Protein AF-A0A4R8RRY2-F1 (afdb_monomer)

Structure (mmCIF, N/CA/C/O backbone):
data_AF-A0A4R8RRY2-F1
#
_entry.id   AF-A0A4R8RRY2-F1
#
loop_
_atom_site.group_PDB
_atom_site.id
_atom_site.type_symbol
_atom_site.label_atom_id
_atom_site.label_alt_id
_atom_site.label_comp_id
_atom_site.label_asym_id
_atom_site.label_entity_id
_atom_site.label_seq_id
_atom_site.pdbx_PDB_ins_code
_atom_site.Cartn_x
_atom_site.Cartn_y
_atom_site.Cartn_z
_atom_site.occupancy
_atom_site.B_iso_or_equiv
_atom_site.auth_seq_id
_atom_site.auth_comp_id
_atom_site.auth_asym_id
_atom_site.auth_atom_id
_atom_site.pdbx_PDB_model_num
ATOM 1 N N . MET A 1 1 ? 31.400 13.243 25.369 1.00 34.00 1 MET A N 1
ATOM 2 C CA . MET A 1 1 ? 30.616 14.236 24.602 1.00 34.00 1 MET A CA 1
ATOM 3 C C . MET A 1 1 ? 29.141 13.941 24.822 1.00 34.00 1 MET A C 1
ATOM 5 O O . MET A 1 1 ? 28.696 12.866 24.450 1.00 34.00 1 MET A O 1
ATOM 9 N N . VAL A 1 2 ? 28.415 14.823 25.512 1.00 32.91 2 VAL A N 1
ATOM 10 C CA . VAL A 1 2 ? 26.976 14.660 25.777 1.00 32.91 2 VAL A CA 1
ATOM 11 C C . VAL A 1 2 ? 26.232 15.004 24.491 1.00 32.91 2 VAL A C 1
ATOM 13 O O . VAL A 1 2 ? 26.207 16.163 24.089 1.00 32.91 2 VAL A O 1
ATOM 16 N N . THR A 1 3 ? 25.662 14.006 23.820 1.00 31.42 3 THR A N 1
ATOM 17 C CA . THR A 1 3 ? 24.750 14.213 22.692 1.00 31.42 3 THR A CA 1
ATOM 18 C C . THR A 1 3 ? 23.485 14.882 23.219 1.00 31.42 3 THR A C 1
ATOM 20 O O . THR A 1 3 ? 22.578 14.232 23.739 1.00 31.42 3 THR A O 1
ATOM 23 N N . THR A 1 4 ? 23.435 16.208 23.143 1.00 33.69 4 THR A N 1
ATOM 24 C CA . THR A 1 4 ? 22.239 16.991 23.433 1.00 33.69 4 THR A CA 1
ATOM 25 C C . THR A 1 4 ? 21.193 16.674 22.365 1.00 33.69 4 THR A C 1
ATOM 27 O O . THR A 1 4 ? 21.195 17.256 21.288 1.00 33.69 4 THR A O 1
ATOM 30 N N . HIS A 1 5 ? 20.300 15.717 22.636 1.00 39.12 5 HIS A N 1
ATOM 31 C CA . HIS A 1 5 ? 19.122 15.487 21.797 1.00 39.12 5 HIS A CA 1
ATOM 32 C C . HIS A 1 5 ? 18.291 16.789 21.749 1.00 39.12 5 HIS A C 1
ATOM 34 O O . HIS A 1 5 ? 17.748 17.180 22.788 1.00 39.12 5 HIS A O 1
ATOM 40 N N . PRO A 1 6 ? 18.192 17.498 20.604 1.00 40.91 6 PRO A N 1
ATOM 41 C CA . PRO A 1 6 ? 17.799 18.913 20.597 1.00 40.91 6 PRO A CA 1
ATOM 42 C C . PRO A 1 6 ? 16.305 19.223 20.795 1.00 40.91 6 PRO A C 1
ATOM 44 O O . PRO A 1 6 ? 15.913 20.369 20.610 1.00 40.91 6 PRO A O 1
ATOM 47 N N . THR A 1 7 ? 15.440 18.267 21.144 1.00 56.16 7 THR A N 1
ATOM 48 C CA . THR A 1 7 ? 13.979 18.473 21.000 1.00 56.16 7 THR A CA 1
ATOM 49 C C . THR A 1 7 ? 13.095 17.751 22.018 1.00 56.16 7 THR A C 1
ATOM 51 O O . THR A 1 7 ? 11.878 17.709 21.851 1.00 56.16 7 THR A O 1
ATOM 54 N N . ALA A 1 8 ? 13.647 17.205 23.105 1.00 70.81 8 ALA A N 1
ATOM 55 C CA . ALA A 1 8 ? 12.802 16.606 24.139 1.00 70.81 8 ALA A CA 1
ATOM 56 C C . ALA A 1 8 ? 12.024 17.698 24.898 1.00 70.81 8 ALA A C 1
ATOM 58 O O . ALA A 1 8 ? 12.622 18.539 25.576 1.00 70.81 8 ALA A O 1
ATOM 59 N N . ALA A 1 9 ? 10.690 17.679 24.797 1.00 85.69 9 ALA A N 1
ATOM 60 C CA . ALA A 1 9 ? 9.818 18.491 25.642 1.00 85.69 9 ALA A CA 1
ATOM 61 C C . ALA A 1 9 ? 10.178 18.249 27.119 1.00 85.69 9 ALA A C 1
ATOM 63 O O . ALA A 1 9 ? 10.310 17.101 27.540 1.00 85.69 9 ALA A O 1
ATOM 64 N N . ARG A 1 10 ? 10.369 19.316 27.904 1.00 95.31 10 ARG A N 1
ATOM 65 C CA . ARG A 1 10 ? 10.694 19.229 29.337 1.00 95.31 10 ARG A CA 1
ATOM 66 C C . ARG A 1 10 ? 9.508 19.687 30.170 1.00 95.31 10 ARG A C 1
ATOM 68 O O . ARG A 1 10 ? 8.967 20.754 29.903 1.00 95.31 10 ARG A O 1
ATOM 75 N N . LEU A 1 11 ? 9.154 18.931 31.205 1.00 96.06 11 LEU A N 1
ATOM 76 C CA . LEU A 1 11 ? 8.057 19.263 32.112 1.00 96.06 11 LEU A CA 1
ATOM 77 C C . LEU A 1 11 ? 8.591 20.035 33.321 1.00 96.06 11 LEU A C 1
ATOM 79 O O . LEU A 1 11 ? 9.113 19.442 34.267 1.00 96.06 11 LEU A O 1
ATOM 83 N N . LYS A 1 12 ? 8.495 21.368 33.288 1.00 95.88 12 LYS A N 1
ATOM 84 C CA . LYS A 1 12 ? 8.949 22.240 34.387 1.00 95.88 12 LYS A CA 1
ATOM 85 C C . LYS A 1 12 ? 7.789 22.917 35.105 1.00 95.88 12 LYS A C 1
ATOM 87 O O . LYS A 1 12 ? 7.898 23.198 36.297 1.00 95.88 12 LYS A O 1
ATOM 92 N N . CYS A 1 13 ? 6.712 23.213 34.388 1.00 94.06 13 CYS A N 1
ATOM 93 C CA . CYS A 1 13 ? 5.554 23.932 34.898 1.00 94.06 13 CYS A CA 1
ATOM 94 C C . CYS A 1 13 ? 4.254 23.484 34.196 1.00 94.06 13 CYS A C 1
ATOM 96 O O . CYS A 1 13 ? 4.306 22.787 33.181 1.00 94.06 13 CYS A O 1
ATOM 98 N N . PRO A 1 14 ? 3.070 23.913 34.678 1.00 94.44 14 PRO A N 1
ATOM 99 C CA . PRO A 1 14 ? 1.783 23.528 34.087 1.00 94.44 14 PRO A CA 1
ATOM 100 C C . PRO A 1 14 ? 1.619 23.855 32.594 1.00 94.44 14 PRO A C 1
ATOM 102 O O . PRO A 1 14 ? 0.862 23.187 31.897 1.00 94.44 14 PRO A O 1
ATOM 105 N N . LYS A 1 15 ? 2.317 24.879 32.079 1.00 90.88 15 LYS A N 1
ATOM 106 C CA . LYS A 1 15 ? 2.251 25.253 30.654 1.00 90.88 15 LYS A CA 1
ATOM 107 C C . LYS A 1 15 ? 2.892 24.201 29.742 1.00 90.88 15 LYS A C 1
ATOM 109 O O . LYS A 1 15 ? 2.491 24.091 28.589 1.00 90.88 15 LYS A O 1
ATOM 114 N N . ASP A 1 16 ? 3.835 23.422 30.266 1.00 93.31 16 ASP A N 1
ATOM 115 C CA . ASP A 1 16 ? 4.572 22.415 29.499 1.00 93.31 16 ASP A CA 1
ATOM 116 C C . ASP A 1 16 ? 3.784 21.102 29.362 1.00 93.31 16 ASP A C 1
ATOM 118 O O . ASP A 1 16 ? 4.094 20.281 28.499 1.00 93.31 16 ASP A O 1
ATOM 122 N N . TRP A 1 17 ? 2.748 20.908 30.192 1.00 93.56 17 TRP A N 1
ATOM 123 C CA . TRP A 1 17 ? 1.997 19.655 30.287 1.00 93.56 17 TRP A CA 1
ATOM 124 C C . TRP A 1 17 ? 1.460 19.150 28.939 1.00 93.56 17 TRP A C 1
ATOM 126 O O . TRP A 1 17 ? 1.729 17.994 28.620 1.00 93.56 17 TRP A O 1
ATOM 136 N N . PRO A 1 18 ? 0.759 19.950 28.105 1.00 87.31 18 PRO A N 1
ATOM 137 C CA . PRO A 1 18 ? 0.185 19.427 26.865 1.00 87.31 18 PRO A CA 1
ATOM 138 C C . PRO A 1 18 ? 1.244 18.904 25.886 1.00 87.31 18 PRO A C 1
ATOM 140 O O . PRO A 1 18 ? 1.066 17.836 25.304 1.00 87.31 18 PRO A O 1
ATOM 143 N N . ALA A 1 19 ? 2.351 19.636 25.725 1.00 82.88 19 ALA A N 1
ATOM 144 C CA . ALA A 1 19 ? 3.434 19.250 24.825 1.00 82.88 19 ALA A CA 1
ATOM 145 C C . ALA A 1 19 ? 4.203 18.035 25.362 1.00 82.88 19 ALA A C 1
ATOM 147 O O . ALA A 1 19 ? 4.487 17.099 24.617 1.00 82.88 19 ALA A O 1
ATOM 148 N N . TRP A 1 20 ? 4.496 18.023 26.665 1.00 94.69 20 TRP A N 1
ATOM 149 C CA . TRP A 1 20 ? 5.193 16.912 27.304 1.00 94.69 20 TRP A CA 1
ATOM 150 C C . TRP A 1 20 ? 4.362 15.627 27.303 1.00 94.69 20 TRP A C 1
ATOM 152 O O . TRP A 1 20 ? 4.877 14.573 26.948 1.00 94.69 20 TRP A O 1
ATOM 162 N N . PHE A 1 21 ? 3.068 15.709 27.624 1.00 93.69 21 PHE A N 1
ATOM 163 C CA . PHE A 1 21 ? 2.176 14.549 27.648 1.00 93.69 21 PHE A CA 1
ATOM 164 C C . PHE A 1 21 ? 1.971 13.953 26.250 1.00 93.69 21 PHE A C 1
ATOM 166 O O . PHE A 1 21 ? 1.944 12.734 26.095 1.00 93.69 21 PHE A O 1
ATOM 173 N N . LEU A 1 22 ? 1.889 14.796 25.211 1.00 82.25 22 LEU A N 1
ATOM 174 C CA . LEU A 1 22 ? 1.855 14.324 23.826 1.00 82.25 22 LEU A CA 1
ATOM 175 C C . LEU A 1 22 ? 3.135 13.555 23.466 1.00 82.25 22 LEU A C 1
ATOM 177 O O . LEU A 1 22 ? 3.055 12.495 22.847 1.00 82.25 22 LEU A O 1
ATOM 181 N N . GLN A 1 23 ? 4.301 14.056 23.890 1.00 87.25 23 GLN A N 1
ATOM 182 C CA . GLN A 1 23 ? 5.576 13.378 23.664 1.00 87.25 23 GLN A CA 1
ATOM 183 C C . GLN A 1 23 ? 5.687 12.073 24.463 1.00 87.25 23 GLN A C 1
ATOM 185 O O . GLN A 1 23 ? 6.126 11.076 23.897 1.00 87.25 23 GLN A O 1
ATOM 190 N N . LEU A 1 24 ? 5.249 12.046 25.729 1.00 94.25 24 LEU A N 1
ATOM 191 C CA . LEU A 1 24 ? 5.174 10.824 26.540 1.00 94.25 24 LEU A CA 1
ATOM 192 C C . LEU A 1 24 ? 4.348 9.759 25.820 1.00 94.25 24 LEU A C 1
ATOM 194 O O . LEU A 1 24 ? 4.798 8.630 25.647 1.00 94.25 24 LEU A O 1
ATOM 198 N N . ARG A 1 25 ? 3.155 10.142 25.356 1.00 88.75 25 ARG A N 1
ATOM 199 C CA . ARG A 1 25 ? 2.248 9.243 24.648 1.00 88.75 25 ARG A CA 1
ATOM 200 C C . ARG A 1 25 ? 2.866 8.711 23.357 1.00 88.75 25 ARG A C 1
ATOM 202 O O . ARG A 1 25 ? 2.759 7.522 23.079 1.00 88.75 25 ARG A O 1
ATOM 209 N N . PHE A 1 26 ? 3.543 9.566 22.590 1.00 82.50 26 PHE A N 1
ATOM 210 C CA . PHE A 1 26 ? 4.280 9.140 21.400 1.00 82.50 26 PHE A CA 1
ATOM 211 C C . PHE A 1 26 ? 5.378 8.119 21.741 1.00 82.50 26 PHE A C 1
ATOM 213 O O . PHE A 1 26 ? 5.414 7.052 21.134 1.00 82.50 26 PHE A O 1
ATOM 220 N N . GLN A 1 27 ? 6.220 8.410 22.741 1.00 89.75 27 GLN A N 1
ATOM 221 C CA . GLN A 1 27 ? 7.305 7.516 23.170 1.00 89.75 27 GLN A CA 1
ATOM 222 C C . GLN A 1 27 ? 6.762 6.164 23.649 1.00 89.75 27 GLN A C 1
ATOM 224 O O . GLN A 1 27 ? 7.229 5.111 23.225 1.00 89.75 27 GLN A O 1
ATOM 229 N N . ALA A 1 28 ? 5.727 6.176 24.484 1.00 93.44 28 ALA A N 1
ATOM 230 C CA . ALA A 1 28 ? 5.130 4.960 25.015 1.00 93.44 28 ALA A CA 1
ATOM 231 C C . ALA A 1 28 ? 4.461 4.093 23.937 1.00 93.44 28 ALA A C 1
ATOM 233 O O . ALA A 1 28 ? 4.594 2.871 23.973 1.00 93.44 28 ALA A O 1
ATOM 234 N N . HIS A 1 29 ? 3.794 4.700 22.948 1.00 87.00 29 HIS A N 1
ATOM 235 C CA . HIS A 1 29 ? 3.245 3.959 21.808 1.00 87.00 29 HIS A CA 1
ATOM 236 C C . HIS A 1 29 ? 4.334 3.406 20.887 1.00 87.00 29 HIS A C 1
ATOM 238 O O . HIS A 1 29 ? 4.198 2.283 20.418 1.00 87.00 29 HIS A O 1
ATOM 244 N N . GLN A 1 30 ? 5.422 4.148 20.651 1.00 84.12 30 GLN A N 1
ATOM 245 C CA . GLN A 1 30 ? 6.555 3.657 19.858 1.00 84.12 30 GLN A CA 1
ATOM 246 C C . GLN A 1 30 ? 7.177 2.386 20.463 1.00 84.12 30 GLN A C 1
ATOM 248 O O . GLN A 1 30 ? 7.735 1.567 19.735 1.00 84.12 30 GLN A O 1
ATOM 253 N N . HIS A 1 31 ? 7.062 2.218 21.781 1.00 91.88 31 HIS A N 1
ATOM 254 C CA . HIS A 1 31 ? 7.587 1.080 22.526 1.00 91.88 31 HIS A CA 1
ATOM 255 C C . HIS A 1 31 ? 6.519 0.066 22.971 1.00 91.88 31 HIS A C 1
ATOM 257 O O . HIS A 1 31 ? 6.860 -0.828 23.734 1.00 91.88 31 HIS A O 1
ATOM 263 N N . ASN A 1 32 ? 5.265 0.180 22.509 1.00 91.81 32 ASN A N 1
ATOM 264 C CA . ASN A 1 32 ? 4.145 -0.704 22.881 1.00 91.81 32 ASN A CA 1
ATOM 265 C C . ASN A 1 32 ? 3.928 -0.855 24.402 1.00 91.81 32 ASN A C 1
ATOM 267 O O . ASN A 1 32 ? 3.617 -1.936 24.881 1.00 91.81 32 ASN A O 1
ATOM 271 N N . VAL A 1 33 ? 4.088 0.227 25.173 1.00 96.69 33 VAL A N 1
ATOM 272 C CA . VAL A 1 33 ? 3.957 0.204 26.647 1.00 96.69 33 VAL A CA 1
ATOM 273 C C . VAL A 1 33 ? 2.984 1.247 27.197 1.00 96.69 33 VAL A C 1
ATOM 275 O O . VAL A 1 33 ? 3.008 1.539 28.386 1.00 96.69 33 VAL A O 1
ATOM 278 N N . TRP A 1 34 ? 2.130 1.846 26.357 1.00 95.94 34 TRP A N 1
ATOM 279 C CA . TRP A 1 34 ? 1.239 2.944 26.773 1.00 95.94 34 TRP A CA 1
ATOM 280 C C . TRP A 1 34 ? 0.305 2.588 27.933 1.00 95.94 34 TRP A C 1
ATOM 282 O O . TRP A 1 34 ? 0.099 3.429 28.803 1.00 95.94 34 TRP A O 1
ATOM 292 N N . GLU A 1 35 ? -0.203 1.358 27.989 1.00 94.69 35 GLU A N 1
ATOM 293 C CA . GLU A 1 35 ? -1.068 0.878 29.078 1.00 94.69 35 GLU A CA 1
ATOM 294 C C . GLU A 1 35 ? -0.467 1.068 30.479 1.00 94.69 35 GLU A C 1
ATOM 296 O O . GLU A 1 35 ? -1.195 1.396 31.409 1.00 94.69 35 GLU A O 1
ATOM 301 N N . TYR A 1 36 ? 0.861 1.006 30.617 1.00 95.81 36 TYR A N 1
ATOM 302 C CA . TYR A 1 36 ? 1.557 1.191 31.896 1.00 95.81 36 TYR A CA 1
ATOM 303 C C . TYR A 1 36 ? 1.839 2.659 32.261 1.00 95.81 36 TYR A C 1
ATOM 305 O O . TYR A 1 36 ? 2.368 2.943 33.336 1.00 95.81 36 TYR A O 1
ATOM 313 N N . PHE A 1 37 ? 1.536 3.602 31.364 1.00 96.25 37 PHE A N 1
ATOM 314 C CA . PHE A 1 37 ? 1.736 5.043 31.571 1.00 96.25 37 PHE A CA 1
ATOM 315 C C . PHE A 1 37 ? 0.443 5.852 31.421 1.00 96.25 37 PHE A C 1
ATOM 317 O O . PHE A 1 37 ? 0.451 7.044 31.735 1.00 96.25 37 PHE A O 1
ATOM 324 N N . ASP A 1 38 ? -0.648 5.253 30.931 1.00 94.56 38 ASP A N 1
ATOM 325 C CA . ASP A 1 38 ? -1.916 5.946 30.710 1.00 94.56 38 ASP A CA 1
ATOM 326 C C . ASP A 1 38 ? -2.548 6.340 32.054 1.00 94.56 38 ASP A C 1
ATOM 328 O O . ASP A 1 38 ? -2.998 5.464 32.800 1.00 94.56 38 ASP A O 1
ATOM 332 N N . PRO A 1 39 ? -2.636 7.643 32.387 1.00 94.56 39 PRO A N 1
ATOM 333 C CA . PRO A 1 39 ? -3.201 8.057 33.662 1.00 94.56 39 PRO A CA 1
ATOM 334 C C . PRO A 1 39 ? -4.701 7.751 33.791 1.00 94.56 39 PRO A C 1
ATOM 336 O O . PRO A 1 39 ? -5.208 7.759 34.908 1.00 94.56 39 PRO A O 1
ATOM 339 N N . GLU A 1 40 ? -5.405 7.491 32.683 1.00 92.31 40 GLU A N 1
ATOM 340 C CA . GLU A 1 40 ? -6.851 7.231 32.680 1.00 92.31 40 GLU A CA 1
ATOM 341 C C . GLU A 1 40 ? -7.213 5.747 32.668 1.00 92.31 40 GLU A C 1
ATOM 343 O O . GLU A 1 40 ? -8.387 5.416 32.839 1.00 92.31 40 GLU A O 1
ATOM 348 N N . ALA A 1 41 ? -6.250 4.858 32.416 1.00 90.19 41 ALA A N 1
ATOM 349 C CA . ALA A 1 41 ? -6.517 3.429 32.454 1.00 90.19 41 ALA A CA 1
ATOM 350 C C . ALA A 1 41 ? -6.772 2.977 33.900 1.00 90.19 41 ALA A C 1
ATOM 352 O O . ALA A 1 41 ? -6.284 3.592 34.853 1.00 90.19 41 ALA A O 1
ATOM 353 N N . THR A 1 42 ? -7.540 1.898 34.062 1.00 89.62 42 THR A N 1
ATOM 354 C CA . THR A 1 42 ? -7.641 1.179 35.338 1.00 89.62 42 THR A CA 1
ATOM 355 C C . THR A 1 42 ? -6.261 0.690 35.769 1.00 89.62 42 THR A C 1
ATOM 357 O O . THR A 1 42 ? -5.369 0.551 34.926 1.00 89.62 42 THR A O 1
ATOM 360 N N . ASP A 1 43 ? -6.084 0.448 37.068 1.00 86.38 43 ASP A N 1
ATOM 361 C CA . ASP A 1 43 ? -4.814 -0.032 37.616 1.00 86.38 43 ASP A CA 1
ATOM 362 C C . ASP A 1 43 ? -4.365 -1.283 36.868 1.00 86.38 43 ASP A C 1
ATOM 364 O O . ASP A 1 43 ? -4.999 -2.337 36.926 1.00 86.38 43 ASP A O 1
ATOM 368 N N . THR A 1 44 ? -3.303 -1.113 36.086 1.00 85.62 44 THR A N 1
ATOM 369 C CA . THR A 1 44 ? -2.686 -2.197 35.334 1.00 85.62 44 THR A CA 1
ATOM 370 C C . THR A 1 44 ? -1.565 -2.742 36.199 1.00 85.62 44 THR A C 1
ATOM 372 O O . THR A 1 44 ? -0.793 -1.970 36.771 1.00 85.62 44 THR A O 1
ATOM 375 N N . GLU A 1 45 ? -1.478 -4.066 36.333 1.00 86.75 45 GLU A N 1
ATOM 376 C CA . GLU A 1 45 ? -0.378 -4.667 37.083 1.00 86.75 45 GLU A CA 1
ATOM 377 C C . GLU A 1 45 ? 0.963 -4.205 36.504 1.00 86.75 45 GLU A C 1
ATOM 379 O O . GLU A 1 45 ? 1.197 -4.278 35.296 1.00 86.75 45 GLU A O 1
ATOM 384 N N . ASP A 1 46 ? 1.844 -3.724 37.383 1.00 84.94 46 ASP A N 1
ATOM 385 C CA . ASP A 1 46 ? 3.191 -3.310 37.006 1.00 84.94 46 ASP A CA 1
ATOM 386 C C . ASP A 1 46 ? 3.893 -4.484 36.292 1.00 84.94 46 ASP A C 1
ATOM 388 O O . ASP A 1 46 ? 4.000 -5.573 36.875 1.00 84.94 46 ASP A O 1
ATOM 392 N N . PRO A 1 47 ? 4.402 -4.299 35.058 1.00 88.56 47 PRO A N 1
ATOM 393 C CA . PRO A 1 47 ? 5.034 -5.373 34.294 1.00 88.56 47 PRO A CA 1
ATOM 394 C C . PRO A 1 47 ? 6.267 -5.940 35.017 1.00 88.56 47 PRO A C 1
ATOM 396 O O . PRO A 1 47 ? 6.685 -7.078 34.777 1.00 88.56 47 PRO A O 1
ATOM 399 N N . MET A 1 48 ? 6.827 -5.189 35.972 1.00 85.44 48 MET A N 1
ATOM 400 C CA . MET A 1 48 ? 7.890 -5.655 36.856 1.00 85.44 48 MET A CA 1
ATOM 401 C C . MET A 1 48 ? 7.428 -6.739 37.843 1.00 85.44 48 MET A C 1
ATOM 403 O O . MET A 1 48 ? 8.254 -7.563 38.234 1.00 85.44 48 MET A O 1
ATOM 407 N N . ARG A 1 49 ? 6.144 -6.786 38.228 1.00 84.31 49 ARG A N 1
ATOM 408 C CA . ARG A 1 49 ? 5.613 -7.713 39.250 1.00 84.31 49 ARG A CA 1
ATOM 409 C C . ARG A 1 49 ? 5.234 -9.089 38.708 1.00 84.31 49 ARG A C 1
ATOM 411 O O . ARG A 1 49 ? 5.328 -10.072 39.439 1.00 84.31 49 ARG A O 1
ATOM 418 N N . ARG A 1 50 ? 4.837 -9.188 37.439 1.00 76.88 50 ARG A N 1
ATOM 419 C CA . ARG A 1 50 ? 4.382 -10.452 36.847 1.00 76.88 50 ARG A CA 1
ATOM 420 C C . ARG A 1 50 ? 5.578 -11.291 36.406 1.00 76.88 50 ARG A C 1
ATOM 422 O O . ARG A 1 50 ? 6.057 -11.117 35.295 1.00 76.88 50 ARG A O 1
ATOM 429 N N . ILE A 1 51 ? 6.097 -12.166 37.265 1.00 80.31 51 ILE A N 1
ATOM 430 C CA . ILE A 1 51 ? 7.088 -13.179 36.868 1.00 80.31 51 ILE A CA 1
ATOM 431 C C . ILE A 1 51 ? 6.319 -14.478 36.614 1.00 80.31 51 ILE A C 1
ATOM 433 O O . ILE A 1 51 ? 5.810 -15.056 37.579 1.00 80.31 51 ILE A O 1
ATOM 437 N N . PRO A 1 52 ? 6.190 -14.935 35.353 1.00 83.25 52 PRO A N 1
ATOM 438 C CA . PRO A 1 52 ? 5.664 -16.266 35.087 1.00 83.25 52 PRO A CA 1
ATOM 439 C C . PRO A 1 52 ? 6.513 -17.280 35.860 1.00 83.25 52 PRO A C 1
ATOM 441 O O . PRO A 1 52 ? 7.740 -17.174 35.867 1.00 83.25 52 PRO A O 1
ATOM 444 N N . ARG A 1 53 ? 5.884 -18.237 36.545 1.00 91.06 53 ARG A N 1
ATOM 445 C CA . ARG A 1 53 ? 6.614 -19.371 37.122 1.00 91.06 53 ARG A CA 1
ATOM 446 C C . ARG A 1 53 ? 6.765 -20.443 36.043 1.00 91.06 53 ARG A C 1
ATOM 448 O O . ARG A 1 53 ? 5.776 -20.711 35.358 1.00 91.06 53 ARG A O 1
ATOM 455 N N . PRO A 1 54 ? 7.961 -21.026 35.864 1.00 93.50 54 PRO A N 1
ATOM 456 C CA . PRO A 1 54 ? 8.121 -22.137 34.941 1.00 93.50 54 PRO A CA 1
ATOM 457 C C . PRO A 1 54 ? 7.253 -23.307 35.419 1.00 93.50 54 PRO A C 1
ATOM 459 O O . PRO A 1 54 ? 7.233 -23.572 36.624 1.00 93.50 54 PRO A O 1
ATOM 462 N N . PRO A 1 55 ? 6.533 -23.997 34.516 1.00 93.50 55 PRO A N 1
ATOM 463 C CA . PRO A 1 55 ? 5.810 -25.202 34.892 1.00 93.50 55 PRO A CA 1
ATOM 464 C C . PRO A 1 55 ? 6.806 -26.251 35.393 1.00 93.50 55 PRO A C 1
ATOM 466 O O . PRO A 1 55 ? 7.894 -26.397 34.827 1.00 93.50 55 PRO A O 1
ATOM 469 N N . THR A 1 56 ? 6.442 -26.993 36.437 1.00 96.19 56 THR A N 1
ATOM 470 C CA . THR A 1 56 ? 7.239 -28.133 36.910 1.00 96.19 56 THR A CA 1
ATOM 471 C C . THR A 1 56 ? 6.608 -29.459 36.487 1.00 96.19 56 THR A C 1
ATOM 473 O O . THR A 1 56 ? 5.392 -29.562 36.304 1.00 96.19 56 THR A O 1
ATOM 476 N N . LEU A 1 57 ? 7.443 -30.485 36.304 1.00 95.19 57 LEU A N 1
ATOM 477 C CA . LEU A 1 57 ? 6.978 -31.820 35.922 1.00 95.19 57 LEU A CA 1
ATOM 478 C C . LEU A 1 57 ? 6.121 -32.455 37.034 1.00 95.19 57 LEU A C 1
ATOM 480 O O . LEU A 1 57 ? 5.104 -33.079 36.748 1.00 95.19 57 LEU A O 1
ATOM 484 N N . ASP A 1 58 ? 6.467 -32.214 38.299 1.00 95.50 58 ASP A N 1
ATOM 485 C CA . ASP A 1 58 ? 5.721 -32.730 39.452 1.00 95.50 58 ASP A CA 1
ATOM 486 C C . ASP A 1 58 ? 4.315 -32.125 39.564 1.00 95.50 58 ASP A C 1
ATOM 488 O O . ASP A 1 58 ? 3.351 -32.843 39.838 1.00 95.50 58 ASP A O 1
ATOM 492 N N . GLU A 1 59 ? 4.162 -30.820 39.308 1.00 94.75 59 GLU A N 1
ATOM 493 C CA . GLU A 1 59 ? 2.845 -30.164 39.257 1.00 94.75 59 GLU A CA 1
ATOM 494 C C . GLU A 1 59 ? 1.969 -30.768 38.153 1.00 94.75 59 GLU A C 1
ATOM 496 O O . GLU A 1 59 ? 0.777 -31.006 38.353 1.00 94.75 59 GLU A O 1
ATOM 501 N N . MET A 1 60 ? 2.575 -31.048 36.998 1.00 95.44 60 MET A N 1
ATOM 502 C CA . MET A 1 60 ? 1.938 -31.683 35.846 1.00 95.44 60 MET A CA 1
ATOM 503 C C . MET A 1 60 ? 1.458 -33.106 36.168 1.00 95.44 60 MET A C 1
ATOM 505 O O . MET A 1 60 ? 0.292 -33.433 35.929 1.00 95.44 60 MET A O 1
ATOM 509 N N . MET A 1 61 ? 2.325 -33.929 36.763 1.00 95.19 61 MET A N 1
ATOM 510 C CA . MET A 1 61 ? 1.981 -35.286 37.197 1.00 95.19 61 MET A CA 1
ATOM 511 C C . MET A 1 61 ? 0.892 -35.280 38.267 1.00 95.19 61 MET A C 1
ATOM 513 O O . MET A 1 61 ? -0.089 -36.010 38.150 1.00 95.19 61 MET A O 1
ATOM 517 N N . THR A 1 62 ? 1.020 -34.413 39.274 1.00 95.56 62 THR A N 1
ATOM 518 C CA . THR A 1 62 ? 0.040 -34.284 40.362 1.00 95.56 62 THR A CA 1
ATOM 519 C C . THR A 1 62 ? -1.329 -33.884 39.819 1.00 95.56 62 THR A C 1
ATOM 521 O O . THR A 1 62 ? -2.340 -34.484 40.180 1.00 95.56 62 THR A O 1
ATOM 524 N N . LYS A 1 63 ? -1.378 -32.913 38.897 1.00 95.38 63 LYS A N 1
ATOM 525 C CA . LYS A 1 63 ? -2.624 -32.485 38.252 1.00 95.38 63 LYS A CA 1
ATOM 526 C C . LYS A 1 63 ? -3.288 -33.633 37.492 1.00 95.38 63 LYS A C 1
ATOM 528 O O . LYS A 1 63 ? -4.473 -33.877 37.696 1.00 95.38 63 LYS A O 1
ATOM 533 N N . ARG A 1 64 ? -2.534 -34.366 36.668 1.00 95.25 64 ARG A N 1
ATOM 534 C CA . ARG A 1 64 ? -3.063 -35.503 35.898 1.00 95.25 64 ARG A CA 1
ATOM 535 C C . ARG A 1 64 ? -3.519 -36.647 36.811 1.00 95.25 64 ARG A C 1
ATOM 537 O O . ARG A 1 64 ? -4.552 -37.261 36.558 1.00 95.25 64 ARG A O 1
ATOM 544 N N . GLN A 1 65 ? -2.787 -36.914 37.892 1.00 95.12 65 GLN A N 1
ATOM 545 C CA . GLN A 1 65 ? -3.166 -37.932 38.870 1.00 95.12 65 GLN A CA 1
ATOM 546 C C . GLN A 1 65 ? -4.490 -37.573 39.559 1.00 95.12 65 GLN A C 1
ATOM 548 O O . GLN A 1 65 ? -5.348 -38.443 39.713 1.00 95.12 65 GLN A O 1
ATOM 553 N N . ASN A 1 66 ? -4.681 -36.299 39.912 1.00 95.31 66 ASN A N 1
ATOM 554 C CA . ASN A 1 66 ? -5.936 -35.805 40.477 1.00 95.31 66 ASN A CA 1
ATOM 555 C C . ASN A 1 66 ? -7.089 -35.913 39.466 1.00 95.31 66 ASN A C 1
ATOM 557 O O . ASN A 1 66 ? -8.159 -36.394 39.822 1.00 95.31 66 ASN A O 1
ATOM 561 N N . GLU A 1 67 ? -6.865 -35.557 38.195 1.00 95.12 67 GLU A N 1
ATOM 562 C CA . GLU A 1 67 ? -7.864 -35.705 37.121 1.00 95.12 67 GLU A CA 1
ATOM 563 C C . GLU A 1 67 ? -8.324 -37.168 36.965 1.00 95.12 67 GLU A C 1
ATOM 565 O O . GLU A 1 67 ? -9.523 -37.433 36.855 1.00 95.12 67 GLU A O 1
ATOM 570 N N . HIS A 1 68 ? -7.394 -38.130 37.019 1.00 93.75 68 HIS A N 1
ATOM 571 C CA . HIS A 1 68 ? -7.727 -39.558 36.998 1.00 93.75 68 HIS A CA 1
ATOM 572 C C . HIS A 1 68 ? -8.532 -39.995 38.227 1.00 93.75 68 HIS A C 1
ATOM 574 O O . HIS A 1 68 ? -9.513 -40.723 38.075 1.00 93.75 68 HIS A O 1
ATOM 580 N N . GLN A 1 69 ? -8.162 -39.540 39.429 1.00 93.81 69 GLN A N 1
ATOM 581 C CA . GLN A 1 69 ? -8.897 -39.854 40.662 1.00 93.81 69 GLN A CA 1
ATOM 582 C C . GLN A 1 69 ? -10.318 -39.270 40.653 1.00 93.81 69 GLN A C 1
ATOM 584 O O . GLN A 1 69 ? -11.275 -39.929 41.069 1.00 93.81 69 GLN A O 1
ATOM 589 N N . GLU A 1 70 ? -10.482 -38.046 40.154 1.00 94.25 70 GLU A N 1
ATOM 590 C CA . GLU A 1 70 ? -11.791 -37.411 40.004 1.00 94.25 70 GLU A CA 1
ATOM 591 C C . GLU A 1 70 ? -12.664 -38.136 38.978 1.00 94.25 70 GLU A C 1
ATOM 593 O O . GLU A 1 70 ? -13.870 -38.281 39.193 1.00 94.25 70 GLU A O 1
ATOM 598 N N . GLN A 1 71 ? -12.077 -38.593 37.869 1.00 94.00 71 GLN A N 1
ATOM 599 C CA . GLN A 1 71 ? -12.795 -39.360 36.855 1.00 94.00 71 GLN A CA 1
ATOM 600 C C . GLN A 1 71 ? -13.225 -40.729 37.396 1.00 94.00 71 GLN A C 1
ATOM 602 O O . GLN A 1 71 ? -14.392 -41.084 37.261 1.00 94.00 71 GLN A O 1
ATOM 607 N N . GLU A 1 72 ? -12.338 -41.444 38.096 1.00 91.00 72 GLU A N 1
ATOM 608 C CA . GLU A 1 72 ? -12.672 -42.716 38.753 1.00 91.00 72 GLU A CA 1
ATOM 609 C C . GLU A 1 72 ? -13.822 -42.534 39.755 1.00 91.00 72 GLU A C 1
ATOM 611 O O . GLU A 1 72 ? -14.771 -43.318 39.784 1.00 91.00 72 GLU A O 1
ATOM 616 N N . THR A 1 73 ? -13.787 -41.452 40.539 1.00 91.38 73 THR A N 1
ATOM 617 C CA . THR A 1 73 ? -14.853 -41.126 41.495 1.00 91.38 73 THR A CA 1
ATOM 618 C C . THR A 1 73 ? -16.187 -40.869 40.788 1.00 91.38 73 THR A C 1
ATOM 620 O O . THR A 1 73 ? -17.226 -41.359 41.237 1.00 91.38 73 THR A O 1
ATOM 623 N N . ARG A 1 74 ? -16.171 -40.137 39.665 1.00 92.88 74 ARG A N 1
ATOM 624 C CA . ARG A 1 74 ? -17.365 -39.882 38.843 1.00 92.88 74 ARG A CA 1
ATOM 625 C C . ARG A 1 74 ? -17.929 -41.168 38.237 1.00 92.88 74 ARG A C 1
ATOM 627 O O . ARG A 1 74 ? -19.140 -41.378 38.295 1.00 92.88 74 ARG A O 1
ATOM 634 N N . ASP A 1 75 ? -17.072 -42.046 37.729 1.00 89.25 75 ASP A N 1
ATOM 635 C CA . ASP A 1 75 ? -17.482 -43.315 37.121 1.00 89.25 75 ASP A CA 1
ATOM 636 C C . ASP A 1 75 ? -18.080 -44.275 38.166 1.00 89.25 75 ASP A C 1
ATOM 638 O O . ASP A 1 75 ? -19.110 -44.908 37.919 1.00 89.25 75 ASP A O 1
ATOM 642 N N . LEU A 1 76 ? -17.504 -44.324 39.375 1.00 88.00 76 LEU A N 1
ATOM 643 C CA . LEU A 1 76 ? -18.045 -45.097 40.500 1.00 88.00 76 LEU A CA 1
ATOM 644 C C . LEU A 1 76 ? -19.429 -44.601 40.938 1.00 88.00 76 LEU A C 1
ATOM 646 O O . LEU A 1 76 ? -20.315 -45.415 41.212 1.00 88.00 76 LEU A O 1
ATOM 650 N N . GLN A 1 77 ? -19.637 -43.281 40.982 1.00 90.75 77 GLN A N 1
ATOM 651 C CA . GLN A 1 77 ? -20.948 -42.696 41.283 1.00 90.75 77 GLN A CA 1
ATOM 652 C C . GLN A 1 77 ? -21.976 -43.027 40.191 1.00 90.75 77 GLN A C 1
ATOM 654 O O . GLN A 1 77 ? -23.112 -43.388 40.504 1.00 90.75 77 GLN A O 1
ATOM 659 N N . ALA A 1 78 ? -21.576 -42.974 38.917 1.00 90.75 78 ALA A N 1
ATOM 660 C CA . ALA A 1 78 ? -22.446 -43.288 37.784 1.00 90.75 78 ALA A CA 1
ATOM 661 C C . ALA A 1 78 ? -22.836 -44.778 37.710 1.00 90.75 78 ALA A C 1
ATOM 663 O O . ALA A 1 78 ? -23.942 -45.109 37.280 1.00 90.75 78 ALA A O 1
ATOM 664 N N . ALA A 1 79 ? -21.965 -45.687 38.161 1.00 88.00 79 ALA A N 1
ATOM 665 C CA . ALA A 1 79 ? -22.219 -47.130 38.149 1.00 88.00 79 ALA A CA 1
ATOM 666 C C . ALA A 1 79 ? -23.304 -47.589 39.150 1.00 88.00 79 ALA A C 1
ATOM 668 O O . ALA A 1 79 ? -23.755 -48.738 39.081 1.00 88.00 79 ALA A O 1
ATOM 669 N N . GLY A 1 80 ? -23.747 -46.717 40.066 1.00 83.75 80 GLY A N 1
ATOM 670 C CA . GLY A 1 80 ? -24.929 -46.939 40.909 1.00 83.75 80 GLY A CA 1
ATOM 671 C C . GLY A 1 80 ? -24.871 -48.188 41.796 1.00 83.75 80 GLY A C 1
ATOM 672 O O . GLY A 1 80 ? -25.911 -48.759 42.112 1.00 83.75 80 GLY A O 1
ATOM 673 N N . GLY A 1 81 ? -23.672 -48.658 42.157 1.00 74.31 81 GLY A N 1
ATOM 674 C CA . GLY A 1 81 ? -23.491 -49.826 43.025 1.00 74.31 81 GLY A CA 1
ATOM 675 C C . GLY A 1 81 ? -23.888 -51.169 42.403 1.00 74.31 81 GLY A C 1
ATOM 676 O O . GLY A 1 81 ? -24.139 -52.120 43.142 1.00 74.31 81 GLY A O 1
ATOM 677 N N . LYS A 1 82 ? -23.958 -51.280 41.066 1.00 77.56 82 LYS A N 1
ATOM 678 C CA . LYS A 1 82 ? -24.275 -52.561 40.416 1.00 77.56 82 LYS A CA 1
ATOM 679 C C . LYS A 1 82 ? -23.240 -53.638 40.799 1.00 77.56 82 LYS A C 1
ATOM 681 O O . LYS A 1 82 ? -22.047 -53.449 40.536 1.00 77.56 82 LYS A O 1
ATOM 686 N N . PRO A 1 83 ? -23.664 -54.771 41.390 1.00 61.84 83 PRO A N 1
ATOM 687 C CA . PRO A 1 83 ? -22.759 -55.858 41.744 1.00 61.84 83 PRO A CA 1
ATOM 688 C C . PRO A 1 83 ? -22.174 -56.464 40.463 1.00 61.84 83 PRO A C 1
ATOM 690 O O . PRO A 1 83 ? -22.909 -56.940 39.602 1.00 61.84 83 PRO A O 1
ATOM 693 N N . GLY A 1 84 ? -20.848 -56.391 40.326 1.00 74.62 84 GLY A N 1
ATOM 694 C CA . GLY A 1 84 ? -20.107 -56.862 39.149 1.00 74.62 84 GLY A CA 1
ATOM 695 C C . GLY A 1 84 ? -19.188 -55.824 38.498 1.00 74.62 84 GLY A C 1
ATOM 696 O O . GLY A 1 84 ? -18.471 -56.172 37.565 1.00 74.62 84 GLY A O 1
ATOM 697 N N . PHE A 1 85 ? -19.164 -54.571 38.971 1.00 70.94 85 PHE A N 1
ATOM 698 C CA . PHE A 1 85 ? -18.220 -53.578 38.450 1.00 70.94 85 PHE A CA 1
ATOM 699 C C . PHE A 1 85 ? -16.790 -53.908 38.904 1.00 70.94 85 PHE A C 1
ATOM 701 O O . PHE A 1 85 ? -16.461 -53.840 40.090 1.00 70.94 85 PHE A O 1
ATOM 708 N N . GLN A 1 86 ? -15.945 -54.312 37.959 1.00 74.00 86 GLN A N 1
ATOM 709 C CA . GLN A 1 86 ? -14.551 -54.644 38.218 1.00 74.00 86 GLN A CA 1
ATOM 710 C C . GLN A 1 86 ? -13.786 -53.351 38.530 1.00 74.00 86 GLN A C 1
ATOM 712 O O . GLN A 1 86 ? -13.744 -52.431 37.715 1.00 74.00 86 GLN A O 1
ATOM 717 N N . ARG A 1 87 ? -13.215 -53.257 39.735 1.00 73.88 87 ARG A N 1
ATOM 718 C CA . ARG A 1 87 ? -12.402 -52.106 40.140 1.00 73.88 87 ARG A CA 1
ATOM 719 C C . ARG A 1 87 ? -11.115 -52.114 39.318 1.00 73.88 87 ARG A C 1
ATOM 721 O O . ARG A 1 87 ? -10.305 -53.029 39.459 1.00 73.88 87 ARG A O 1
ATOM 728 N N . TRP A 1 88 ? -10.953 -51.126 38.447 1.00 76.44 88 TRP A N 1
ATOM 729 C CA . TRP A 1 88 ? -9.708 -50.927 37.712 1.00 76.44 88 TRP A CA 1
ATOM 730 C C . TRP A 1 88 ? -8.587 -50.589 38.702 1.00 76.44 88 TRP A C 1
ATOM 732 O O . TRP A 1 88 ? -8.824 -49.946 39.725 1.00 76.44 88 TRP A O 1
ATOM 742 N N . LEU A 1 89 ? -7.370 -51.068 38.440 1.00 80.88 89 LEU A N 1
ATOM 743 C CA . LEU A 1 89 ? -6.213 -50.691 39.252 1.00 80.88 89 LEU A CA 1
ATOM 744 C C . LEU A 1 89 ? -5.936 -49.189 39.062 1.00 80.88 89 LEU A C 1
ATOM 746 O O . LEU A 1 89 ? -6.026 -48.723 37.924 1.00 80.88 89 LEU A O 1
ATOM 750 N N . PRO A 1 90 ? -5.576 -48.443 40.127 1.00 82.62 90 PRO A N 1
ATOM 751 C CA . PRO A 1 90 ? -5.242 -47.030 40.009 1.00 82.62 90 PRO A CA 1
ATOM 752 C C . PRO A 1 90 ? -4.165 -46.824 38.945 1.00 82.62 90 PRO A C 1
ATOM 754 O O . PRO A 1 90 ? -3.061 -47.368 39.057 1.00 82.62 90 PRO A O 1
ATOM 757 N N . ILE A 1 91 ? -4.489 -46.048 37.912 1.00 89.81 91 ILE A N 1
ATOM 758 C CA . ILE A 1 91 ? -3.523 -45.661 36.886 1.00 89.81 91 ILE A CA 1
ATOM 759 C C . ILE A 1 91 ? -2.478 -44.780 37.578 1.00 89.81 91 ILE A C 1
ATOM 761 O O . ILE A 1 91 ? -2.813 -43.744 38.159 1.00 89.81 91 ILE A O 1
ATOM 765 N N . ARG A 1 92 ? -1.215 -45.218 37.559 1.00 90.88 92 ARG A N 1
ATOM 766 C CA . ARG A 1 92 ? -0.083 -44.381 37.965 1.00 90.88 92 ARG A CA 1
ATOM 767 C C . ARG A 1 92 ? 0.333 -43.543 36.769 1.00 90.88 92 ARG A C 1
ATOM 769 O O . ARG A 1 92 ? 0.762 -44.111 35.771 1.00 90.88 92 ARG A O 1
ATOM 776 N N . VAL A 1 93 ? 0.219 -42.226 36.896 1.00 93.94 93 VAL A N 1
ATOM 777 C CA . VAL A 1 93 ? 0.768 -41.291 35.911 1.00 93.94 93 VAL A CA 1
ATOM 778 C C . VAL A 1 93 ? 2.292 -41.330 36.003 1.00 93.94 93 VAL A C 1
ATOM 780 O O . VAL A 1 93 ? 2.858 -41.219 37.091 1.00 93.94 93 VAL A O 1
ATOM 783 N N . THR A 1 94 ? 2.947 -41.510 34.865 1.00 94.12 94 THR A N 1
ATOM 784 C CA . THR A 1 94 ? 4.403 -41.495 34.714 1.00 94.12 94 THR A CA 1
ATOM 785 C C . THR A 1 94 ? 4.862 -40.217 34.014 1.00 94.12 94 THR A C 1
ATOM 787 O O . THR A 1 94 ? 4.078 -39.551 33.336 1.00 94.12 94 THR A O 1
ATOM 790 N N . ASP A 1 95 ? 6.153 -39.894 34.113 1.00 92.44 95 ASP A N 1
ATOM 791 C CA . ASP A 1 95 ? 6.774 -38.769 33.398 1.00 92.44 95 ASP A CA 1
ATOM 792 C C . ASP A 1 95 ? 6.482 -38.801 31.889 1.00 92.44 95 ASP A C 1
ATOM 794 O O . ASP A 1 95 ? 6.290 -37.757 31.262 1.00 92.44 95 ASP A O 1
ATOM 798 N N . LEU A 1 96 ? 6.420 -40.004 31.303 1.00 93.50 96 LEU A N 1
ATOM 799 C CA . LEU A 1 96 ? 6.167 -40.195 29.877 1.00 93.50 96 LEU A CA 1
ATOM 800 C C . LEU A 1 96 ? 4.758 -39.722 29.482 1.00 93.50 96 LEU A C 1
ATOM 802 O O . LEU A 1 96 ? 4.591 -39.145 28.410 1.00 93.50 96 LEU A O 1
ATOM 806 N N . ASP A 1 97 ? 3.773 -39.896 30.370 1.00 91.94 97 ASP A N 1
ATOM 807 C CA . ASP A 1 97 ? 2.365 -39.538 30.137 1.00 91.94 97 ASP A CA 1
ATOM 808 C C . ASP A 1 97 ? 2.131 -38.018 30.111 1.00 91.94 97 ASP A C 1
ATOM 810 O O . ASP A 1 97 ? 1.115 -37.539 29.600 1.00 91.94 97 ASP A O 1
ATOM 814 N N . VAL A 1 98 ? 3.059 -37.240 30.679 1.00 96.56 98 VAL A N 1
ATOM 815 C CA . VAL A 1 98 ? 2.966 -35.773 30.763 1.00 96.56 98 VAL A CA 1
ATOM 816 C C . VAL A 1 98 ? 4.043 -35.049 29.958 1.00 96.56 98 VAL A C 1
ATOM 818 O O . VAL A 1 98 ? 3.996 -33.824 29.867 1.00 96.56 98 VAL A O 1
ATOM 821 N N . HIS A 1 99 ? 4.994 -35.767 29.352 1.00 94.00 99 HIS A N 1
ATOM 822 C CA . HIS A 1 99 ? 6.158 -35.165 28.698 1.00 94.00 99 HIS A CA 1
ATOM 823 C C . HIS A 1 99 ? 5.788 -34.218 27.546 1.00 94.00 99 HIS A C 1
ATOM 825 O O . HIS A 1 99 ? 6.346 -33.123 27.439 1.00 94.00 99 HIS A O 1
ATOM 831 N N . GLU A 1 100 ? 4.828 -34.602 26.701 1.00 94.06 100 GLU A N 1
ATOM 832 C CA . GLU A 1 100 ? 4.394 -33.776 25.568 1.00 94.06 100 GLU A CA 1
ATOM 833 C C . GLU A 1 100 ? 3.689 -32.492 26.044 1.00 94.06 100 GLU A C 1
ATOM 835 O O . GLU A 1 100 ? 4.025 -31.397 25.589 1.00 94.06 100 GLU A O 1
ATOM 840 N N . GLU A 1 101 ? 2.790 -32.594 27.034 1.00 95.00 101 GLU A N 1
ATOM 841 C CA . GLU A 1 101 ? 2.111 -31.428 27.623 1.00 95.00 101 GLU A CA 1
ATOM 842 C C . GLU A 1 101 ? 3.096 -30.513 28.365 1.00 95.00 101 GLU A C 1
ATOM 844 O O . GLU A 1 101 ? 3.027 -29.289 28.232 1.00 95.00 101 GLU A O 1
ATOM 849 N N . TYR A 1 102 ? 4.046 -31.090 29.106 1.00 96.00 102 TYR A N 1
ATOM 850 C CA . TYR A 1 102 ? 5.121 -30.343 29.752 1.00 96.00 102 TYR A CA 1
ATOM 851 C C . TYR A 1 102 ? 5.945 -29.556 28.728 1.00 96.00 102 TYR A C 1
ATOM 853 O O . TYR A 1 102 ? 6.158 -28.355 28.900 1.00 96.00 102 TYR A O 1
ATOM 861 N N . THR A 1 103 ? 6.354 -30.203 27.634 1.00 94.94 103 THR A N 1
ATOM 862 C CA . THR A 1 103 ? 7.124 -29.562 26.558 1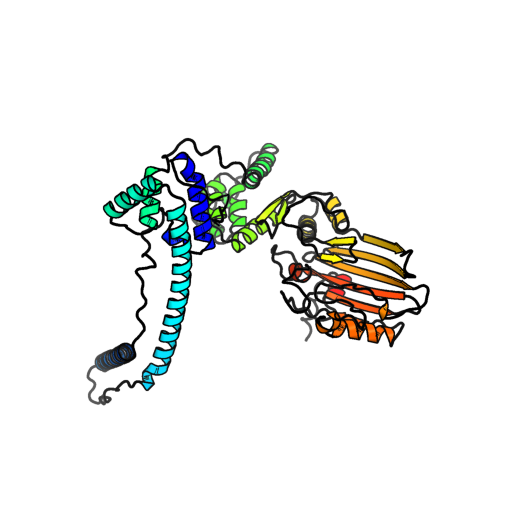.00 94.94 103 THR A CA 1
ATOM 863 C C . THR A 1 103 ? 6.345 -28.410 25.918 1.00 94.94 103 THR A C 1
ATOM 865 O O . THR A 1 103 ? 6.906 -27.331 25.716 1.00 94.94 103 THR A O 1
ATOM 868 N N . ALA A 1 104 ? 5.044 -28.594 25.662 1.00 93.81 104 ALA A N 1
ATOM 869 C CA . ALA A 1 104 ? 4.180 -27.543 25.127 1.00 93.81 104 ALA A CA 1
ATOM 870 C C . ALA A 1 104 ? 4.063 -26.344 26.086 1.00 93.81 104 ALA A C 1
ATOM 872 O O . ALA A 1 104 ? 4.300 -25.204 25.683 1.00 93.81 104 ALA A O 1
ATOM 873 N N . ARG A 1 105 ? 3.797 -26.583 27.378 1.00 94.19 105 ARG A N 1
ATOM 874 C CA . ARG A 1 105 ? 3.714 -25.507 28.383 1.00 94.19 105 ARG A CA 1
ATOM 875 C C . ARG A 1 105 ? 5.041 -24.803 28.618 1.00 94.19 105 ARG A C 1
ATOM 877 O O . ARG A 1 105 ? 5.060 -23.604 28.886 1.00 94.19 105 ARG A O 1
ATOM 884 N N . LEU A 1 106 ? 6.156 -25.522 28.525 1.00 95.56 106 LEU A N 1
ATOM 885 C CA . LEU A 1 106 ? 7.481 -24.921 28.622 1.00 95.56 106 LEU A CA 1
ATOM 886 C C . LEU A 1 106 ? 7.747 -23.985 27.433 1.00 95.56 106 LEU A C 1
ATOM 888 O O . LEU A 1 106 ? 8.317 -22.909 27.615 1.00 95.56 106 LEU A O 1
ATOM 892 N N . ALA A 1 107 ? 7.293 -24.347 26.229 1.00 94.25 107 ALA A N 1
ATOM 893 C CA . ALA A 1 107 ? 7.359 -23.471 25.062 1.00 94.25 107 ALA A CA 1
ATOM 894 C C . ALA A 1 107 ? 6.480 -22.216 25.229 1.00 94.25 107 ALA A C 1
ATOM 896 O O . ALA A 1 107 ? 6.957 -21.110 24.972 1.00 94.25 107 ALA A O 1
ATOM 897 N N . GLU A 1 108 ? 5.246 -22.359 25.726 1.00 93.12 108 GLU A N 1
ATOM 898 C CA . GLU A 1 108 ? 4.361 -21.228 26.060 1.00 93.12 108 GLU A CA 1
ATOM 899 C C . GLU A 1 108 ? 4.982 -20.304 27.116 1.00 93.12 108 GLU A C 1
ATOM 901 O O . GLU A 1 108 ? 4.987 -19.083 26.956 1.00 93.12 108 GLU A O 1
ATOM 906 N N . TYR A 1 109 ? 5.572 -20.880 28.168 1.00 94.75 109 TYR A N 1
ATOM 907 C CA . TYR A 1 109 ? 6.302 -20.140 29.194 1.00 94.75 109 TYR A CA 1
ATOM 908 C C . TYR A 1 109 ? 7.462 -19.335 28.591 1.00 94.75 109 TYR A C 1
ATOM 910 O O . TYR A 1 109 ? 7.581 -18.140 28.856 1.00 94.75 109 TYR A O 1
ATOM 918 N N . ASN A 1 110 ? 8.291 -19.951 27.744 1.00 93.31 110 ASN A N 1
ATOM 919 C CA . ASN A 1 110 ? 9.425 -19.272 27.109 1.00 93.31 110 ASN A CA 1
ATOM 920 C C . ASN A 1 110 ? 8.974 -18.139 26.172 1.00 93.31 110 ASN A C 1
ATOM 922 O O . ASN A 1 110 ? 9.599 -17.075 26.140 1.00 93.31 110 ASN A O 1
ATOM 926 N N . ALA A 1 111 ? 7.871 -18.334 25.443 1.00 91.62 111 ALA A N 1
ATOM 927 C CA . ALA A 1 111 ? 7.268 -17.284 24.629 1.00 91.62 111 ALA A CA 1
ATOM 928 C C . ALA A 1 111 ? 6.788 -16.109 25.500 1.00 91.62 111 ALA A C 1
ATOM 930 O O . ALA A 1 111 ? 7.130 -14.960 25.218 1.00 91.62 111 ALA A O 1
ATOM 931 N N . ALA A 1 112 ? 6.097 -16.393 26.609 1.00 89.94 112 ALA A N 1
ATOM 932 C CA . ALA A 1 112 ? 5.632 -15.375 27.552 1.00 89.94 112 ALA A CA 1
ATOM 933 C C . ALA A 1 112 ? 6.787 -14.623 28.244 1.00 89.94 112 ALA A C 1
ATOM 935 O O . ALA A 1 112 ? 6.697 -13.416 28.476 1.00 89.94 112 ALA A O 1
ATOM 936 N N . VAL A 1 113 ? 7.892 -15.308 28.564 1.00 92.31 113 VAL A N 1
ATOM 937 C CA . VAL A 1 113 ? 9.113 -14.673 29.090 1.00 92.31 113 VAL A CA 1
ATOM 938 C C . VAL A 1 113 ? 9.708 -13.717 28.059 1.00 92.31 113 VAL A C 1
ATOM 940 O O . VAL A 1 113 ? 10.036 -12.584 28.410 1.00 92.31 113 VAL A O 1
ATOM 943 N N . THR A 1 114 ? 9.792 -14.138 26.796 1.00 91.31 114 THR A N 1
ATOM 944 C CA . THR A 1 114 ? 10.328 -13.310 25.705 1.00 91.31 114 THR A CA 1
ATOM 945 C C . THR A 1 114 ? 9.486 -12.049 25.504 1.00 91.31 114 THR A C 1
ATOM 947 O O . THR A 1 114 ? 10.021 -10.941 25.503 1.00 91.31 114 THR A O 1
ATOM 950 N N . GLU A 1 115 ? 8.161 -12.195 25.413 1.00 90.50 115 GLU A N 1
ATOM 951 C CA . GLU A 1 115 ? 7.228 -11.068 25.293 1.00 90.50 115 GLU A CA 1
ATOM 952 C C . GLU A 1 115 ? 7.372 -10.094 26.474 1.00 90.50 115 GLU A C 1
ATOM 954 O O . GLU A 1 115 ? 7.486 -8.877 26.295 1.00 90.50 115 GLU A O 1
ATOM 959 N N . ARG A 1 116 ? 7.462 -10.625 27.699 1.00 92.06 116 ARG A N 1
ATOM 960 C CA . ARG A 1 116 ? 7.684 -9.815 28.899 1.00 92.06 116 ARG A CA 1
ATOM 961 C C . ARG A 1 116 ? 8.998 -9.039 28.839 1.00 92.06 116 ARG A C 1
ATOM 963 O O . ARG A 1 116 ? 9.030 -7.877 29.242 1.00 92.06 116 ARG A O 1
ATOM 970 N N . GLU A 1 117 ? 10.091 -9.650 28.392 1.00 94.00 117 GLU A N 1
ATOM 971 C CA . GLU A 1 117 ? 11.384 -8.966 28.283 1.00 94.00 117 GLU A CA 1
ATOM 972 C C . GLU A 1 117 ? 11.334 -7.790 27.300 1.00 94.00 117 GLU A C 1
ATOM 974 O O . GLU A 1 117 ? 11.901 -6.726 27.582 1.00 94.00 117 GLU A O 1
ATOM 979 N N . GLU A 1 118 ? 10.604 -7.930 26.192 1.00 92.56 118 GLU A N 1
ATOM 980 C CA . GLU A 1 118 ? 10.375 -6.841 25.240 1.00 92.56 118 GLU A CA 1
ATOM 981 C C . GLU A 1 118 ? 9.567 -5.694 25.861 1.00 92.56 118 GLU A C 1
ATOM 983 O O . GLU A 1 118 ? 9.972 -4.527 25.762 1.00 92.56 118 GLU A O 1
ATOM 988 N N . VAL A 1 119 ? 8.487 -6.018 26.580 1.00 94.38 119 VAL A N 1
ATOM 989 C CA . VAL A 1 119 ? 7.685 -5.041 27.331 1.00 94.38 119 VAL A CA 1
ATOM 990 C C . VAL A 1 119 ? 8.542 -4.320 28.373 1.00 94.38 119 VAL A C 1
ATOM 992 O O . VAL A 1 119 ? 8.545 -3.089 28.434 1.00 94.38 119 VAL A O 1
ATOM 995 N N . LEU A 1 120 ? 9.338 -5.050 29.158 1.00 94.88 120 LEU A N 1
ATOM 996 C CA . LEU A 1 120 ? 10.225 -4.469 30.168 1.00 94.88 120 LEU A CA 1
ATOM 997 C C . LEU A 1 120 ? 11.280 -3.549 29.557 1.00 94.88 120 LEU A C 1
ATOM 999 O O . LEU A 1 120 ? 11.603 -2.503 30.130 1.00 94.88 120 LEU A O 1
ATOM 1003 N N . LYS A 1 121 ? 11.813 -3.906 28.387 1.00 95.38 121 LYS A N 1
ATOM 1004 C CA . LYS A 1 121 ? 12.746 -3.059 27.644 1.00 95.38 121 LYS A CA 1
ATOM 1005 C C . LYS A 1 121 ? 12.080 -1.746 27.232 1.00 95.38 121 LYS A C 1
ATOM 1007 O O . LYS A 1 121 ? 12.643 -0.683 27.498 1.00 95.38 121 LYS A O 1
ATOM 1012 N N . GLY A 1 122 ? 10.882 -1.801 26.645 1.00 94.06 122 GLY A N 1
ATOM 1013 C CA . GLY A 1 122 ? 10.099 -0.613 26.293 1.00 94.06 122 GLY A CA 1
ATOM 1014 C C . GLY A 1 122 ? 9.762 0.249 27.513 1.00 94.06 122 GLY A C 1
ATOM 1015 O O . GLY A 1 122 ? 9.999 1.460 27.516 1.00 94.06 122 GLY A O 1
ATOM 1016 N N . TYR A 1 123 ? 9.312 -0.390 28.592 1.00 96.62 123 TYR A N 1
ATOM 1017 C CA . TYR A 1 123 ? 8.941 0.256 29.847 1.00 96.62 123 TYR A CA 1
ATOM 1018 C C . TYR A 1 123 ? 10.123 1.005 30.468 1.00 96.62 123 TYR A C 1
ATOM 1020 O O . TYR A 1 123 ? 9.985 2.168 30.851 1.00 96.62 123 TYR A O 1
ATOM 1028 N N . ARG A 1 124 ? 11.316 0.393 30.510 1.00 96.38 124 ARG A N 1
ATOM 1029 C CA . ARG A 1 124 ? 12.540 1.040 31.018 1.00 96.38 124 ARG A CA 1
ATOM 1030 C C . ARG A 1 124 ? 12.949 2.246 30.178 1.00 96.38 124 ARG A C 1
ATOM 1032 O O . ARG A 1 124 ? 13.316 3.272 30.745 1.00 96.38 124 ARG A O 1
ATOM 1039 N N . ILE A 1 125 ? 12.870 2.150 28.848 1.00 94.75 125 ILE A N 1
ATOM 1040 C CA . ILE A 1 125 ? 13.207 3.266 27.948 1.00 94.75 125 ILE A CA 1
ATOM 1041 C C . ILE A 1 125 ? 12.304 4.470 28.235 1.00 94.75 125 ILE A C 1
ATOM 1043 O O . ILE A 1 125 ? 12.799 5.577 28.454 1.00 94.75 125 ILE A O 1
ATOM 1047 N N . VAL A 1 126 ? 10.990 4.250 28.291 1.00 96.06 126 VAL A N 1
ATOM 1048 C CA . VAL A 1 126 ? 10.009 5.321 28.513 1.00 96.06 126 VAL A CA 1
ATOM 1049 C C . VAL A 1 126 ? 10.096 5.861 29.942 1.00 96.06 126 VAL A C 1
ATOM 1051 O O . VAL A 1 126 ? 10.062 7.075 30.135 1.00 96.06 126 VAL A O 1
ATOM 1054 N N . SER A 1 127 ? 10.311 4.999 30.938 1.00 96.56 127 SER A N 1
ATOM 1055 C CA . SER A 1 127 ? 10.546 5.416 32.326 1.00 96.56 127 SER A CA 1
ATOM 1056 C C . SER A 1 127 ? 11.764 6.333 32.429 1.00 96.56 127 SER A C 1
ATOM 1058 O O . SER A 1 127 ? 11.658 7.444 32.943 1.00 96.56 127 SER A O 1
ATOM 1060 N N . ASN A 1 128 ? 12.910 5.930 31.868 1.00 96.00 128 ASN A N 1
ATOM 1061 C CA . ASN A 1 128 ? 14.128 6.748 31.843 1.00 96.00 128 ASN A CA 1
ATOM 1062 C C . ASN A 1 128 ? 13.906 8.086 31.120 1.00 96.00 128 ASN A C 1
ATOM 1064 O O . ASN A 1 128 ? 14.433 9.128 31.527 1.00 96.00 128 ASN A O 1
ATOM 1068 N N . TRP A 1 129 ? 13.095 8.083 30.061 1.00 95.81 129 TRP A N 1
ATOM 1069 C CA . TRP A 1 129 ? 12.688 9.305 29.378 1.00 95.81 129 TRP A CA 1
ATOM 1070 C C . TRP A 1 129 ? 11.855 10.223 30.289 1.00 95.81 129 TRP A C 1
ATOM 1072 O O . TRP A 1 129 ? 12.128 11.422 30.352 1.00 95.81 129 TRP A O 1
ATOM 1082 N N . VAL A 1 130 ? 10.902 9.692 31.063 1.00 96.75 130 VAL A N 1
ATOM 1083 C CA . VAL A 1 130 ? 10.150 10.477 32.060 1.00 96.75 130 VAL A CA 1
ATOM 1084 C C . VAL A 1 130 ? 11.101 11.063 33.107 1.00 96.75 130 VAL A C 1
ATOM 1086 O O . VAL A 1 130 ? 11.120 12.279 33.305 1.00 96.75 130 VAL A O 1
ATOM 1089 N N . TYR A 1 131 ? 11.957 10.231 33.706 1.00 96.56 131 TYR A N 1
ATOM 1090 C CA . TYR A 1 131 ? 12.921 10.649 34.729 1.00 96.56 131 TYR A CA 1
ATOM 1091 C C . TYR A 1 131 ? 13.881 11.749 34.249 1.00 96.56 131 TYR A C 1
ATOM 1093 O O . TYR A 1 131 ? 14.239 12.637 35.019 1.00 96.56 131 TYR A O 1
ATOM 1101 N N . SER A 1 132 ? 14.273 11.731 32.973 1.00 95.25 132 SER A N 1
ATOM 1102 C CA . SER A 1 132 ? 15.197 12.722 32.399 1.00 95.25 132 SER A CA 1
ATOM 1103 C C . SER A 1 132 ? 14.528 14.010 31.904 1.00 95.25 132 SER A C 1
ATOM 1105 O O . SER A 1 132 ? 15.206 15.030 31.741 1.00 95.25 132 SER A O 1
ATOM 1107 N N . THR A 1 133 ? 13.214 14.000 31.655 1.00 96.25 133 THR A N 1
ATOM 1108 C CA . THR A 1 133 ? 12.495 15.146 31.067 1.00 96.25 133 THR A CA 1
ATOM 1109 C C . THR A 1 133 ? 11.641 15.927 32.061 1.00 96.25 133 THR A C 1
ATOM 1111 O O . THR A 1 133 ? 11.302 17.083 31.784 1.00 96.25 133 THR A O 1
ATOM 1114 N N . VAL A 1 134 ? 11.325 15.358 33.225 1.00 97.12 134 VAL A N 1
ATOM 1115 C CA . VAL A 1 134 ? 10.594 16.044 34.300 1.00 97.12 134 VAL A CA 1
ATOM 1116 C C . VAL A 1 134 ? 11.572 16.747 35.243 1.00 97.12 134 VAL A C 1
ATOM 1118 O O . VAL A 1 134 ? 12.587 16.186 35.647 1.00 97.12 134 VAL A O 1
ATOM 1121 N N . LYS A 1 135 ? 11.288 18.004 35.613 1.00 97.06 135 LYS A N 1
ATOM 1122 C CA . LYS A 1 135 ? 12.092 18.729 36.611 1.00 97.06 135 LYS A CA 1
ATOM 1123 C C . LYS A 1 135 ? 12.094 17.950 37.931 1.00 97.06 135 LYS A C 1
ATOM 1125 O O . LYS A 1 135 ? 11.023 17.637 38.439 1.00 97.06 135 LYS A O 1
ATOM 1130 N N . ILE A 1 136 ? 13.273 17.729 38.519 1.00 97.19 136 ILE A N 1
ATOM 1131 C CA . ILE A 1 136 ? 13.445 16.878 39.710 1.00 97.19 136 ILE A CA 1
ATOM 1132 C C . ILE A 1 136 ? 12.474 17.212 40.852 1.00 97.19 136 ILE A C 1
ATOM 1134 O O . ILE A 1 136 ? 11.824 16.317 41.367 1.00 97.19 136 ILE A O 1
ATOM 1138 N N . THR A 1 137 ? 12.261 18.496 41.159 1.00 96.81 137 THR A N 1
ATOM 1139 C CA . THR A 1 137 ? 11.316 18.925 42.207 1.00 96.81 137 THR A CA 1
ATOM 1140 C C . THR A 1 137 ? 9.870 18.529 41.892 1.00 96.81 137 THR A C 1
ATOM 1142 O O . THR A 1 137 ? 9.124 18.131 42.770 1.00 96.81 137 THR A O 1
ATOM 1145 N N . VAL A 1 138 ? 9.467 18.616 40.621 1.00 96.75 138 VAL A N 1
ATOM 1146 C CA . VAL A 1 138 ? 8.116 18.252 40.169 1.00 96.75 138 VAL A CA 1
ATOM 1147 C C . VAL A 1 138 ? 7.919 16.738 40.230 1.00 96.75 138 VAL A C 1
ATOM 1149 O O . VAL A 1 138 ? 6.848 16.273 40.613 1.00 96.75 138 VAL A O 1
ATOM 1152 N N . LEU A 1 139 ? 8.954 15.984 39.859 1.00 97.62 139 LEU A N 1
ATOM 1153 C CA . LEU A 1 139 ? 8.949 14.529 39.900 1.00 97.62 139 LEU A CA 1
ATOM 1154 C C . LEU A 1 139 ? 8.905 14.002 41.340 1.00 97.62 139 LEU A C 1
ATOM 1156 O O . LEU A 1 139 ? 8.064 13.158 41.631 1.00 97.62 139 LEU A O 1
ATOM 1160 N N . SER A 1 140 ? 9.763 14.507 42.233 1.00 97.06 140 SER A N 1
ATOM 1161 C CA . SER A 1 140 ? 9.810 14.076 43.636 1.00 97.06 140 SER A CA 1
ATOM 1162 C C . SER A 1 140 ? 8.463 14.266 44.321 1.00 97.06 140 SER A C 1
ATOM 1164 O O . SER A 1 140 ? 7.955 13.343 44.953 1.00 97.06 140 SER A O 1
ATOM 1166 N N . ASP A 1 141 ? 7.820 15.417 44.124 1.00 96.69 141 ASP A N 1
ATOM 1167 C CA . ASP A 1 141 ? 6.517 15.632 44.737 1.00 96.69 141 ASP A CA 1
ATOM 1168 C C . ASP A 1 141 ? 5.423 14.718 44.143 1.00 96.69 141 ASP A C 1
ATOM 1170 O O . ASP A 1 141 ? 4.486 14.318 44.841 1.00 96.69 141 ASP A O 1
ATOM 1174 N N . ALA A 1 142 ? 5.516 14.384 42.849 1.00 97.00 142 ALA A N 1
ATOM 1175 C CA . ALA A 1 142 ? 4.610 13.428 42.216 1.00 97.00 142 ALA A CA 1
ATOM 1176 C C . ALA A 1 142 ? 4.820 12.008 42.758 1.00 97.00 142 ALA A C 1
ATOM 1178 O O . ALA A 1 142 ? 3.838 11.319 43.009 1.00 97.00 142 ALA A O 1
ATOM 1179 N N . GLN A 1 143 ? 6.064 11.597 43.020 1.00 97.88 143 GLN A N 1
ATOM 1180 C CA . GLN A 1 143 ? 6.377 10.315 43.661 1.00 97.88 143 GLN A CA 1
ATOM 1181 C C . GLN A 1 143 ? 5.824 10.235 45.089 1.00 97.88 143 GLN A C 1
ATOM 1183 O O . GLN A 1 143 ? 5.252 9.212 45.457 1.00 97.88 143 GLN A O 1
ATOM 1188 N N . VAL A 1 144 ? 5.927 11.314 45.877 1.00 97.50 144 VAL A N 1
ATOM 1189 C CA . VAL A 1 144 ? 5.315 11.390 47.219 1.00 97.50 144 VAL A CA 1
ATOM 1190 C C . VAL A 1 144 ? 3.797 11.243 47.125 1.00 97.50 144 VAL A C 1
ATOM 1192 O O . VAL A 1 144 ? 3.203 10.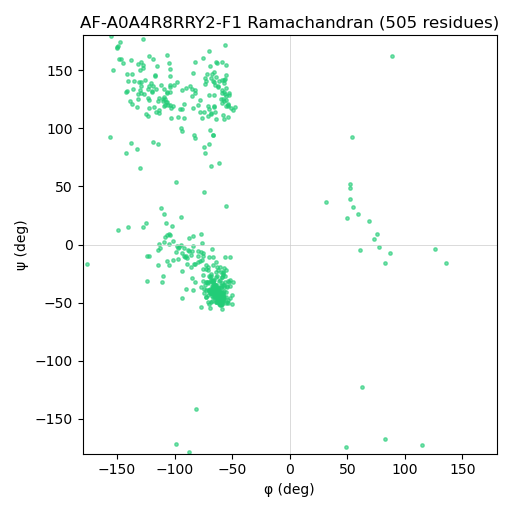468 47.868 1.00 97.50 144 VAL A O 1
ATOM 1195 N N . THR A 1 145 ? 3.174 11.937 46.169 1.00 97.12 145 THR A N 1
ATOM 1196 C CA . THR A 1 145 ? 1.722 11.864 45.939 1.00 97.12 145 THR A CA 1
ATOM 1197 C C . THR A 1 145 ? 1.289 10.453 45.524 1.00 97.12 145 THR A C 1
ATOM 1199 O O . THR A 1 145 ? 0.308 9.933 46.044 1.00 97.12 145 THR A O 1
ATOM 1202 N N . ALA A 1 146 ? 2.035 9.821 44.618 1.00 96.56 146 ALA A N 1
ATOM 1203 C CA . ALA A 1 146 ? 1.772 8.470 44.131 1.00 96.56 146 ALA A CA 1
ATOM 1204 C C . ALA A 1 146 ? 1.937 7.423 45.254 1.00 96.56 146 ALA A C 1
ATOM 1206 O O . ALA A 1 146 ? 1.075 6.570 45.453 1.00 96.56 146 ALA A O 1
ATOM 1207 N N . THR A 1 147 ? 2.977 7.573 46.082 1.00 96.94 147 THR A N 1
ATOM 1208 C CA . THR A 1 147 ? 3.211 6.737 47.273 1.00 96.94 147 THR A CA 1
ATOM 1209 C C . THR A 1 147 ? 2.085 6.878 48.294 1.00 96.94 147 THR A C 1
ATOM 1211 O O . THR A 1 147 ? 1.601 5.875 48.810 1.00 96.94 147 THR A O 1
ATOM 1214 N N . ALA A 1 148 ? 1.620 8.104 48.556 1.00 96.06 148 ALA A N 1
ATOM 1215 C CA . ALA A 1 148 ? 0.494 8.353 49.457 1.00 96.06 148 ALA A CA 1
ATOM 1216 C C . ALA A 1 148 ? -0.822 7.730 48.953 1.00 96.06 148 ALA A C 1
ATOM 1218 O O . ALA A 1 148 ? -1.678 7.380 49.759 1.00 96.06 148 ALA A O 1
ATOM 1219 N N . ALA A 1 149 ? -0.968 7.562 47.635 1.00 95.81 149 ALA A N 1
ATOM 1220 C CA . ALA A 1 149 ? -2.096 6.874 47.012 1.00 95.81 149 ALA A CA 1
ATOM 1221 C C . ALA A 1 149 ? -1.933 5.340 46.947 1.00 95.81 149 ALA A C 1
ATOM 1223 O O . ALA A 1 149 ? -2.830 4.661 46.459 1.00 95.81 149 ALA A O 1
ATOM 1224 N N . GLY A 1 150 ? -0.807 4.785 47.416 1.00 95.81 150 GLY A N 1
ATOM 1225 C CA . GLY A 1 150 ? -0.517 3.348 47.347 1.00 95.81 150 GLY A CA 1
ATOM 1226 C C . GLY A 1 150 ? -0.106 2.841 45.958 1.00 95.81 150 GLY A C 1
ATOM 1227 O O . GLY A 1 150 ? 0.036 1.634 45.774 1.00 95.81 150 GLY A O 1
ATOM 1228 N N . ASP A 1 151 ? 0.126 3.737 44.996 1.00 94.44 151 ASP A N 1
ATOM 1229 C CA . ASP A 1 151 ? 0.474 3.403 43.614 1.00 94.44 151 ASP A CA 1
ATOM 1230 C C . ASP A 1 151 ? 1.852 3.976 43.266 1.00 94.44 151 ASP A C 1
ATOM 1232 O O . ASP A 1 151 ? 1.989 5.095 42.778 1.00 94.44 151 ASP A O 1
ATOM 1236 N N . THR A 1 152 ? 2.904 3.205 43.535 1.00 95.00 152 THR A N 1
ATOM 1237 C CA . THR A 1 152 ? 4.290 3.584 43.216 1.00 95.00 152 THR A CA 1
ATOM 1238 C C . THR A 1 152 ? 4.697 3.254 41.776 1.00 95.00 152 THR A C 1
ATOM 1240 O O . THR A 1 152 ? 5.870 3.404 41.426 1.00 95.00 152 THR A O 1
ATOM 1243 N N . SER A 1 153 ? 3.757 2.813 40.933 1.00 95.50 153 SER A N 1
ATOM 1244 C CA . SER A 1 153 ? 4.025 2.520 39.524 1.00 95.50 153 SER A CA 1
ATOM 1245 C C . SER A 1 153 ? 4.289 3.800 38.718 1.00 95.50 153 SER A C 1
ATOM 1247 O O . SER A 1 153 ? 3.981 4.921 39.143 1.00 95.50 153 SER A O 1
ATOM 1249 N N . MET A 1 154 ? 4.822 3.656 37.499 1.00 96.75 154 MET A N 1
ATOM 1250 C CA . MET A 1 154 ? 4.930 4.796 36.583 1.00 96.75 154 MET A CA 1
ATOM 1251 C C . MET A 1 154 ? 3.564 5.390 36.226 1.00 96.75 154 MET A C 1
ATOM 1253 O O . MET A 1 154 ? 3.470 6.606 36.044 1.00 96.75 154 MET A O 1
ATOM 1257 N N . GLN A 1 155 ? 2.509 4.572 36.182 1.00 96.50 155 GLN A N 1
ATOM 1258 C CA . GLN A 1 155 ? 1.137 5.027 35.975 1.00 96.50 155 GLN A CA 1
ATOM 1259 C C . GLN A 1 155 ? 0.705 5.971 37.107 1.00 96.50 155 GLN A C 1
ATOM 1261 O O . GLN A 1 155 ? 0.262 7.091 36.837 1.00 96.50 155 GLN A O 1
ATOM 1266 N N . GLY A 1 156 ? 0.936 5.578 38.364 1.00 96.50 156 GLY A N 1
ATOM 1267 C CA . GLY A 1 156 ? 0.675 6.396 39.552 1.00 96.50 156 GLY A CA 1
ATOM 1268 C C . GLY A 1 156 ? 1.436 7.718 39.548 1.00 96.50 156 GLY A C 1
ATOM 1269 O O . GLY A 1 156 ? 0.860 8.783 39.792 1.00 96.50 156 GLY A O 1
ATOM 1270 N N . ILE A 1 157 ? 2.714 7.689 39.158 1.00 97.38 157 ILE A N 1
ATOM 1271 C CA . ILE A 1 157 ? 3.530 8.902 39.006 1.00 97.38 157 ILE A CA 1
ATOM 1272 C C . ILE A 1 157 ? 2.946 9.824 37.921 1.00 97.38 157 ILE A C 1
ATOM 1274 O O . ILE A 1 157 ? 2.817 11.031 38.143 1.00 97.38 157 ILE A O 1
ATOM 1278 N N . VAL A 1 158 ? 2.551 9.297 36.756 1.00 97.12 158 VAL A N 1
ATOM 1279 C CA . VAL A 1 158 ? 1.963 10.103 35.667 1.00 97.12 158 VAL A CA 1
ATOM 1280 C C . VAL A 1 158 ? 0.593 10.670 36.060 1.00 97.12 158 VAL A C 1
ATOM 1282 O O . VAL A 1 158 ? 0.311 11.831 35.744 1.00 97.12 158 VAL A O 1
ATOM 1285 N N . ARG A 1 159 ? -0.234 9.921 36.802 1.00 96.69 159 ARG A N 1
ATOM 1286 C CA . ARG A 1 159 ? -1.497 10.415 37.384 1.00 96.69 159 ARG A CA 1
ATOM 1287 C C . ARG A 1 159 ? -1.257 11.571 38.348 1.00 96.69 159 ARG A C 1
ATOM 1289 O O . ARG A 1 159 ? -1.910 12.609 38.227 1.00 96.69 159 ARG A O 1
ATOM 1296 N N . ALA A 1 160 ? -0.281 11.439 39.244 1.00 96.81 160 ALA A N 1
ATOM 1297 C CA . ALA A 1 160 ? 0.098 12.501 40.170 1.00 96.81 160 ALA A CA 1
ATOM 1298 C C . ALA A 1 160 ? 0.611 13.754 39.434 1.00 96.81 160 ALA A C 1
ATOM 1300 O O . ALA A 1 160 ? 0.199 14.876 39.747 1.00 96.81 160 ALA A O 1
ATOM 1301 N N . LEU A 1 161 ? 1.452 13.584 38.405 1.00 97.00 161 LEU A N 1
ATOM 1302 C CA . LEU A 1 161 ? 1.902 14.689 37.551 1.00 97.00 161 LEU A CA 1
ATOM 1303 C C . LEU A 1 161 ? 0.720 15.372 36.848 1.00 97.00 161 LEU A C 1
ATOM 1305 O O . LEU A 1 161 ? 0.640 16.604 36.835 1.00 97.00 161 LEU A O 1
ATOM 1309 N N . ARG A 1 162 ? -0.224 14.588 36.312 1.00 95.62 162 ARG A N 1
ATOM 1310 C CA . ARG A 1 162 ? -1.437 15.097 35.664 1.00 95.62 162 ARG A CA 1
ATOM 1311 C C . ARG A 1 162 ? -2.285 15.908 36.632 1.00 95.62 162 ARG A C 1
ATOM 1313 O O . ARG A 1 162 ? -2.619 17.043 36.307 1.00 95.62 162 ARG A O 1
ATOM 1320 N N . GLY A 1 163 ? -2.604 15.364 37.805 1.00 94.44 163 GLY A N 1
ATOM 1321 C CA . GLY A 1 163 ? -3.439 16.038 38.805 1.00 94.44 163 GLY A CA 1
ATOM 1322 C C . GLY A 1 163 ? -2.888 17.405 39.218 1.00 94.44 163 GLY A C 1
ATOM 1323 O O . GLY A 1 163 ? -3.648 18.341 39.452 1.00 94.44 163 GLY A O 1
ATOM 1324 N N . ARG A 1 164 ? -1.559 17.552 39.223 1.00 92.62 164 ARG A N 1
ATOM 1325 C CA . ARG A 1 164 ? -0.878 18.803 39.580 1.00 92.62 164 ARG A CA 1
ATOM 1326 C C . ARG A 1 164 ? -0.747 19.797 38.428 1.00 92.62 164 ARG A C 1
ATOM 1328 O O . ARG A 1 164 ? -0.809 21.006 38.648 1.00 92.62 164 ARG A O 1
ATOM 1335 N N . LEU A 1 165 ? -0.474 19.316 37.216 1.00 93.94 165 LEU A N 1
ATOM 1336 C CA . LEU A 1 165 ? -0.008 20.163 36.109 1.00 93.94 165 LEU A CA 1
ATOM 1337 C C . LEU A 1 165 ? -1.043 20.345 35.003 1.00 93.94 165 LEU A C 1
ATOM 1339 O O . LEU A 1 165 ? -1.038 21.379 34.330 1.00 93.94 165 LEU A O 1
ATOM 1343 N N . ALA A 1 166 ? -1.949 19.386 34.822 1.00 86.31 166 ALA A N 1
ATOM 1344 C CA . ALA A 1 166 ? -3.049 19.507 33.881 1.00 86.31 166 ALA A CA 1
ATOM 1345 C C . ALA A 1 166 ? -4.096 20.461 34.468 1.00 86.31 166 ALA A C 1
ATOM 1347 O O . ALA A 1 166 ? -5.059 20.038 35.103 1.00 86.31 166 ALA A O 1
ATOM 1348 N N . ARG A 1 167 ? -3.897 21.775 34.276 1.00 74.12 167 ARG A N 1
ATOM 1349 C CA . ARG A 1 167 ? -4.866 22.807 34.679 1.00 74.12 167 ARG A CA 1
ATOM 1350 C C . ARG A 1 167 ? -6.265 22.405 34.217 1.00 74.12 167 ARG A C 1
ATOM 1352 O O . ARG A 1 167 ? -6.528 22.289 33.017 1.00 74.12 167 ARG A O 1
ATOM 1359 N N . THR A 1 168 ? -7.169 22.218 35.168 1.00 54.22 168 THR A N 1
ATOM 1360 C CA . THR A 1 168 ? -8.560 21.872 34.909 1.00 54.22 168 THR A CA 1
ATOM 1361 C C . THR A 1 168 ? -9.255 23.014 34.160 1.00 54.22 168 THR A C 1
ATOM 1363 O O . THR A 1 168 ? -9.529 24.081 34.693 1.00 54.22 168 THR A O 1
ATOM 1366 N N . LYS A 1 169 ? -9.519 22.744 32.875 1.00 51.31 169 LYS A N 1
ATOM 1367 C CA . LYS A 1 169 ? -10.639 23.231 32.052 1.00 51.31 169 LYS A CA 1
ATOM 1368 C C . LYS A 1 169 ? -10.844 24.759 31.980 1.00 51.31 169 LYS A C 1
ATOM 1370 O O . LYS A 1 169 ? -11.659 25.296 32.717 1.00 51.31 169 LYS A O 1
ATOM 1375 N N . ARG A 1 170 ? -10.243 25.423 30.970 1.00 40.97 170 ARG A N 1
ATOM 1376 C CA . ARG A 1 170 ? -10.973 26.375 30.077 1.00 40.97 170 ARG A CA 1
ATOM 1377 C C . ARG A 1 170 ? -10.184 26.997 28.910 1.00 40.97 170 ARG A C 1
ATOM 1379 O O . ARG A 1 170 ? -10.831 27.478 27.990 1.00 40.97 170 ARG A O 1
ATOM 1386 N N . SER A 1 171 ? -8.847 26.977 28.862 1.00 35.84 171 SER A N 1
ATOM 1387 C CA . SER A 1 171 ? -8.108 27.808 27.877 1.00 35.84 171 SER A CA 1
ATOM 1388 C C . SER A 1 171 ? -7.335 27.089 26.757 1.00 35.84 171 SER A C 1
ATOM 1390 O O . SER A 1 171 ? -6.811 27.760 25.871 1.00 35.84 171 SER A O 1
ATOM 1392 N N . VAL A 1 172 ? -7.275 25.753 26.713 1.00 42.06 172 VAL A N 1
ATOM 1393 C CA . VAL A 1 172 ? -6.405 25.029 25.747 1.00 42.06 172 VAL A CA 1
ATOM 1394 C C . VAL A 1 172 ? -7.076 24.761 24.385 1.00 42.06 172 VAL A C 1
ATOM 1396 O O . VAL A 1 172 ? -6.421 24.353 23.429 1.00 42.06 172 VAL A O 1
ATOM 1399 N N . LEU A 1 173 ? -8.363 25.086 24.226 1.00 40.31 173 LEU A N 1
ATOM 1400 C CA . LEU A 1 173 ? -9.124 24.820 22.993 1.00 40.31 173 LEU A CA 1
ATOM 1401 C C . LEU A 1 173 ? -8.678 25.631 21.758 1.00 40.31 173 LEU A C 1
ATOM 1403 O O . LEU A 1 173 ? -9.184 25.385 20.670 1.00 40.31 173 LEU A O 1
ATOM 1407 N N . ARG A 1 174 ? -7.719 26.562 21.881 1.00 34.88 174 ARG A N 1
ATOM 1408 C CA . ARG A 1 174 ? -7.238 27.376 20.746 1.00 34.88 174 ARG A CA 1
ATOM 1409 C C . ARG A 1 174 ? -5.900 26.942 20.133 1.00 34.88 174 ARG A C 1
ATOM 1411 O O . ARG A 1 174 ? -5.602 27.381 19.031 1.00 34.88 174 ARG A O 1
ATOM 1418 N N . SER A 1 175 ? -5.110 26.067 20.766 1.00 31.20 175 SER A N 1
ATOM 1419 C CA . SER A 1 175 ? -3.720 25.815 20.317 1.00 31.20 175 SER A CA 1
ATOM 1420 C C . SER A 1 175 ? -3.494 24.532 19.495 1.00 31.20 175 SER A C 1
ATOM 1422 O O . SER A 1 175 ? -2.359 24.248 19.124 1.00 31.20 175 SER A O 1
ATOM 1424 N N . LEU A 1 176 ? -4.535 23.753 19.177 1.00 36.31 176 LEU A N 1
ATOM 1425 C CA . LEU A 1 176 ? -4.412 22.474 18.444 1.00 36.31 176 LEU A CA 1
ATOM 1426 C C . LEU A 1 176 ? -4.956 22.530 17.001 1.00 36.31 176 LEU A C 1
ATOM 1428 O O . LEU A 1 176 ? -5.375 21.513 16.451 1.00 36.31 176 LEU A O 1
ATOM 1432 N N . ILE A 1 177 ? -4.958 23.713 16.380 1.00 39.50 177 ILE A N 1
ATOM 1433 C CA . ILE A 1 177 ? -5.564 23.935 15.054 1.00 39.50 177 ILE A CA 1
ATOM 1434 C C . ILE A 1 177 ? -4.629 23.539 13.890 1.00 39.50 177 ILE A C 1
ATOM 1436 O O . ILE A 1 177 ? -5.099 23.275 12.788 1.00 39.50 177 ILE A O 1
ATOM 1440 N N . PHE A 1 178 ? -3.321 23.374 14.104 1.00 37.56 178 PHE A N 1
ATOM 1441 C CA . PHE A 1 178 ? -2.379 23.220 12.983 1.00 37.56 178 PHE A CA 1
ATOM 1442 C C . PHE A 1 178 ? -2.300 21.828 12.326 1.00 37.56 178 PHE A C 1
ATOM 1444 O O . PHE A 1 178 ? -1.652 21.693 11.292 1.00 37.56 178 PHE A O 1
ATOM 1451 N N . SER A 1 179 ? -2.981 20.798 12.841 1.00 40.38 179 SER A N 1
ATOM 1452 C CA . SER A 1 179 ? -2.968 19.453 12.222 1.00 40.38 179 SER A CA 1
ATOM 1453 C C . SER A 1 179 ? -4.314 18.995 11.646 1.00 40.38 179 SER A C 1
ATOM 1455 O O . SER A 1 179 ? -4.386 17.897 11.105 1.00 40.38 179 SER A O 1
ATOM 1457 N N . PHE A 1 180 ? -5.372 19.815 11.729 1.00 53.59 180 PHE A N 1
ATOM 1458 C CA . PHE A 1 180 ? -6.761 19.356 11.552 1.00 53.59 180 PHE A CA 1
ATOM 1459 C C . PHE A 1 180 ? -7.588 20.090 10.486 1.00 53.59 180 PHE A C 1
ATOM 1461 O O . PHE A 1 180 ? -8.809 19.941 10.476 1.00 53.59 180 PHE A O 1
ATOM 1468 N N . GLY A 1 181 ? -6.962 20.802 9.541 1.00 54.16 181 GLY A N 1
ATOM 1469 C CA . GLY A 1 181 ? -7.690 21.425 8.421 1.00 54.16 181 GLY A CA 1
ATOM 1470 C C . GLY A 1 181 ? -8.645 20.460 7.698 1.00 54.16 181 GLY A C 1
ATOM 1471 O O . GLY A 1 181 ? -9.739 20.846 7.332 1.00 54.16 181 GLY A O 1
ATOM 1472 N N . ILE A 1 182 ? -8.304 19.170 7.623 1.00 53.72 182 ILE A N 1
ATOM 1473 C CA . ILE A 1 182 ? -9.015 18.157 6.826 1.00 53.72 182 ILE A CA 1
ATOM 1474 C C . ILE A 1 182 ? -10.384 17.743 7.407 1.00 53.72 182 ILE A C 1
ATOM 1476 O O . ILE A 1 182 ? -11.353 17.652 6.657 1.00 53.72 182 ILE A O 1
ATOM 1480 N N . LEU A 1 183 ? -10.504 17.486 8.721 1.00 56.56 183 LEU A N 1
ATOM 1481 C CA . LEU A 1 183 ? -11.800 17.108 9.328 1.00 56.56 183 LEU A CA 1
ATOM 1482 C C . LEU A 1 183 ? -12.760 18.306 9.391 1.00 56.56 183 LEU A C 1
ATOM 1484 O O . LEU A 1 183 ? -13.974 18.146 9.258 1.00 56.56 183 LEU A O 1
ATOM 1488 N N . ASP A 1 184 ? -12.212 19.510 9.559 1.00 57.16 184 ASP A N 1
ATOM 1489 C CA . ASP A 1 184 ? -12.990 20.747 9.568 1.00 57.16 184 ASP A CA 1
ATOM 1490 C C . ASP A 1 184 ? -13.399 21.167 8.140 1.00 57.16 184 ASP A C 1
ATOM 1492 O O . ASP A 1 184 ? -14.538 21.583 7.920 1.00 57.16 184 ASP A O 1
ATOM 1496 N N . ASP A 1 185 ? -12.532 20.960 7.142 1.00 56.22 185 ASP A N 1
ATOM 1497 C CA . ASP A 1 185 ? -12.853 21.124 5.717 1.00 56.22 185 ASP A CA 1
ATOM 1498 C C . ASP A 1 185 ? -13.915 20.123 5.256 1.00 56.22 185 ASP A C 1
ATOM 1500 O O . ASP A 1 185 ? -14.819 20.501 4.509 1.00 56.22 185 ASP A O 1
ATOM 1504 N N . PHE A 1 186 ? -13.892 18.881 5.758 1.00 58.38 186 PHE A N 1
ATOM 1505 C CA . PHE A 1 186 ? -14.950 17.900 5.499 1.00 58.38 186 PHE A CA 1
ATOM 1506 C C . PHE A 1 186 ? -16.312 18.413 5.984 1.00 58.38 186 PHE A C 1
ATOM 1508 O O . PHE A 1 186 ? -17.290 18.445 5.226 1.00 58.38 186 PHE A O 1
ATOM 1515 N N . ARG A 1 187 ? -16.365 18.891 7.236 1.00 58.00 187 ARG A N 1
ATOM 1516 C CA . ARG A 1 187 ? -17.576 19.472 7.828 1.00 58.00 187 ARG A CA 1
ATOM 1517 C C . ARG A 1 187 ? -18.054 20.691 7.035 1.00 58.00 187 ARG A C 1
ATOM 1519 O O . ARG A 1 187 ? -19.257 20.823 6.799 1.00 58.00 187 ARG A O 1
ATOM 1526 N N . LYS A 1 188 ? -17.142 21.560 6.584 1.00 61.09 188 LYS A N 1
ATOM 1527 C CA . LYS A 1 188 ? -17.457 22.753 5.775 1.00 61.09 188 LYS A CA 1
ATOM 1528 C C . LYS A 1 188 ? -17.958 22.403 4.373 1.00 61.09 188 LYS A C 1
ATOM 1530 O O . LYS A 1 188 ? -18.934 23.004 3.930 1.00 61.09 188 LYS A O 1
ATOM 1535 N N . GLN A 1 189 ? -17.358 21.426 3.693 1.00 57.28 189 GLN A N 1
ATOM 1536 C CA . GLN A 1 189 ? -17.729 21.035 2.328 1.00 57.28 189 GLN A CA 1
ATOM 1537 C C . GLN A 1 189 ? -19.124 20.389 2.257 1.00 57.28 189 GLN A C 1
ATOM 1539 O O . GLN A 1 189 ? -19.887 20.668 1.331 1.00 57.28 189 GLN A O 1
ATOM 1544 N N . TYR A 1 190 ? -19.497 19.567 3.243 1.00 55.56 190 TYR A N 1
ATOM 1545 C CA . TYR A 1 190 ? -20.860 19.028 3.335 1.00 55.56 190 TYR A CA 1
ATOM 1546 C C . TYR A 1 190 ? -21.870 20.079 3.815 1.00 55.56 190 TYR A C 1
ATOM 1548 O O . TYR A 1 190 ? -22.982 20.161 3.287 1.00 55.56 190 TYR A O 1
ATOM 1556 N N . SER A 1 191 ? -21.478 20.946 4.754 1.00 53.00 191 SER A N 1
ATOM 1557 C CA . SER A 1 191 ? -22.348 22.032 5.227 1.00 53.00 191 SER A CA 1
ATOM 1558 C C . SER A 1 191 ? -22.633 23.080 4.142 1.00 53.00 191 SER A C 1
ATOM 1560 O O . SER A 1 191 ? -23.736 23.617 4.102 1.00 53.00 191 SER A O 1
ATOM 1562 N N . SER A 1 192 ? -21.698 23.342 3.221 1.00 53.16 192 SER A N 1
ATOM 1563 C CA . SER A 1 192 ? -21.907 24.277 2.103 1.00 53.16 192 SER A CA 1
ATOM 1564 C C . SER A 1 192 ? -22.788 23.706 0.986 1.00 53.16 192 SER A C 1
ATOM 1566 O O . SER A 1 192 ? -23.492 24.456 0.314 1.00 53.16 192 SER A O 1
ATOM 1568 N N . ARG A 1 193 ? -22.839 22.377 0.811 1.00 52.62 193 ARG A N 1
ATOM 1569 C CA . ARG A 1 193 ? -23.863 21.735 -0.036 1.00 52.62 193 ARG A CA 1
ATOM 1570 C C . ARG A 1 193 ? -25.263 21.840 0.578 1.00 52.62 193 ARG A C 1
ATOM 1572 O O . ARG A 1 193 ? -26.239 21.955 -0.157 1.00 52.62 193 ARG A O 1
ATOM 1579 N N . ARG A 1 194 ? -25.360 21.867 1.912 1.00 49.25 194 ARG A N 1
ATOM 1580 C CA . ARG A 1 194 ? -26.625 21.986 2.657 1.00 49.25 194 ARG A CA 1
ATOM 1581 C C . ARG A 1 194 ? -27.284 23.363 2.527 1.00 49.25 194 ARG A C 1
ATOM 1583 O O . ARG A 1 194 ? -28.504 23.449 2.615 1.00 49.25 194 ARG A O 1
ATOM 1590 N N . SER A 1 195 ? -26.514 24.429 2.303 1.00 50.06 195 SER A N 1
ATOM 1591 C CA . SER A 1 195 ? -27.057 25.791 2.203 1.00 50.06 195 SER A CA 1
ATOM 1592 C C . SER A 1 195 ? -27.686 26.123 0.846 1.00 50.06 195 SER A C 1
ATOM 1594 O O . SER A 1 195 ? -28.354 27.147 0.740 1.00 50.06 195 SER A O 1
ATOM 1596 N N . ARG A 1 196 ? -27.533 25.274 -0.184 1.00 48.06 196 ARG A N 1
ATOM 1597 C CA . ARG A 1 196 ? -28.022 25.577 -1.545 1.00 48.06 196 ARG A CA 1
ATOM 1598 C C . ARG A 1 196 ? -29.297 24.839 -1.975 1.00 48.06 196 ARG A C 1
ATOM 1600 O O . ARG A 1 196 ? -29.771 25.073 -3.079 1.00 48.06 196 ARG A O 1
ATOM 1607 N N . ALA A 1 197 ? -29.887 24.001 -1.122 1.00 48.47 197 ALA A N 1
ATOM 1608 C CA . ALA A 1 197 ? -31.177 23.367 -1.398 1.00 48.47 197 ALA A CA 1
ATOM 1609 C C . ALA A 1 197 ? -31.894 22.964 -0.098 1.00 48.47 197 ALA A C 1
ATOM 1611 O O . ALA A 1 197 ? -31.701 21.863 0.409 1.00 48.47 197 ALA A O 1
ATOM 1612 N N . GLN A 1 198 ? -32.754 23.834 0.432 1.00 47.56 198 GLN A N 1
ATOM 1613 C CA . GLN A 1 198 ? -33.812 23.416 1.356 1.00 47.56 198 GLN A CA 1
ATOM 1614 C C . GLN A 1 198 ? -35.166 23.669 0.693 1.00 47.56 198 GLN A C 1
ATOM 1616 O O . GLN A 1 198 ? -35.777 24.719 0.855 1.00 47.56 198 GLN A O 1
ATOM 1621 N N . LYS A 1 199 ? -35.616 22.684 -0.091 1.00 51.91 199 LYS A N 1
ATOM 1622 C CA . LYS A 1 199 ? -37.050 22.393 -0.224 1.00 51.91 199 LYS A CA 1
ATOM 1623 C C . LYS A 1 199 ? -37.471 21.519 0.973 1.00 51.91 199 LYS A C 1
ATOM 1625 O O . LYS A 1 199 ? -36.595 20.870 1.551 1.00 51.91 199 LYS A O 1
ATOM 1630 N N . PRO A 1 200 ? -38.761 21.494 1.358 1.00 47.47 200 PRO A N 1
ATOM 1631 C CA . PRO A 1 200 ? -39.232 20.787 2.547 1.00 47.47 200 PRO A CA 1
ATOM 1632 C C . PRO A 1 200 ? -38.823 19.314 2.488 1.00 47.47 200 PRO A C 1
ATOM 1634 O O . PRO A 1 200 ? -39.155 18.597 1.546 1.00 47.47 200 PRO A O 1
ATOM 1637 N N . THR A 1 201 ? -38.033 18.893 3.471 1.00 59.25 201 THR A N 1
ATOM 1638 C CA . THR A 1 201 ? -37.442 17.559 3.561 1.00 59.25 201 THR A CA 1
ATOM 1639 C C . THR A 1 201 ? -38.530 16.507 3.733 1.00 59.25 201 THR A C 1
ATOM 1641 O O . THR A 1 201 ? -39.181 16.443 4.774 1.00 59.25 201 THR A O 1
ATOM 1644 N N . ILE A 1 202 ? -38.683 15.644 2.730 1.00 59.75 202 ILE A N 1
ATOM 1645 C CA . ILE A 1 202 ? -39.302 14.329 2.896 1.00 59.75 202 ILE A CA 1
ATOM 1646 C C . ILE A 1 202 ? -38.548 13.641 4.043 1.00 59.75 202 ILE A C 1
ATOM 1648 O O . ILE A 1 202 ? -37.328 13.484 3.980 1.00 59.75 202 ILE A O 1
ATOM 1652 N N . SER A 1 203 ? -39.262 13.306 5.118 1.00 67.06 203 SER A N 1
ATOM 1653 C CA . SER A 1 203 ? -38.721 12.569 6.264 1.00 67.06 203 SER A CA 1
ATOM 1654 C C . SER A 1 203 ? -38.009 11.305 5.767 1.00 67.06 203 SER A C 1
ATOM 1656 O O . SER A 1 203 ? -38.634 10.449 5.140 1.00 67.06 203 SER A O 1
ATOM 1658 N N . SER A 1 204 ? -36.695 11.215 6.007 1.00 75.12 204 SER A N 1
ATOM 1659 C CA . SER A 1 204 ? -35.880 10.056 5.628 1.00 75.12 204 SER A CA 1
ATOM 1660 C C . SER A 1 204 ? -36.454 8.787 6.258 1.00 75.12 204 SER A C 1
ATOM 1662 O O . SER A 1 204 ? -36.579 8.714 7.479 1.00 75.12 204 SER A O 1
ATOM 1664 N N . PHE A 1 205 ? -36.775 7.779 5.443 1.00 84.75 205 PHE A N 1
ATOM 1665 C CA . PHE A 1 205 ? -37.279 6.485 5.922 1.00 84.75 205 PHE A CA 1
ATOM 1666 C C . PHE A 1 205 ? -36.306 5.790 6.879 1.00 84.75 205 PHE A C 1
ATOM 1668 O O . PHE A 1 205 ? -36.748 5.086 7.779 1.00 84.75 205 PHE A O 1
ATOM 1675 N N . LEU A 1 206 ? -35.000 6.048 6.740 1.00 86.00 206 LEU A N 1
ATOM 1676 C CA . LEU A 1 206 ? -33.979 5.501 7.631 1.00 86.00 206 LEU A CA 1
ATOM 1677 C C . LEU A 1 206 ? -34.159 6.002 9.073 1.00 86.00 206 LEU A C 1
ATOM 1679 O O . LEU A 1 206 ? -34.028 5.230 10.010 1.00 86.00 206 LEU A O 1
ATOM 1683 N N . LEU A 1 207 ? -34.532 7.273 9.257 1.00 86.19 207 LEU A N 1
ATOM 1684 C CA . LEU A 1 207 ? -34.768 7.859 10.585 1.00 86.19 207 LEU A CA 1
ATOM 1685 C C . LEU A 1 207 ? -36.098 7.424 11.217 1.00 86.19 207 LEU A C 1
ATOM 1687 O O . LEU A 1 207 ? -36.355 7.757 12.368 1.00 86.19 207 LEU A O 1
ATOM 1691 N N . LYS A 1 208 ? -36.953 6.712 10.471 1.00 91.75 208 LYS A N 1
ATOM 1692 C CA . LYS A 1 208 ? -38.181 6.107 11.006 1.00 91.75 208 LYS A CA 1
ATOM 1693 C C . LYS A 1 208 ? -37.932 4.722 11.609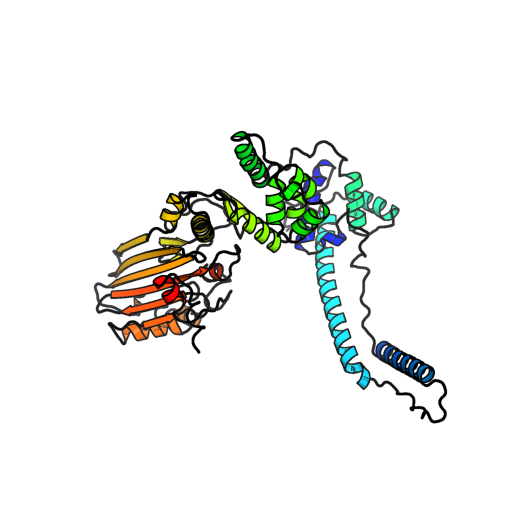 1.00 91.75 208 LYS A C 1
ATOM 1695 O O . LYS A 1 208 ? -38.848 4.164 12.206 1.00 91.75 208 LYS A O 1
ATOM 1700 N N . LEU A 1 209 ? -36.736 4.156 11.426 1.00 91.38 209 LEU A N 1
ATOM 1701 C CA . LEU A 1 209 ? -36.364 2.893 12.053 1.00 91.38 209 LEU A CA 1
ATOM 1702 C C . LEU A 1 209 ? -36.144 3.091 13.561 1.00 91.38 209 LEU A C 1
ATOM 1704 O O . LEU A 1 209 ? -35.645 4.146 13.961 1.00 91.38 209 LEU A O 1
ATOM 1708 N N . PRO A 1 210 ? -36.464 2.083 14.393 1.00 93.94 210 PRO A N 1
ATOM 1709 C CA . PRO A 1 210 ? -36.088 2.090 15.802 1.00 93.94 210 PRO A CA 1
ATOM 1710 C C . PRO A 1 210 ? -34.574 2.268 15.983 1.00 93.94 210 PRO A C 1
ATOM 1712 O O . PRO A 1 210 ? -33.778 1.769 15.178 1.00 93.94 210 PRO A O 1
ATOM 1715 N N . THR A 1 211 ? -34.172 2.965 17.047 1.00 88.06 211 THR A N 1
ATOM 1716 C CA . THR A 1 211 ? -32.763 3.278 17.341 1.00 88.06 211 THR A CA 1
ATOM 1717 C C . THR A 1 211 ? -31.909 2.016 17.444 1.00 88.06 211 THR A C 1
ATOM 1719 O O . THR A 1 211 ? -30.769 2.010 16.995 1.00 88.06 211 THR A O 1
ATOM 1722 N N . GLU A 1 212 ? -32.467 0.927 17.965 1.00 89.38 212 GLU A N 1
ATOM 1723 C CA . GLU A 1 212 ? -31.805 -0.369 18.118 1.00 89.38 212 GLU A CA 1
ATOM 1724 C C . GLU A 1 212 ? -31.394 -0.943 16.756 1.00 89.38 212 GLU A C 1
ATOM 1726 O O . GLU A 1 212 ? -30.266 -1.400 16.585 1.00 89.38 212 GLU A O 1
ATOM 1731 N N . ILE A 1 213 ? -32.274 -0.841 15.754 1.00 92.06 213 ILE A N 1
ATOM 1732 C CA . ILE A 1 213 ? -31.988 -1.285 14.384 1.00 92.06 213 ILE A CA 1
ATOM 1733 C C . ILE A 1 213 ? -30.911 -0.401 13.752 1.00 92.06 213 ILE A C 1
ATOM 1735 O O . ILE A 1 213 ? -30.019 -0.904 13.072 1.00 92.06 213 ILE A O 1
ATOM 1739 N N . LEU A 1 214 ? -30.951 0.911 14.005 1.00 88.38 214 LEU A N 1
ATOM 1740 C CA . LEU A 1 214 ? -29.917 1.833 13.535 1.00 88.38 214 LEU A CA 1
ATOM 1741 C C . LEU A 1 214 ? -28.551 1.538 14.165 1.00 88.38 214 LEU A C 1
ATOM 1743 O O . LEU A 1 214 ? -27.549 1.592 13.457 1.00 88.38 214 LEU A O 1
ATOM 1747 N N . CYS A 1 215 ? -28.500 1.181 15.450 1.00 86.25 215 CYS A N 1
ATOM 1748 C CA . CYS A 1 215 ? -27.269 0.751 16.113 1.00 86.25 215 CYS A CA 1
ATOM 1749 C C . CYS A 1 215 ? -26.710 -0.537 15.494 1.00 86.25 215 CYS A C 1
ATOM 1751 O O . CYS A 1 215 ? -25.524 -0.573 15.182 1.00 86.25 215 CYS A O 1
ATOM 1753 N N . ILE A 1 216 ? -27.555 -1.539 15.219 1.00 90.56 216 ILE A N 1
ATOM 1754 C CA . ILE A 1 216 ? -27.132 -2.780 14.543 1.00 90.56 216 ILE A CA 1
ATOM 1755 C C . ILE A 1 216 ? -26.574 -2.473 13.148 1.00 90.56 216 ILE A C 1
ATOM 1757 O O . ILE A 1 216 ? -25.492 -2.937 12.797 1.00 90.56 216 ILE A O 1
ATOM 1761 N N . ILE A 1 217 ? -27.268 -1.640 12.361 1.00 90.56 217 ILE A N 1
ATOM 1762 C CA . ILE A 1 217 ? -26.776 -1.212 11.043 1.00 90.56 217 ILE A CA 1
ATOM 1763 C C . ILE A 1 217 ? -25.408 -0.537 11.189 1.00 90.56 217 ILE A C 1
ATOM 1765 O O . ILE A 1 217 ? -24.488 -0.865 10.446 1.00 90.56 217 ILE A O 1
ATOM 1769 N N . LEU A 1 218 ? -25.254 0.379 12.151 1.00 89.44 218 LEU A N 1
ATOM 1770 C CA . LEU A 1 218 ? -23.992 1.073 12.408 1.00 89.44 218 LEU A CA 1
ATOM 1771 C C . LEU A 1 218 ? -22.858 0.120 12.799 1.00 89.44 218 LEU A C 1
ATOM 1773 O O . LEU A 1 218 ? -21.727 0.342 12.375 1.00 89.44 218 LEU A O 1
ATOM 1777 N N . GLU A 1 219 ? -23.135 -0.925 13.574 1.00 89.75 219 GLU A N 1
ATOM 1778 C CA . GLU A 1 219 ? -22.151 -1.946 13.949 1.00 89.75 219 GLU A CA 1
ATOM 1779 C C . GLU A 1 219 ? -21.689 -2.789 12.754 1.00 89.75 219 GLU A C 1
ATOM 1781 O O . GLU A 1 219 ? -20.530 -3.201 12.716 1.00 89.75 219 GLU A O 1
ATOM 1786 N N . CYS A 1 220 ? -22.549 -2.985 11.750 1.00 93.56 220 CYS A N 1
ATOM 1787 C CA . CYS A 1 220 ? -22.202 -3.677 10.507 1.00 93.56 220 CYS A CA 1
ATOM 1788 C C . CYS A 1 220 ? -21.407 -2.816 9.509 1.00 93.56 220 CYS A C 1
ATOM 1790 O O . CYS A 1 220 ? -20.862 -3.355 8.546 1.00 93.56 220 CYS A O 1
ATOM 1792 N N . LEU A 1 221 ? -21.355 -1.494 9.695 1.00 92.19 221 LEU A N 1
ATOM 1793 C CA . LEU A 1 221 ? -20.646 -0.584 8.794 1.00 92.19 221 LEU A CA 1
ATOM 1794 C C . LEU A 1 221 ? -19.157 -0.497 9.127 1.00 92.19 221 LEU A C 1
ATOM 1796 O O . LEU A 1 221 ? -18.758 -0.495 10.295 1.00 92.19 221 LEU A O 1
ATOM 1800 N N . GLU A 1 222 ? -18.321 -0.301 8.108 1.00 92.56 222 GLU A N 1
ATOM 1801 C CA . GLU A 1 222 ? -16.925 0.044 8.344 1.00 92.56 222 GLU A CA 1
ATOM 1802 C C . GLU A 1 222 ? -16.802 1.410 9.032 1.00 92.56 222 GLU A C 1
ATOM 1804 O O . GLU A 1 222 ? -17.668 2.283 8.944 1.00 92.56 222 GLU A O 1
ATOM 1809 N N . LEU A 1 223 ? -15.684 1.638 9.722 1.00 92.62 223 LEU A N 1
ATOM 1810 C CA . LEU A 1 223 ? -15.512 2.836 10.544 1.00 92.62 223 LEU A CA 1
ATOM 1811 C C . LEU A 1 223 ? -15.638 4.146 9.744 1.00 92.62 223 LEU A C 1
ATOM 1813 O O . LEU A 1 223 ? -16.117 5.153 10.267 1.00 92.62 223 LEU A O 1
ATOM 1817 N N . HIS A 1 224 ? -15.206 4.135 8.483 1.00 93.06 224 HIS A N 1
ATOM 1818 C CA . HIS A 1 224 ? -15.308 5.289 7.596 1.00 93.06 224 HIS A CA 1
ATOM 1819 C C . HIS A 1 224 ? -16.749 5.524 7.116 1.00 93.06 224 HIS A C 1
ATOM 1821 O O . HIS A 1 224 ? -17.168 6.676 7.023 1.00 93.06 224 HIS A O 1
ATOM 1827 N N . ASP A 1 225 ? -17.530 4.464 6.896 1.00 92.00 225 ASP A N 1
ATOM 1828 C CA . ASP A 1 225 ? -18.951 4.553 6.549 1.00 92.00 225 ASP A CA 1
ATOM 1829 C C . ASP A 1 225 ? -19.773 5.079 7.720 1.00 92.00 225 ASP A C 1
ATOM 1831 O O . ASP A 1 225 ? -20.615 5.957 7.543 1.00 92.00 225 ASP A O 1
ATOM 1835 N N . GLN A 1 226 ? -19.470 4.626 8.939 1.00 92.94 226 GLN A N 1
ATOM 1836 C CA . GLN A 1 226 ? -20.069 5.176 10.156 1.00 92.94 226 GLN A CA 1
ATOM 1837 C C . GLN A 1 226 ? -19.772 6.677 10.293 1.00 92.94 226 GLN A C 1
ATOM 1839 O O . GLN A 1 226 ? -20.661 7.458 10.640 1.00 92.94 226 GLN A O 1
ATOM 1844 N N . PHE A 1 227 ? -18.539 7.102 9.982 1.00 92.88 227 PHE A N 1
ATOM 1845 C CA . PHE A 1 227 ? -18.183 8.520 9.952 1.00 92.88 227 PHE A CA 1
ATOM 1846 C C . PHE A 1 227 ? -19.004 9.275 8.903 1.00 92.88 227 PHE A C 1
ATOM 1848 O O . PHE A 1 227 ? -19.623 10.281 9.237 1.00 92.88 227 PHE A O 1
ATOM 1855 N N . ILE A 1 228 ? -19.054 8.789 7.658 1.00 90.44 228 ILE A N 1
ATOM 1856 C CA . ILE A 1 228 ? -19.800 9.426 6.561 1.00 90.44 228 ILE A CA 1
ATOM 1857 C C . ILE A 1 228 ? -21.292 9.527 6.903 1.00 90.44 228 ILE A C 1
ATOM 1859 O O . ILE A 1 228 ? -21.887 10.596 6.743 1.00 90.44 228 ILE A O 1
ATOM 1863 N N . LEU A 1 229 ? -21.888 8.454 7.426 1.00 90.00 229 LEU A N 1
ATOM 1864 C CA . LEU A 1 229 ? -23.296 8.408 7.810 1.00 90.00 229 LEU A CA 1
ATOM 1865 C C . LEU A 1 229 ? -23.604 9.401 8.937 1.00 90.00 229 LEU A C 1
ATOM 1867 O O . LEU A 1 229 ? -24.590 10.136 8.861 1.00 90.00 229 LEU A O 1
ATOM 1871 N N . GLY A 1 230 ? -22.720 9.505 9.934 1.00 90.06 230 GLY A N 1
ATOM 1872 C CA . GLY A 1 230 ? -22.826 10.499 11.004 1.00 90.06 230 GLY A CA 1
ATOM 1873 C C . GLY A 1 230 ? -22.758 11.951 10.511 1.00 90.06 230 GLY A C 1
ATOM 1874 O O . GLY A 1 230 ? -23.255 12.854 11.183 1.00 90.06 230 GLY A O 1
ATOM 1875 N N . GLN A 1 231 ? -22.187 12.198 9.328 1.00 86.69 231 GLN A N 1
ATOM 1876 C CA . GLN A 1 231 ? -22.147 13.527 8.703 1.00 86.69 231 GLN A CA 1
ATOM 1877 C C . GLN A 1 231 ? -23.369 13.820 7.817 1.00 86.69 231 GLN A C 1
ATOM 1879 O O . GLN A 1 231 ? -23.569 14.973 7.425 1.00 86.69 231 GLN A O 1
ATOM 1884 N N . ALA A 1 232 ? -24.205 12.823 7.509 1.00 85.94 232 ALA A N 1
ATOM 1885 C CA . ALA A 1 232 ? -25.344 12.989 6.607 1.00 85.94 232 ALA A CA 1
ATOM 1886 C C . ALA A 1 232 ? -26.462 13.864 7.212 1.00 85.94 232 ALA A C 1
ATOM 1888 O O . ALA A 1 232 ? -27.009 14.730 6.525 1.00 85.94 232 ALA A O 1
ATOM 1889 N N . CYS A 1 233 ? -26.790 13.688 8.499 1.00 85.50 233 CYS A N 1
ATOM 1890 C CA . CYS A 1 233 ? -27.752 14.536 9.213 1.00 85.50 233 CYS A CA 1
ATOM 1891 C C . CYS A 1 233 ? -27.441 14.657 10.715 1.00 85.50 233 CYS A C 1
ATOM 1893 O O . CYS A 1 233 ? -26.583 13.955 11.245 1.00 85.50 233 CYS A O 1
ATOM 1895 N N . LYS A 1 234 ? -28.123 15.584 11.409 1.00 86.25 234 LYS A N 1
ATOM 1896 C CA . LYS A 1 234 ? -27.857 15.855 12.835 1.00 86.25 234 LYS A CA 1
ATOM 1897 C C . LYS A 1 234 ? -28.250 14.666 13.711 1.00 86.25 234 LYS A C 1
ATOM 1899 O O . LYS A 1 234 ? -27.565 14.386 14.684 1.00 86.25 234 LYS A O 1
ATOM 1904 N N . GLU A 1 235 ? -29.326 13.983 13.344 1.00 86.69 235 GLU A N 1
ATOM 1905 C CA . GLU A 1 235 ? -29.902 12.840 14.045 1.00 86.69 235 GLU A CA 1
ATOM 1906 C C . GLU A 1 235 ? -28.964 11.630 13.956 1.00 86.69 235 GLU A C 1
ATOM 1908 O O . GLU A 1 235 ? -28.577 11.086 14.981 1.00 86.69 235 GLU A O 1
ATOM 1913 N N . LEU A 1 236 ? -28.485 11.276 12.756 1.00 86.12 236 LEU A N 1
ATOM 1914 C CA . LEU A 1 236 ? -27.466 10.230 12.581 1.00 86.12 236 LEU A CA 1
ATOM 1915 C C . LEU A 1 236 ? -26.133 10.611 13.237 1.00 86.12 236 LEU A C 1
ATOM 1917 O O . LEU A 1 236 ? -25.451 9.755 13.795 1.00 86.12 236 LEU A O 1
ATOM 1921 N N . GLY A 1 237 ? -25.770 11.895 13.233 1.00 87.62 237 GLY A N 1
ATOM 1922 C CA . GLY A 1 237 ? -24.633 12.401 14.004 1.00 87.62 237 GLY A CA 1
ATOM 1923 C C . GLY A 1 237 ? -24.803 12.193 15.513 1.00 87.62 237 GLY A C 1
ATOM 1924 O O . GLY A 1 237 ? -23.859 11.804 16.199 1.00 87.62 237 GLY A O 1
ATOM 1925 N N . ALA A 1 238 ? -26.016 12.398 16.028 1.00 86.06 238 ALA A N 1
ATOM 1926 C CA . ALA A 1 238 ? -26.347 12.154 17.425 1.00 86.06 238 ALA A CA 1
ATOM 1927 C C . ALA A 1 238 ? -26.393 10.657 17.766 1.00 86.06 238 ALA A C 1
ATOM 1929 O O . ALA A 1 238 ? -26.031 10.305 18.877 1.00 86.06 238 ALA A O 1
ATOM 1930 N N . ILE A 1 239 ? -26.786 9.775 16.844 1.00 84.31 239 ILE A N 1
ATOM 1931 C CA . ILE A 1 239 ? -26.765 8.318 17.075 1.00 84.31 239 ILE A CA 1
ATOM 1932 C C . ILE A 1 239 ? -25.329 7.783 17.013 1.00 84.31 239 ILE A C 1
ATOM 1934 O O . ILE A 1 239 ? -24.922 6.982 17.846 1.00 84.31 239 ILE A O 1
ATOM 1938 N N . THR A 1 240 ? -24.527 8.261 16.059 1.00 83.31 240 THR A N 1
ATOM 1939 C CA . THR A 1 240 ? -23.127 7.830 15.922 1.00 83.31 240 THR A CA 1
ATOM 1940 C C . THR A 1 240 ? -22.231 8.336 17.050 1.00 83.31 240 THR A C 1
ATOM 1942 O O . THR A 1 240 ? -21.229 7.683 17.315 1.00 83.31 240 THR A O 1
ATOM 1945 N N . GLN A 1 241 ? -22.569 9.472 17.683 1.00 73.06 241 GLN A N 1
ATOM 1946 C CA . GLN A 1 241 ? -22.075 10.023 18.963 1.00 73.06 241 GLN A CA 1
ATOM 1947 C C . GLN A 1 241 ? -20.613 9.721 19.360 1.00 73.06 241 GLN A C 1
ATOM 1949 O O . GLN A 1 241 ? -20.275 9.553 20.531 1.00 73.06 241 GLN A O 1
ATOM 1954 N N . ARG A 1 242 ? -19.704 9.691 18.386 1.00 80.44 242 ARG A N 1
ATOM 1955 C CA . ARG A 1 242 ? -18.285 9.412 18.600 1.00 80.44 242 ARG A CA 1
ATOM 1956 C C . ARG A 1 242 ? -17.480 10.690 18.510 1.00 80.44 242 ARG A C 1
ATOM 1958 O O . ARG A 1 242 ? -17.636 11.486 17.583 1.00 80.44 242 ARG A O 1
ATOM 1965 N N . ASP A 1 243 ? -16.536 10.840 19.433 1.00 86.44 243 ASP A N 1
ATOM 1966 C CA . ASP A 1 243 ? -15.419 11.749 19.222 1.00 86.44 243 ASP A CA 1
ATOM 1967 C C . ASP A 1 243 ? -14.514 11.142 18.144 1.00 86.44 243 ASP A C 1
ATOM 1969 O O . ASP A 1 243 ? -13.567 10.406 18.422 1.00 86.44 243 ASP A O 1
ATOM 1973 N N . TRP A 1 244 ? -14.847 11.420 16.883 1.00 85.88 244 TRP A N 1
ATOM 1974 C CA . TRP A 1 244 ? -14.134 10.898 15.721 1.00 85.88 244 TRP A CA 1
ATOM 1975 C C . TRP A 1 244 ? -12.654 11.264 15.716 1.00 85.88 244 TRP A C 1
ATOM 1977 O O . TRP A 1 244 ? -11.852 10.514 15.165 1.00 85.88 244 TRP A O 1
ATOM 1987 N N . LYS A 1 245 ? -12.272 12.370 16.364 1.00 85.19 245 LYS A N 1
ATOM 1988 C CA . LYS A 1 245 ? -10.868 12.735 16.533 1.00 85.19 245 LYS A CA 1
ATOM 1989 C C . LYS A 1 245 ? -10.190 11.772 17.496 1.00 85.19 245 LYS A C 1
ATOM 1991 O O . LYS A 1 245 ? -9.166 11.197 17.148 1.00 85.19 245 LYS A O 1
ATOM 1996 N N . LEU A 1 246 ? -10.778 11.557 18.670 1.00 86.69 246 LEU A N 1
ATOM 1997 C CA . LEU A 1 246 ? -10.239 10.612 19.644 1.00 86.69 246 LEU A CA 1
ATOM 1998 C C . LEU A 1 246 ? -10.180 9.188 19.077 1.00 86.69 246 LEU A C 1
ATOM 2000 O O . LEU A 1 246 ? -9.174 8.504 19.259 1.00 86.69 246 LEU A O 1
ATOM 2004 N N . VAL A 1 247 ? -11.234 8.762 18.372 1.00 88.62 247 VAL A N 1
ATOM 2005 C CA . VAL A 1 247 ? -11.290 7.465 17.687 1.00 88.62 247 VAL A CA 1
ATOM 2006 C C . VAL A 1 247 ? -10.159 7.372 16.672 1.00 88.62 247 VAL A C 1
ATOM 2008 O O . VAL A 1 247 ? -9.344 6.460 16.776 1.00 88.62 247 VAL A O 1
ATOM 2011 N N . PHE A 1 248 ? -10.058 8.331 15.747 1.00 88.38 248 PHE A N 1
ATOM 2012 C CA . PHE A 1 248 ? -9.023 8.330 14.719 1.00 88.38 248 PHE A CA 1
ATOM 2013 C C . PHE A 1 248 ? -7.617 8.352 15.322 1.00 88.38 248 PHE A C 1
ATOM 2015 O O . PHE A 1 248 ? -6.788 7.537 14.935 1.00 88.38 248 PHE A O 1
ATOM 2022 N N . ASP A 1 249 ? -7.346 9.204 16.314 1.00 87.81 249 ASP A N 1
ATOM 2023 C CA . ASP A 1 249 ? -6.035 9.312 16.964 1.00 87.81 249 ASP A CA 1
ATOM 2024 C C . ASP A 1 249 ? -5.605 7.988 17.616 1.00 87.81 249 ASP A C 1
ATOM 2026 O O . ASP A 1 249 ? -4.418 7.646 17.583 1.00 87.81 249 ASP A O 1
ATOM 2030 N N . ARG A 1 250 ? -6.567 7.228 18.158 1.00 87.81 250 ARG A N 1
ATOM 2031 C CA . ARG A 1 250 ? -6.366 5.908 18.779 1.00 87.81 250 ARG A CA 1
ATOM 2032 C C . ARG A 1 250 ? -6.243 4.757 17.780 1.00 87.81 250 ARG A C 1
ATOM 2034 O O . ARG A 1 250 ? -5.804 3.682 18.178 1.00 87.81 250 ARG A O 1
ATOM 2041 N N . LEU A 1 251 ? -6.607 4.940 16.509 1.00 89.75 251 LEU A N 1
ATOM 2042 C CA . LEU A 1 251 ? -6.490 3.864 15.526 1.00 89.75 251 LEU A CA 1
ATOM 2043 C C . LEU A 1 251 ? -5.013 3.487 15.287 1.00 89.75 251 LEU A C 1
ATOM 2045 O O . LEU A 1 251 ? -4.168 4.375 15.100 1.00 89.75 251 LEU A O 1
ATOM 2049 N N . PRO A 1 252 ? -4.697 2.180 15.211 1.00 89.81 252 PRO A N 1
ATOM 2050 C CA . PRO A 1 252 ? -3.433 1.701 14.662 1.00 89.81 252 PRO A CA 1
ATOM 2051 C C . PRO A 1 252 ? -3.211 2.222 13.240 1.00 89.81 252 PRO A C 1
ATOM 2053 O O . PRO A 1 252 ? -4.174 2.471 12.514 1.00 89.81 252 PRO A O 1
ATOM 2056 N N . SER A 1 253 ? -1.950 2.326 12.811 1.00 86.31 253 SER A N 1
ATOM 2057 C CA . SER A 1 253 ? -1.586 2.872 11.491 1.00 86.31 253 SER A CA 1
ATOM 2058 C C . SER A 1 253 ? -2.351 2.216 10.335 1.00 86.31 253 SER A C 1
ATOM 2060 O O . SER A 1 253 ? -2.929 2.914 9.509 1.00 86.31 253 SER A O 1
ATOM 2062 N N . VAL A 1 254 ? -2.446 0.883 10.336 1.00 87.12 254 VAL A N 1
ATOM 2063 C CA . VAL A 1 254 ? -3.169 0.111 9.308 1.00 87.12 254 VAL A CA 1
ATOM 2064 C C . VAL A 1 254 ? -4.663 0.458 9.286 1.00 87.12 254 VAL A C 1
ATOM 2066 O O . VAL A 1 254 ? -5.253 0.640 8.224 1.00 87.12 254 VAL A O 1
ATOM 2069 N N . LYS A 1 255 ? -5.290 0.624 10.460 1.00 90.12 255 LYS A N 1
ATOM 2070 C CA . LYS A 1 255 ? -6.708 1.010 10.547 1.00 90.12 255 LYS A CA 1
ATOM 2071 C C . LYS A 1 255 ? -6.932 2.477 10.169 1.00 90.12 255 LYS A C 1
ATOM 2073 O O . LYS A 1 255 ? -7.972 2.791 9.599 1.00 90.12 255 LYS A O 1
ATOM 2078 N N . LYS A 1 256 ? -5.974 3.371 10.450 1.00 91.25 256 LYS A N 1
ATOM 2079 C CA . LYS A 1 256 ? -6.004 4.767 9.974 1.00 91.25 256 LYS A CA 1
ATOM 2080 C C . LYS A 1 256 ? -5.979 4.815 8.457 1.00 91.25 256 LYS A C 1
ATOM 2082 O O . LYS A 1 256 ? -6.767 5.540 7.865 1.00 91.25 256 LYS A O 1
ATOM 2087 N N . GLU A 1 257 ? -5.100 4.037 7.842 1.00 89.69 257 GLU A N 1
ATOM 2088 C CA . GLU A 1 257 ? -4.990 3.949 6.393 1.00 89.69 257 GLU A CA 1
ATOM 2089 C C . GLU A 1 257 ? -6.292 3.448 5.763 1.00 89.69 257 GLU A C 1
ATOM 2091 O O . GLU A 1 257 ? -6.824 4.118 4.881 1.00 89.69 257 GLU A O 1
ATOM 2096 N N . ALA A 1 258 ? -6.857 2.341 6.259 1.00 91.00 258 ALA A N 1
ATOM 2097 C CA . ALA A 1 258 ? -8.143 1.825 5.787 1.00 91.00 258 ALA A CA 1
ATOM 2098 C C . ALA A 1 258 ? -9.265 2.869 5.939 1.00 91.00 258 ALA A C 1
ATOM 2100 O O . ALA A 1 258 ? -9.994 3.149 4.988 1.00 91.00 258 ALA A O 1
ATOM 2101 N N . PHE A 1 259 ? -9.337 3.531 7.101 1.00 93.56 259 PHE A N 1
ATOM 2102 C CA . PHE A 1 259 ? -10.299 4.603 7.354 1.00 93.56 259 PHE A CA 1
ATOM 2103 C C . PHE A 1 259 ? -10.156 5.760 6.352 1.00 93.56 259 PHE A C 1
ATOM 2105 O O . PHE A 1 259 ? -11.130 6.165 5.721 1.00 93.56 259 PHE A O 1
ATOM 2112 N N . LEU A 1 260 ? -8.940 6.280 6.160 1.00 94.25 260 LEU A N 1
ATOM 2113 C CA . LEU A 1 260 ? -8.681 7.371 5.218 1.00 94.25 260 LEU A CA 1
ATOM 2114 C C . LEU A 1 260 ? -8.892 6.949 3.765 1.00 94.25 260 LEU A C 1
ATOM 2116 O O . LEU A 1 260 ? -9.297 7.778 2.958 1.00 94.25 260 LEU A O 1
ATOM 2120 N N . THR A 1 261 ? -8.640 5.686 3.428 1.00 92.56 261 THR A N 1
ATOM 2121 C CA . THR A 1 261 ? -8.883 5.141 2.089 1.00 92.56 261 THR A CA 1
ATOM 2122 C C . THR A 1 261 ? -10.368 5.143 1.775 1.00 92.56 261 THR A C 1
ATOM 2124 O O . THR A 1 261 ? -10.753 5.657 0.728 1.00 92.56 261 THR A O 1
ATOM 2127 N N . GLY A 1 262 ? -11.207 4.683 2.704 1.00 92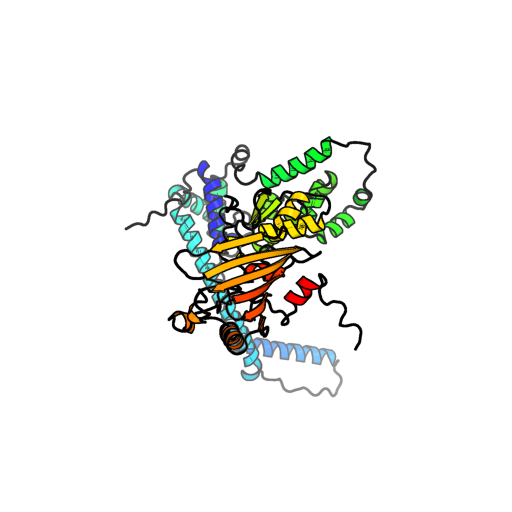.44 262 GLY A N 1
ATOM 2128 C CA . GLY A 1 262 ? -12.661 4.749 2.566 1.00 92.44 262 GLY A CA 1
ATOM 2129 C C . GLY A 1 262 ? -13.193 6.185 2.460 1.00 92.44 262 GLY A C 1
ATOM 2130 O O . GLY A 1 262 ? -14.027 6.495 1.606 1.00 92.44 262 GLY A O 1
ATOM 2131 N N . LEU A 1 263 ? -12.631 7.124 3.233 1.00 93.25 263 LEU A N 1
ATOM 2132 C CA . LEU A 1 263 ? -12.954 8.548 3.067 1.00 93.25 263 LEU A CA 1
ATOM 2133 C C . LEU A 1 263 ? -12.514 9.082 1.700 1.00 93.25 263 LEU A C 1
ATOM 2135 O O . LEU A 1 263 ? -13.308 9.686 0.980 1.00 93.25 263 LEU A O 1
ATOM 2139 N N . ALA A 1 264 ? -11.266 8.836 1.299 1.00 93.19 264 ALA A N 1
ATOM 2140 C CA . ALA A 1 264 ? -10.757 9.245 -0.003 1.00 93.19 264 ALA A CA 1
ATOM 2141 C C . ALA A 1 264 ? -11.623 8.667 -1.124 1.00 93.19 264 ALA A C 1
ATOM 2143 O O . ALA A 1 264 ? -11.896 9.364 -2.098 1.00 93.19 264 ALA A O 1
ATOM 2144 N N . PHE A 1 265 ? -12.065 7.417 -0.994 1.00 89.38 265 PHE A N 1
ATOM 2145 C CA . PHE A 1 265 ? -12.887 6.723 -1.974 1.00 89.38 265 PHE A CA 1
ATOM 2146 C C . PHE A 1 265 ? -14.160 7.511 -2.292 1.00 89.38 265 PHE A C 1
ATOM 2148 O O . PHE A 1 265 ? -14.498 7.625 -3.467 1.00 89.38 265 PHE A O 1
ATOM 2155 N N . THR A 1 266 ? -14.820 8.117 -1.302 1.00 87.62 266 THR A N 1
ATOM 2156 C CA . THR A 1 266 ? -16.049 8.913 -1.497 1.00 87.62 266 THR A CA 1
ATOM 2157 C C . THR A 1 266 ? -15.791 10.397 -1.780 1.00 87.62 266 THR A C 1
ATOM 2159 O O . THR A 1 266 ? -16.662 11.084 -2.318 1.00 87.62 266 THR A O 1
ATOM 2162 N N . MET A 1 267 ? -14.589 10.904 -1.489 1.00 90.38 267 MET A N 1
ATOM 2163 C CA . MET A 1 267 ? -14.219 12.305 -1.691 1.00 90.38 267 MET A CA 1
ATOM 2164 C C . MET A 1 267 ? -13.586 12.554 -3.075 1.00 90.38 267 MET A C 1
ATOM 2166 O O . MET A 1 267 ? -12.422 12.213 -3.297 1.00 90.38 267 MET A O 1
ATOM 2170 N N . PRO A 1 268 ? -14.280 13.239 -4.006 1.00 89.38 268 PRO A N 1
ATOM 2171 C CA . PRO A 1 268 ? -13.801 13.394 -5.382 1.00 89.38 268 PRO A CA 1
ATOM 2172 C C . PRO A 1 268 ? -12.524 14.233 -5.508 1.00 89.38 268 PRO A C 1
ATOM 2174 O O . PRO A 1 268 ? -11.726 14.013 -6.408 1.00 89.38 268 PRO A O 1
ATOM 2177 N N . ASN A 1 269 ? -12.314 15.203 -4.619 1.00 92.50 269 ASN A N 1
ATOM 2178 C CA . ASN A 1 269 ? -11.174 16.119 -4.707 1.00 92.50 269 ASN A CA 1
ATOM 2179 C C . ASN A 1 269 ? -10.049 15.773 -3.734 1.00 92.50 269 ASN A C 1
ATOM 2181 O O . ASN A 1 269 ? -9.188 16.613 -3.490 1.00 92.50 269 ASN A O 1
ATOM 2185 N N . HIS A 1 270 ? -10.053 14.558 -3.182 1.00 94.19 270 HIS A N 1
ATOM 2186 C CA . HIS A 1 270 ? -9.028 14.119 -2.248 1.00 94.19 270 HIS A CA 1
ATOM 2187 C C . HIS A 1 270 ? -8.433 12.776 -2.656 1.00 94.19 270 HIS A C 1
ATOM 2189 O O . HIS A 1 270 ? -9.064 11.991 -3.359 1.00 94.19 270 HIS A O 1
ATOM 2195 N N . TRP A 1 271 ? -7.221 12.502 -2.200 1.00 94.19 271 TRP A N 1
ATOM 2196 C CA . TRP A 1 271 ? -6.556 11.202 -2.273 1.00 94.19 271 TRP A CA 1
ATOM 2197 C C . TRP A 1 271 ? -5.848 10.931 -0.946 1.00 94.19 271 TRP A C 1
ATOM 2199 O O . TRP A 1 271 ? -5.614 11.865 -0.178 1.00 94.19 271 TRP A O 1
ATOM 2209 N N . VAL A 1 272 ? -5.556 9.669 -0.645 1.00 93.62 272 VAL A N 1
ATOM 2210 C CA . VAL A 1 272 ? -4.896 9.278 0.607 1.00 93.62 272 VAL A CA 1
ATOM 2211 C C . VAL A 1 272 ? -3.437 8.944 0.324 1.00 93.62 272 VAL A C 1
ATOM 2213 O O . VAL A 1 272 ? -3.136 8.200 -0.598 1.00 93.62 272 VAL A O 1
ATOM 2216 N N . CYS A 1 273 ? -2.512 9.490 1.104 1.00 91.75 273 CYS A N 1
ATOM 2217 C CA . CYS A 1 273 ? -1.101 9.138 0.981 1.00 91.75 273 CYS A CA 1
ATOM 2218 C C . CYS A 1 273 ? -0.758 7.976 1.917 1.00 91.75 273 CYS A C 1
ATOM 2220 O O . CYS A 1 273 ? -0.879 8.128 3.137 1.00 91.75 273 CYS A O 1
ATOM 2222 N N . GLY A 1 274 ? -0.266 6.865 1.358 1.00 87.12 274 GLY A N 1
ATOM 2223 C CA . GLY A 1 274 ? 0.170 5.697 2.129 1.00 87.12 274 GLY A CA 1
ATOM 2224 C C . GLY A 1 274 ? 1.355 5.954 3.060 1.00 87.12 274 GLY A C 1
ATOM 2225 O O . GLY A 1 274 ? 1.539 5.223 4.021 1.00 87.12 274 GLY A O 1
ATOM 2226 N N . PHE A 1 275 ? 2.134 7.017 2.830 1.00 86.75 275 PHE A N 1
ATOM 2227 C CA . PHE A 1 275 ? 3.321 7.316 3.639 1.00 86.75 275 PHE A CA 1
ATOM 2228 C C . PHE A 1 275 ? 3.049 8.268 4.803 1.00 86.75 275 PHE A C 1
ATOM 2230 O O . PHE A 1 275 ? 3.505 8.034 5.918 1.00 86.75 275 PHE A O 1
ATOM 2237 N N . CYS A 1 276 ? 2.327 9.367 4.564 1.00 89.12 276 CYS A N 1
ATOM 2238 C CA . CYS A 1 276 ? 2.074 10.352 5.620 1.00 89.12 276 CYS A CA 1
ATOM 2239 C C . CYS A 1 276 ? 0.755 10.125 6.371 1.00 89.12 276 CYS A C 1
ATOM 2241 O O . CYS A 1 276 ? 0.499 10.828 7.349 1.00 89.12 276 CYS A O 1
ATOM 2243 N N . HIS A 1 277 ? -0.072 9.177 5.908 1.00 88.81 277 HIS A N 1
ATOM 2244 C CA . HIS A 1 277 ? -1.399 8.868 6.442 1.00 88.81 277 HIS A CA 1
ATOM 2245 C C . HIS A 1 277 ? -2.291 10.112 6.553 1.00 88.81 277 HIS A C 1
ATOM 2247 O O . HIS A 1 277 ? -2.887 10.389 7.596 1.00 88.81 277 HIS A O 1
ATOM 2253 N N . LYS A 1 278 ? -2.355 10.900 5.474 1.00 91.00 278 LYS A N 1
ATOM 2254 C CA . LYS A 1 278 ? -3.224 12.079 5.365 1.00 91.00 278 LYS A CA 1
ATOM 2255 C C . LYS A 1 278 ? -3.996 12.067 4.057 1.00 91.00 278 LYS A C 1
ATOM 2257 O O . LYS A 1 278 ? -3.560 11.486 3.061 1.00 91.00 278 LYS A O 1
ATOM 2262 N N . LEU A 1 279 ? -5.135 12.754 4.078 1.00 92.56 279 LEU A N 1
ATOM 2263 C CA . LEU A 1 279 ? -5.857 13.131 2.872 1.00 92.56 279 LEU A CA 1
ATOM 2264 C C . LEU A 1 279 ? -5.233 14.393 2.288 1.00 92.56 279 LEU A C 1
ATOM 2266 O O . LEU A 1 279 ? -5.006 15.375 2.992 1.00 92.56 279 LEU A O 1
ATOM 2270 N N . HIS A 1 280 ? -4.996 14.374 0.989 1.00 93.00 280 HIS A N 1
ATOM 2271 C CA . HIS A 1 280 ? -4.474 15.503 0.241 1.00 93.00 280 HIS A CA 1
ATOM 2272 C C . HIS A 1 280 ? -5.490 15.944 -0.791 1.00 93.00 280 HIS A C 1
ATOM 2274 O O . HIS A 1 280 ? -6.169 15.112 -1.391 1.00 93.00 280 HIS A O 1
ATOM 2280 N N . HIS A 1 281 ? -5.558 17.250 -1.030 1.00 93.56 281 HIS A N 1
ATOM 2281 C CA . HIS A 1 281 ? -6.335 17.774 -2.139 1.00 93.56 281 HIS A CA 1
ATOM 2282 C C . HIS A 1 281 ? -5.697 17.363 -3.473 1.00 93.56 281 HIS A C 1
ATOM 2284 O O . HIS A 1 281 ? -4.471 17.259 -3.591 1.00 93.56 281 HIS A O 1
ATOM 2290 N N . ILE A 1 282 ? -6.523 17.136 -4.492 1.00 93.62 282 ILE A N 1
ATOM 2291 C CA . ILE A 1 282 ? -6.029 16.874 -5.845 1.00 93.62 282 ILE A CA 1
ATOM 2292 C C . ILE A 1 282 ? -5.347 18.117 -6.419 1.00 93.62 282 ILE A C 1
ATOM 2294 O O . ILE A 1 282 ? -5.839 19.238 -6.268 1.00 93.62 282 ILE A O 1
ATOM 2298 N N . ASN A 1 283 ? -4.252 17.908 -7.141 1.00 93.12 283 ASN A N 1
ATOM 2299 C CA . ASN A 1 283 ? -3.684 18.903 -8.038 1.00 93.12 283 ASN A CA 1
ATOM 2300 C C . ASN A 1 283 ? -3.949 18.444 -9.475 1.00 93.12 283 ASN A C 1
ATOM 2302 O O . ASN A 1 283 ? -3.514 17.372 -9.859 1.00 93.12 283 ASN A O 1
ATOM 2306 N N . LYS A 1 284 ? -4.660 19.236 -10.281 1.00 94.12 284 LYS A N 1
ATOM 2307 C CA . LYS A 1 284 ? -5.025 18.851 -11.659 1.00 94.12 284 LYS A CA 1
ATOM 2308 C C . LYS A 1 284 ? -3.878 18.984 -12.671 1.00 94.12 284 LYS A C 1
ATOM 2310 O O . LYS A 1 284 ? -4.054 18.617 -13.832 1.00 94.12 284 LYS A O 1
ATOM 2315 N N . HIS A 1 285 ? -2.746 19.548 -12.256 1.00 93.75 285 HIS A N 1
ATOM 2316 C CA . HIS A 1 285 ? -1.520 19.641 -13.057 1.00 93.75 285 HIS A CA 1
ATOM 2317 C C . HIS A 1 285 ? -0.577 18.458 -12.835 1.00 93.75 285 HIS A C 1
ATOM 2319 O O . HIS A 1 285 ? 0.405 18.308 -13.553 1.00 93.75 285 HIS A O 1
ATOM 2325 N N . ASP A 1 286 ? -0.873 17.634 -11.838 1.00 93.94 286 ASP A N 1
ATOM 2326 C CA . ASP A 1 286 ? -0.103 16.457 -11.496 1.00 93.94 286 ASP A CA 1
ATOM 2327 C C . ASP A 1 286 ? -0.526 15.289 -12.393 1.00 93.94 286 ASP A C 1
ATOM 2329 O O . ASP A 1 286 ? -1.537 14.636 -12.168 1.00 93.94 286 ASP A O 1
ATOM 2333 N N . ILE A 1 287 ? 0.200 15.097 -13.489 1.00 95.38 287 ILE A N 1
ATOM 2334 C CA . ILE A 1 287 ? -0.094 14.072 -14.493 1.00 95.38 287 ILE A CA 1
ATOM 2335 C C . ILE A 1 287 ? 1.159 13.228 -14.747 1.00 95.38 287 ILE A C 1
ATOM 2337 O O . ILE A 1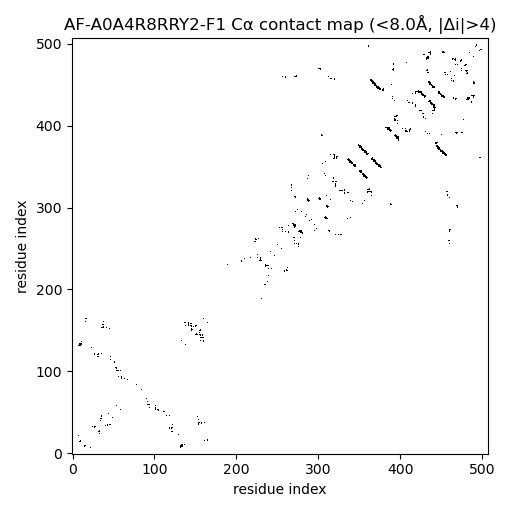 287 ? 2.276 13.739 -14.603 1.00 95.38 287 ILE A O 1
ATOM 2341 N N . PRO A 1 288 ? 1.018 11.951 -15.145 1.00 95.25 288 PRO A N 1
ATOM 2342 C CA . PRO A 1 288 ? 2.168 11.126 -15.491 1.00 95.25 288 PRO A CA 1
ATOM 2343 C C . PRO A 1 288 ? 3.046 11.777 -16.573 1.00 95.25 288 PRO A C 1
ATOM 2345 O O . PRO A 1 288 ? 2.555 12.181 -17.624 1.00 95.25 288 PRO A O 1
ATOM 2348 N N . GLY A 1 289 ? 4.351 11.887 -16.311 1.00 89.69 289 GLY A N 1
ATOM 2349 C CA . GLY A 1 289 ? 5.326 12.496 -17.232 1.00 89.69 289 GLY A CA 1
ATOM 2350 C C . GLY A 1 289 ? 5.490 14.019 -17.117 1.00 89.69 289 GLY A C 1
ATOM 2351 O O . GLY A 1 289 ? 6.411 14.568 -17.718 1.00 89.69 289 GLY A O 1
ATOM 2352 N N . ALA A 1 290 ? 4.664 14.713 -16.326 1.00 90.62 290 ALA A N 1
ATOM 2353 C CA . ALA A 1 290 ? 4.947 16.096 -15.945 1.00 90.62 290 ALA A CA 1
ATOM 2354 C C . ALA A 1 290 ? 6.056 16.160 -14.881 1.00 90.62 290 ALA A C 1
ATOM 2356 O O . ALA A 1 290 ? 6.337 15.177 -14.188 1.00 90.62 290 ALA A O 1
ATOM 2357 N N . GLN A 1 291 ? 6.684 17.332 -14.731 1.00 83.75 291 GLN A N 1
ATOM 2358 C CA . GLN A 1 291 ? 7.634 17.539 -13.640 1.00 83.75 291 GLN A CA 1
ATOM 2359 C C . GLN A 1 291 ? 6.962 17.273 -12.284 1.00 83.75 291 GLN A C 1
ATOM 2361 O O . GLN A 1 291 ? 5.805 17.661 -12.094 1.00 83.75 291 GLN A O 1
ATOM 2366 N N . PRO A 1 292 ? 7.682 16.649 -11.333 1.00 72.12 292 PRO A N 1
ATOM 2367 C CA . PRO A 1 292 ? 7.195 16.438 -9.982 1.00 72.12 292 PRO A CA 1
ATOM 2368 C C . PRO A 1 292 ? 6.638 17.727 -9.387 1.00 72.12 292 PRO A C 1
ATOM 2370 O O . PRO A 1 292 ? 7.371 18.685 -9.154 1.00 72.12 292 PRO A O 1
ATOM 2373 N N . TYR A 1 293 ? 5.341 17.746 -9.103 1.00 76.75 293 TYR A N 1
ATOM 2374 C CA . TYR A 1 293 ? 4.789 18.788 -8.256 1.00 76.75 293 TYR A CA 1
ATOM 2375 C C . TYR A 1 293 ? 5.303 18.603 -6.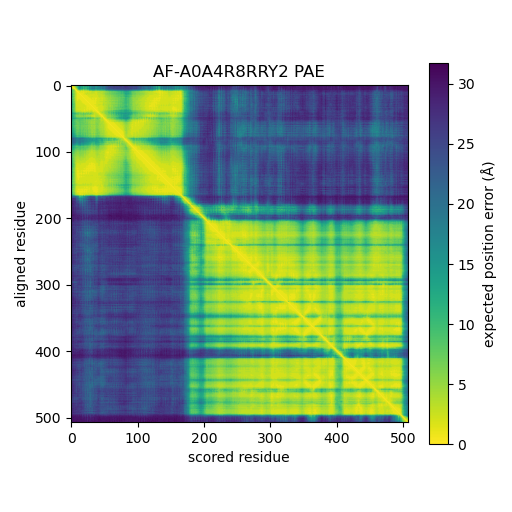820 1.00 76.75 293 TYR A C 1
ATOM 2377 O O . TYR A 1 293 ? 5.402 17.467 -6.341 1.00 76.75 293 TYR A O 1
ATOM 2385 N N . ASN A 1 294 ? 5.565 19.715 -6.121 1.00 71.25 294 ASN A N 1
ATOM 2386 C CA . ASN A 1 294 ? 5.829 19.757 -4.677 1.00 71.25 294 ASN A CA 1
ATOM 2387 C C . ASN A 1 294 ? 4.549 19.401 -3.899 1.00 71.25 294 ASN A C 1
ATOM 2389 O O . ASN A 1 294 ? 3.911 20.251 -3.280 1.00 71.25 294 ASN A O 1
ATOM 2393 N N . GLY A 1 295 ? 4.128 18.142 -4.016 1.00 78.50 295 GLY A N 1
ATOM 2394 C CA . GLY A 1 295 ? 2.985 17.572 -3.320 1.00 78.50 295 GLY A CA 1
ATOM 2395 C C . GLY A 1 295 ? 3.348 17.156 -1.898 1.00 78.50 295 GLY A C 1
ATOM 2396 O O . GLY A 1 295 ? 4.103 17.827 -1.199 1.00 78.50 295 GLY A O 1
ATOM 2397 N N . CYS A 1 296 ? 2.800 16.026 -1.452 1.00 85.56 296 CYS A N 1
ATOM 2398 C CA . CYS A 1 296 ? 3.193 15.449 -0.173 1.00 85.56 296 CYS A CA 1
ATOM 2399 C C . CYS A 1 296 ? 4.711 15.164 -0.169 1.00 85.56 296 CYS A C 1
ATOM 2401 O O . CYS A 1 296 ? 5.162 14.413 -1.035 1.00 85.56 296 CYS A O 1
ATOM 2403 N N . PRO A 1 297 ? 5.490 15.682 0.804 1.00 82.69 297 PRO A N 1
ATOM 2404 C CA . PRO A 1 297 ? 6.941 15.465 0.859 1.00 82.69 297 PRO A CA 1
ATOM 2405 C C . PRO A 1 297 ? 7.319 14.002 1.129 1.00 82.69 297 PRO A C 1
ATOM 2407 O O . PRO A 1 297 ? 8.476 13.630 1.017 1.00 82.69 297 PRO A O 1
ATOM 2410 N N . TYR A 1 298 ? 6.346 13.164 1.492 1.00 82.12 298 TYR A N 1
ATOM 2411 C CA . TYR A 1 298 ? 6.541 11.734 1.715 1.00 82.12 298 TYR A CA 1
ATOM 2412 C C . TYR A 1 298 ? 6.125 10.876 0.506 1.00 82.12 298 TYR A C 1
ATOM 2414 O O . TYR A 1 298 ? 6.359 9.672 0.511 1.00 82.12 298 TYR A O 1
ATOM 2422 N N . ASP A 1 299 ? 5.529 11.474 -0.535 1.00 78.31 299 ASP A N 1
ATOM 2423 C CA . ASP A 1 299 ? 5.092 10.791 -1.765 1.00 78.31 299 ASP A CA 1
ATOM 2424 C C . ASP A 1 299 ? 6.119 10.957 -2.902 1.00 78.31 299 ASP A C 1
ATOM 2426 O O . ASP A 1 299 ? 5.844 11.448 -4.007 1.00 78.31 299 ASP A O 1
ATOM 2430 N N . GLU A 1 300 ? 7.360 10.589 -2.584 1.00 71.88 300 GLU A N 1
ATOM 2431 C CA . GLU A 1 300 ? 8.502 10.654 -3.502 1.00 71.88 300 GLU A CA 1
ATOM 2432 C C . GLU A 1 300 ? 8.668 9.379 -4.341 1.00 71.88 300 GLU A C 1
ATOM 2434 O O . GLU A 1 300 ? 9.544 9.308 -5.206 1.00 71.88 300 GLU A O 1
ATOM 2439 N N . ARG A 1 301 ? 7.855 8.347 -4.090 1.00 82.56 301 ARG A N 1
ATOM 2440 C CA . ARG A 1 301 ? 8.041 7.028 -4.694 1.00 82.56 301 ARG A CA 1
ATOM 2441 C C . ARG A 1 301 ? 7.047 6.788 -5.830 1.00 82.56 301 ARG A C 1
ATOM 2443 O O . ARG A 1 301 ? 5.866 6.554 -5.597 1.00 82.56 301 ARG A O 1
ATOM 2450 N N . GLY A 1 302 ? 7.553 6.792 -7.060 1.00 90.38 302 GLY A N 1
ATOM 2451 C CA . GLY A 1 302 ? 6.810 6.406 -8.257 1.00 90.38 302 GLY A CA 1
ATOM 2452 C C . GLY A 1 302 ? 7.415 5.209 -8.991 1.00 90.38 302 GLY A C 1
ATOM 2453 O O . GLY A 1 302 ? 8.597 4.883 -8.845 1.00 90.38 302 GLY A O 1
ATOM 2454 N N . ALA A 1 303 ? 6.590 4.566 -9.814 1.00 93.88 303 ALA A N 1
ATOM 2455 C CA . ALA A 1 303 ? 7.036 3.637 -10.841 1.00 93.88 303 ALA A CA 1
ATOM 2456 C C . ALA A 1 303 ? 7.564 4.452 -12.032 1.00 93.88 303 ALA A C 1
ATOM 2458 O O . ALA A 1 303 ? 6.811 5.190 -12.673 1.00 93.88 303 ALA A O 1
ATOM 2459 N N . LYS A 1 304 ? 8.873 4.357 -12.288 1.00 94.06 304 LYS A N 1
ATOM 2460 C CA . LYS A 1 304 ? 9.584 5.151 -13.300 1.00 94.06 304 LYS A CA 1
ATOM 2461 C C . LYS A 1 304 ? 9.894 4.315 -14.535 1.00 94.06 304 LYS A C 1
ATOM 2463 O O . LYS A 1 304 ? 10.426 3.215 -14.417 1.00 94.06 304 LYS A O 1
ATOM 2468 N N . PHE A 1 305 ? 9.653 4.894 -15.704 1.00 93.50 305 PHE A N 1
ATOM 2469 C CA . PHE A 1 305 ? 9.853 4.281 -17.012 1.00 93.50 305 PHE A CA 1
ATOM 2470 C C . PHE A 1 305 ? 10.671 5.219 -17.898 1.00 93.50 305 PHE A C 1
ATOM 2472 O O . PHE A 1 305 ? 10.383 6.415 -17.984 1.00 93.50 305 PHE A O 1
ATOM 2479 N N . ALA A 1 306 ? 11.726 4.681 -18.518 1.00 89.75 306 ALA A N 1
ATOM 2480 C CA . ALA A 1 306 ? 12.642 5.418 -19.394 1.00 89.75 306 ALA A CA 1
ATOM 2481 C C . ALA A 1 306 ? 13.188 6.744 -18.806 1.00 89.75 306 ALA A C 1
ATOM 2483 O O . ALA A 1 306 ? 13.580 7.627 -19.558 1.00 89.75 306 ALA A O 1
ATOM 2484 N N . HIS A 1 307 ? 13.202 6.893 -17.474 1.00 88.19 307 HIS A N 1
ATOM 2485 C CA . HIS A 1 307 ? 13.562 8.111 -16.724 1.00 88.19 307 HIS A CA 1
ATOM 2486 C C . HIS A 1 307 ? 12.697 9.361 -16.963 1.00 88.19 307 HIS A C 1
ATOM 2488 O O . HIS A 1 307 ? 12.884 10.352 -16.263 1.00 88.19 307 HIS A O 1
ATOM 2494 N N . VAL A 1 308 ? 11.741 9.313 -17.889 1.00 92.12 308 VAL A N 1
ATOM 2495 C CA . VAL A 1 308 ? 10.931 10.470 -18.308 1.00 92.12 308 VAL A CA 1
ATOM 2496 C C . VAL A 1 308 ? 9.457 10.339 -17.951 1.00 92.12 308 VAL A C 1
ATOM 2498 O O . VAL A 1 308 ? 8.738 11.331 -17.932 1.00 92.12 308 VAL A O 1
ATOM 2501 N N . TYR A 1 309 ? 8.998 9.124 -17.657 1.00 95.25 309 TYR A N 1
ATOM 2502 C CA . TYR A 1 309 ? 7.600 8.850 -17.372 1.00 95.25 309 TYR A CA 1
ATOM 2503 C C . TYR A 1 309 ? 7.467 8.218 -15.989 1.00 95.25 309 TYR A C 1
ATOM 2505 O O . TYR A 1 309 ? 8.010 7.146 -15.730 1.00 95.25 309 TYR A O 1
ATOM 2513 N N . GLU A 1 310 ? 6.768 8.897 -15.082 1.00 95.25 310 GLU A N 1
ATOM 2514 C CA . GLU A 1 310 ? 6.559 8.441 -13.708 1.00 95.25 310 GLU A CA 1
ATOM 2515 C C . GLU A 1 310 ? 5.065 8.325 -13.409 1.00 95.25 310 GLU A C 1
ATOM 2517 O O . GLU A 1 310 ? 4.309 9.291 -13.524 1.00 95.25 310 GLU A O 1
ATOM 2522 N N . ILE A 1 311 ? 4.651 7.137 -12.975 1.00 94.94 311 ILE A N 1
ATOM 2523 C CA . ILE A 1 311 ? 3.347 6.924 -12.352 1.00 94.94 311 ILE A CA 1
ATOM 2524 C C . ILE A 1 311 ? 3.549 6.935 -10.845 1.00 94.94 311 ILE A C 1
ATOM 2526 O O . ILE A 1 311 ? 4.524 6.383 -10.340 1.00 94.94 311 ILE A O 1
ATOM 2530 N N . ARG A 1 312 ? 2.624 7.557 -10.118 1.00 93.75 312 ARG A N 1
ATOM 2531 C CA . ARG A 1 312 ? 2.613 7.598 -8.657 1.00 93.75 312 ARG A CA 1
ATOM 2532 C C . ARG A 1 312 ? 1.319 7.019 -8.133 1.00 93.75 312 ARG A C 1
ATOM 2534 O O . ARG A 1 312 ? 0.331 6.945 -8.863 1.00 93.75 312 ARG A O 1
ATOM 2541 N N . GLU A 1 313 ? 1.331 6.665 -6.857 1.00 92.00 313 GLU A N 1
ATOM 2542 C CA . GLU A 1 313 ? 0.216 5.992 -6.201 1.00 92.00 313 GLU A CA 1
ATOM 2543 C C . GLU A 1 313 ? -1.082 6.784 -6.388 1.00 92.00 313 GLU A C 1
ATOM 2545 O O . GLU A 1 313 ? -2.082 6.250 -6.862 1.00 92.00 313 GLU A O 1
ATOM 2550 N N . ARG A 1 314 ? -1.027 8.098 -6.140 1.00 93.25 314 ARG A N 1
ATOM 2551 C CA . ARG A 1 314 ? -2.140 9.038 -6.334 1.00 93.25 314 ARG A CA 1
ATOM 2552 C C . ARG A 1 314 ? -2.735 9.025 -7.745 1.00 93.25 314 ARG A C 1
ATOM 2554 O O . ARG A 1 314 ? -3.949 9.149 -7.871 1.00 93.25 314 ARG A O 1
ATOM 2561 N N . HIS A 1 315 ? -1.928 8.839 -8.796 1.00 95.00 315 HIS A N 1
ATOM 2562 C CA . HIS A 1 315 ? -2.436 8.758 -10.172 1.00 95.00 315 HIS A CA 1
ATOM 2563 C C . HIS A 1 315 ? -3.330 7.526 -10.340 1.00 95.00 315 HIS A C 1
ATOM 2565 O O . HIS A 1 315 ? -4.410 7.633 -10.917 1.00 95.00 315 HIS A O 1
ATOM 2571 N N . VAL A 1 316 ? -2.919 6.388 -9.771 1.00 95.25 316 VAL A N 1
ATOM 2572 C CA . VAL A 1 316 ? -3.686 5.136 -9.793 1.00 95.25 316 VAL A CA 1
ATOM 2573 C C . VAL A 1 316 ? -5.008 5.300 -9.036 1.00 95.25 316 VAL A C 1
ATOM 2575 O O . VAL A 1 316 ? -6.068 5.021 -9.600 1.00 95.25 316 VAL A O 1
ATOM 2578 N N . GLN A 1 317 ? -4.981 5.841 -7.808 1.00 94.12 317 GLN A N 1
ATOM 2579 C CA . GLN A 1 317 ? -6.211 6.047 -7.018 1.00 94.12 317 GLN A CA 1
ATOM 2580 C C . GLN A 1 317 ? -7.193 6.968 -7.728 1.00 94.12 317 GLN A C 1
ATOM 2582 O O . GLN A 1 317 ? -8.394 6.706 -7.754 1.00 94.12 317 GLN A O 1
ATOM 2587 N N . LEU A 1 318 ? -6.695 8.095 -8.244 1.00 94.75 318 LEU A N 1
ATOM 2588 C CA . LEU A 1 318 ? -7.533 9.131 -8.832 1.00 94.75 318 LEU A CA 1
ATOM 2589 C C . LEU A 1 318 ? -8.132 8.660 -10.150 1.00 94.75 318 LEU A C 1
ATOM 2591 O O . LEU A 1 318 ? -9.319 8.878 -10.379 1.00 94.75 318 LEU A O 1
ATOM 2595 N N . ALA A 1 319 ? -7.357 7.953 -10.967 1.00 95.75 319 ALA A N 1
ATOM 2596 C CA . ALA A 1 319 ? -7.844 7.373 -12.205 1.00 95.75 319 ALA A CA 1
ATOM 2597 C C . ALA A 1 319 ? -8.996 6.380 -11.966 1.00 95.75 319 ALA A C 1
ATOM 2599 O O . ALA A 1 319 ? -10.072 6.527 -12.550 1.00 95.75 319 ALA A O 1
ATOM 2600 N N . LEU A 1 320 ? -8.816 5.424 -11.049 1.00 95.00 320 LEU A N 1
ATOM 2601 C CA . LEU A 1 320 ? -9.851 4.447 -10.692 1.00 95.00 320 LEU A CA 1
ATOM 2602 C C . LEU A 1 320 ? -11.084 5.117 -10.074 1.00 95.00 320 LEU A C 1
ATOM 2604 O O . LEU A 1 320 ? -12.224 4.838 -10.450 1.00 95.00 320 LEU A O 1
ATOM 2608 N N . LYS A 1 321 ? -10.862 6.077 -9.173 1.00 94.19 321 LYS A N 1
ATOM 2609 C CA . LYS A 1 321 ? -11.933 6.835 -8.522 1.00 94.19 321 LYS A CA 1
ATOM 2610 C C . LYS A 1 321 ? -12.758 7.646 -9.511 1.00 94.19 321 LYS A C 1
ATOM 2612 O O . LYS A 1 321 ? -13.983 7.603 -9.443 1.00 94.19 321 LYS A O 1
ATOM 2617 N N . PHE A 1 322 ? -12.127 8.379 -10.427 1.00 94.31 322 PHE A N 1
ATOM 2618 C CA . PHE A 1 322 ? -12.852 9.174 -11.421 1.00 94.31 322 PHE A CA 1
ATOM 2619 C C . PHE A 1 322 ? -13.544 8.308 -12.462 1.00 94.31 322 PHE A C 1
ATOM 2621 O O . PHE A 1 322 ? -14.648 8.650 -12.880 1.00 94.31 322 PHE A O 1
ATOM 2628 N N . LYS A 1 323 ? -12.969 7.153 -12.815 1.00 94.44 323 LYS A N 1
ATOM 2629 C CA . LYS A 1 323 ? -13.660 6.176 -13.657 1.00 94.44 323 LYS A CA 1
ATOM 2630 C C . LYS A 1 323 ? -14.956 5.698 -12.998 1.00 94.44 323 LYS A C 1
ATOM 2632 O O . LYS A 1 323 ? -16.001 5.725 -13.642 1.00 94.44 323 LYS A O 1
ATOM 2637 N N . ARG A 1 324 ? -14.905 5.340 -11.710 1.00 93.12 324 ARG A N 1
ATOM 2638 C CA . ARG A 1 324 ? -16.068 4.901 -10.920 1.00 93.12 324 ARG A CA 1
ATOM 2639 C C . ARG A 1 324 ? -17.106 6.008 -10.713 1.00 93.12 324 ARG A C 1
ATOM 2641 O O . ARG A 1 324 ? -18.301 5.752 -10.776 1.00 93.12 324 ARG A O 1
ATOM 2648 N N . LEU A 1 325 ? -16.665 7.236 -10.432 1.00 90.44 325 LEU A N 1
ATOM 2649 C CA . LEU A 1 325 ? -17.552 8.376 -10.169 1.00 90.44 325 LEU A CA 1
ATOM 2650 C C . LEU A 1 325 ? -18.213 8.955 -11.431 1.00 90.44 325 LEU A C 1
ATOM 2652 O O . LEU A 1 325 ? -19.099 9.802 -11.308 1.00 90.44 325 LEU A O 1
ATOM 2656 N N . GLY A 1 326 ? -17.800 8.539 -12.631 1.00 89.62 326 GLY A N 1
ATOM 2657 C CA . GLY A 1 326 ? -18.372 9.042 -13.878 1.00 89.62 326 GLY A CA 1
ATOM 2658 C C . GLY A 1 326 ? -18.118 10.541 -14.035 1.00 89.62 326 GLY A C 1
ATOM 2659 O O . GLY A 1 326 ? -16.979 10.975 -13.982 1.00 89.62 326 GLY A O 1
ATOM 2660 N N . ALA A 1 327 ? -19.157 11.363 -14.188 1.00 86.44 327 ALA A N 1
ATOM 2661 C CA . ALA A 1 327 ? -19.090 12.772 -14.618 1.00 86.44 327 ALA A CA 1
ATOM 2662 C C . ALA A 1 327 ? -18.117 13.721 -13.865 1.00 86.44 327 ALA A C 1
ATOM 2664 O O . ALA A 1 327 ? -17.877 14.844 -14.308 1.00 86.44 327 ALA A O 1
ATOM 2665 N N . ILE A 1 328 ? -17.543 13.319 -12.731 1.00 90.94 328 ILE A N 1
ATOM 2666 C CA . ILE A 1 328 ? -16.663 14.155 -11.912 1.00 90.94 328 ILE A CA 1
ATOM 2667 C C . ILE A 1 328 ? -15.212 14.114 -12.416 1.00 90.94 328 ILE A C 1
ATOM 2669 O O . ILE A 1 328 ? -14.609 13.052 -12.515 1.00 90.94 328 ILE A O 1
ATOM 2673 N N . ASN A 1 329 ? -14.619 15.296 -12.641 1.00 91.88 329 ASN A N 1
ATOM 2674 C CA . ASN A 1 329 ? -13.207 15.478 -13.019 1.00 91.88 329 ASN A CA 1
ATOM 2675 C C . ASN A 1 329 ? -12.769 14.681 -14.274 1.00 91.88 329 ASN A C 1
ATOM 2677 O O . ASN A 1 329 ? -11.598 14.325 -14.392 1.00 91.88 329 ASN A O 1
ATOM 2681 N N . GLN A 1 330 ? -13.670 14.466 -15.241 1.00 95.38 330 GLN A N 1
ATOM 2682 C CA . GLN A 1 330 ? -13.376 13.718 -16.476 1.00 95.38 330 GLN A CA 1
ATOM 2683 C C . GLN A 1 330 ? -12.180 14.274 -17.257 1.00 95.38 330 GLN A C 1
ATOM 2685 O O . GLN A 1 330 ? -11.263 13.524 -17.566 1.00 95.38 330 GLN A O 1
ATOM 2690 N N . GLY A 1 331 ? -12.084 15.596 -17.430 1.00 96.56 331 GLY A N 1
ATOM 2691 C CA . GLY A 1 331 ? -10.923 16.201 -18.095 1.00 96.56 331 GLY A CA 1
ATOM 2692 C C . GLY A 1 331 ? -9.590 16.020 -17.352 1.00 96.56 331 GLY A C 1
ATOM 2693 O O . GLY A 1 331 ? -8.532 16.248 -17.926 1.00 96.56 331 GLY A O 1
ATOM 2694 N N . TYR A 1 332 ? -9.602 15.635 -16.070 1.00 96.38 332 TYR A N 1
ATOM 2695 C CA . TYR A 1 332 ? -8.380 15.254 -15.354 1.00 96.38 332 TYR A CA 1
ATOM 2696 C C . TYR A 1 332 ? -8.095 13.754 -15.484 1.00 96.38 332 TYR A C 1
ATOM 2698 O O . TYR A 1 332 ? -6.943 13.387 -15.694 1.00 96.38 332 TYR A O 1
ATOM 2706 N N . LEU A 1 333 ? -9.128 12.903 -15.446 1.00 96.75 333 LEU A N 1
ATOM 2707 C CA . LEU A 1 333 ? -8.999 11.482 -15.782 1.00 96.75 333 LEU A CA 1
ATOM 2708 C C . LEU A 1 333 ? -8.388 11.302 -17.175 1.00 96.75 333 LEU A C 1
ATOM 2710 O O . LEU A 1 333 ? -7.398 10.590 -17.297 1.00 96.75 333 LEU A O 1
ATOM 2714 N N . GLU A 1 334 ? -8.920 12.007 -18.178 1.00 97.25 334 GLU A N 1
ATOM 2715 C CA . GLU A 1 334 ? -8.403 12.012 -19.550 1.00 97.25 334 GLU A CA 1
ATOM 2716 C C . GLU A 1 334 ? -6.902 12.287 -19.560 1.00 97.25 334 GLU A C 1
ATOM 2718 O O . GLU A 1 334 ? -6.154 11.467 -20.075 1.00 97.25 334 GLU A O 1
ATOM 2723 N N . LYS A 1 335 ? -6.448 13.349 -18.881 1.00 97.31 335 LYS A N 1
ATOM 2724 C CA . LYS A 1 335 ? -5.023 13.699 -18.787 1.00 97.31 335 LYS A CA 1
ATOM 2725 C C . LYS A 1 335 ? -4.167 12.632 -18.106 1.00 97.31 335 LYS A C 1
ATOM 2727 O O . LYS A 1 335 ? -3.059 12.389 -18.570 1.00 97.31 335 LYS A O 1
ATOM 2732 N N . ILE A 1 336 ? -4.645 12.008 -17.024 1.00 96.88 336 ILE A N 1
ATOM 2733 C CA . ILE A 1 336 ? -3.916 10.913 -16.355 1.00 96.88 336 ILE A CA 1
ATOM 2734 C C . ILE A 1 336 ? -3.794 9.702 -17.291 1.00 96.88 336 ILE A C 1
ATOM 2736 O O . ILE A 1 336 ? -2.785 9.001 -17.268 1.00 96.88 336 ILE A O 1
ATOM 2740 N N . THR A 1 337 ? -4.821 9.453 -18.105 1.00 97.00 337 THR A N 1
ATOM 2741 C CA . THR A 1 337 ? -4.872 8.313 -19.029 1.00 97.00 337 THR A CA 1
ATOM 2742 C C . THR A 1 337 ? -4.348 8.607 -20.432 1.00 97.00 337 THR A C 1
ATOM 2744 O O . THR A 1 337 ? -4.297 7.700 -21.261 1.00 97.00 337 THR A O 1
ATOM 2747 N N . SER A 1 338 ? -3.953 9.848 -20.714 1.00 97.56 338 SER A N 1
ATOM 2748 C CA . SER A 1 338 ? -3.454 10.245 -22.025 1.00 97.56 338 SER A CA 1
ATOM 2749 C C . SER A 1 338 ? -2.174 9.482 -22.366 1.00 97.56 338 SER A C 1
ATOM 2751 O O . SER A 1 338 ? -1.271 9.389 -21.529 1.00 97.56 338 SER A O 1
ATOM 2753 N N . PRO A 1 339 ? -2.046 8.963 -23.599 1.00 97.75 339 PRO A N 1
ATOM 2754 C CA . PRO A 1 339 ? -0.788 8.406 -24.061 1.00 97.75 339 PRO A CA 1
ATOM 2755 C C . PRO A 1 339 ? 0.340 9.438 -23.978 1.00 97.75 339 PRO A C 1
ATOM 2757 O O . PRO A 1 339 ? 0.168 10.600 -24.343 1.00 97.75 339 PRO A O 1
ATOM 2760 N N . PHE A 1 340 ? 1.512 8.988 -23.550 1.00 97.75 340 PHE A N 1
ATOM 2761 C CA . PHE A 1 340 ? 2.730 9.785 -23.481 1.00 97.75 340 PHE A CA 1
ATOM 2762 C C . PHE A 1 340 ? 3.733 9.260 -24.504 1.00 97.75 340 PHE A C 1
ATOM 2764 O O . PHE A 1 340 ? 3.894 8.048 -24.644 1.00 97.75 340 PHE A O 1
ATOM 2771 N N . THR A 1 341 ? 4.408 10.159 -25.216 1.00 97.31 341 THR A N 1
ATOM 2772 C CA . THR A 1 341 ? 5.464 9.812 -26.174 1.00 97.31 341 THR A CA 1
ATOM 2773 C C . THR A 1 341 ? 6.685 10.677 -25.904 1.00 97.31 341 THR A C 1
ATOM 2775 O O . THR A 1 341 ? 6.553 11.860 -25.601 1.00 97.31 341 THR A O 1
ATOM 2778 N N . TYR A 1 342 ? 7.865 10.077 -26.000 1.00 96.25 342 TYR A N 1
ATOM 2779 C CA . TYR A 1 342 ? 9.147 10.734 -25.814 1.00 96.25 342 TYR A CA 1
ATOM 2780 C C . TYR A 1 342 ? 10.152 10.188 -26.822 1.00 96.25 342 TYR A C 1
ATOM 2782 O O . TYR A 1 342 ? 10.296 8.974 -26.963 1.00 96.25 342 TYR A O 1
ATOM 2790 N N . GLU A 1 343 ? 10.857 11.084 -27.497 1.00 95.56 343 GLU A N 1
ATOM 2791 C CA . GLU A 1 343 ? 11.903 10.749 -28.455 1.00 95.56 343 GLU A CA 1
ATOM 2792 C C . GLU A 1 343 ? 13.197 11.431 -28.024 1.00 95.56 343 GLU A C 1
ATOM 2794 O O . GLU A 1 343 ? 13.206 12.605 -27.653 1.00 95.56 343 GLU A O 1
ATOM 2799 N N . LEU A 1 344 ? 14.288 10.673 -28.036 1.00 92.75 344 LEU A N 1
ATOM 2800 C CA . LEU A 1 344 ? 15.614 11.150 -27.688 1.00 92.75 344 LEU A CA 1
ATOM 2801 C C . LEU A 1 344 ? 16.617 10.607 -28.692 1.00 92.75 344 LEU A C 1
ATOM 2803 O O . LEU A 1 344 ? 16.784 9.394 -28.822 1.00 92.75 344 LEU A O 1
ATOM 2807 N N . ASP A 1 345 ? 17.308 11.515 -29.366 1.00 89.69 345 ASP A N 1
ATOM 2808 C CA . ASP A 1 345 ? 18.444 11.183 -30.211 1.00 89.69 345 ASP A CA 1
ATOM 2809 C C . ASP A 1 345 ? 19.730 11.504 -29.450 1.00 89.69 345 ASP A C 1
ATOM 2811 O O . ASP A 1 345 ? 19.950 12.640 -29.020 1.00 89.69 345 ASP A O 1
ATOM 2815 N N . TYR A 1 346 ? 20.564 10.494 -29.216 1.00 83.88 346 TYR A N 1
ATOM 2816 C CA . TYR A 1 346 ? 21.813 10.708 -28.501 1.00 83.88 346 TYR A CA 1
ATOM 2817 C C . TYR A 1 346 ? 22.847 11.286 -29.468 1.00 83.88 346 TYR A C 1
ATOM 2819 O O . TYR A 1 346 ? 23.230 10.648 -30.439 1.00 83.88 346 TYR A O 1
ATOM 2827 N N . ILE A 1 347 ? 23.364 12.482 -29.184 1.00 79.94 347 ILE A N 1
ATOM 2828 C CA . ILE A 1 347 ? 24.442 13.071 -30.002 1.00 79.94 347 ILE A CA 1
ATOM 2829 C C . ILE A 1 347 ? 25.722 12.229 -29.885 1.00 79.94 347 ILE A C 1
ATOM 2831 O O . ILE A 1 347 ? 26.463 12.053 -30.847 1.00 79.94 347 ILE A O 1
ATOM 2835 N N . THR A 1 348 ? 25.982 11.688 -28.693 1.00 82.25 348 THR A N 1
ATOM 2836 C CA . THR A 1 348 ? 27.221 10.968 -28.367 1.00 82.25 348 THR A CA 1
ATOM 2837 C C . THR A 1 348 ? 27.156 9.467 -28.625 1.00 82.25 348 THR A C 1
ATOM 2839 O O . THR A 1 348 ? 28.187 8.799 -28.565 1.00 82.25 348 THR A O 1
ATOM 2842 N N . ARG A 1 349 ? 25.968 8.912 -28.890 1.00 81.19 349 ARG A N 1
ATOM 2843 C CA . ARG A 1 349 ? 25.777 7.480 -29.145 1.00 81.19 349 ARG A CA 1
ATOM 2844 C C . ARG A 1 349 ? 24.991 7.300 -30.435 1.00 81.19 349 ARG A C 1
ATOM 2846 O O . ARG A 1 349 ? 24.026 8.020 -30.634 1.00 81.19 349 ARG A O 1
ATOM 2853 N N . PRO A 1 350 ? 25.326 6.322 -31.289 1.00 85.81 350 PRO A N 1
ATOM 2854 C CA . PRO A 1 350 ? 24.606 6.067 -32.536 1.00 85.81 350 PRO A CA 1
ATOM 2855 C C . PRO A 1 350 ? 23.246 5.381 -32.286 1.00 85.81 350 PRO A C 1
ATOM 2857 O O . PRO A 1 350 ? 22.924 4.396 -32.947 1.00 85.81 350 PRO A O 1
ATOM 2860 N N . ILE A 1 351 ? 22.468 5.864 -31.311 1.00 89.94 351 ILE A N 1
ATOM 2861 C CA . ILE A 1 351 ? 21.221 5.264 -30.836 1.00 89.94 351 ILE A CA 1
ATOM 2862 C C . ILE A 1 351 ? 20.145 6.348 -30.762 1.00 89.94 351 ILE A C 1
ATOM 2864 O O . ILE A 1 351 ? 20.341 7.384 -30.129 1.00 89.94 351 ILE A O 1
ATOM 2868 N N . SER A 1 352 ? 18.985 6.071 -31.348 1.00 92.62 352 SER A N 1
ATOM 2869 C CA . SER A 1 352 ? 17.773 6.871 -31.175 1.00 92.62 352 SER A CA 1
ATOM 2870 C C . SER A 1 352 ? 16.759 6.081 -30.344 1.00 92.62 352 SER A C 1
ATOM 2872 O O . SER A 1 352 ? 16.433 4.932 -30.659 1.00 92.62 352 SER A O 1
ATOM 2874 N N . LYS A 1 353 ? 16.251 6.689 -29.272 1.00 94.00 353 LYS A N 1
ATOM 2875 C CA . LYS A 1 353 ? 15.309 6.094 -28.319 1.00 94.00 353 LYS A CA 1
ATOM 2876 C C . LYS A 1 353 ? 13.923 6.695 -28.515 1.00 94.00 353 LYS A C 1
ATOM 2878 O O . LYS A 1 353 ? 13.745 7.897 -28.374 1.00 94.00 353 LYS A O 1
ATOM 2883 N N . HIS A 1 354 ? 12.938 5.846 -28.786 1.00 96.44 354 HIS A N 1
ATOM 2884 C CA . HIS A 1 354 ? 11.531 6.231 -28.865 1.00 96.44 354 HIS A CA 1
ATOM 2885 C C . HIS A 1 354 ? 10.764 5.475 -27.787 1.00 96.44 354 HIS A C 1
ATOM 2887 O O . HIS A 1 354 ? 10.719 4.244 -27.786 1.00 96.44 354 HIS A O 1
ATOM 2893 N N . PHE A 1 355 ? 10.164 6.203 -26.860 1.00 96.88 355 PHE A N 1
ATOM 2894 C CA . PHE A 1 355 ? 9.390 5.658 -25.759 1.00 96.88 355 PHE A CA 1
ATOM 2895 C C . PHE A 1 355 ? 7.934 6.091 -25.880 1.00 96.88 355 PHE A C 1
ATOM 2897 O O . PHE A 1 355 ? 7.638 7.264 -26.093 1.00 96.88 355 PHE A O 1
ATOM 2904 N N . LYS A 1 356 ? 7.017 5.144 -25.704 1.00 98.19 356 LYS A N 1
ATOM 2905 C CA . LYS A 1 356 ? 5.582 5.396 -25.619 1.00 98.19 356 LYS A CA 1
ATOM 2906 C C . LYS A 1 356 ? 5.020 4.723 -24.375 1.00 98.19 356 LYS A C 1
ATOM 2908 O O . LYS A 1 356 ? 5.331 3.569 -24.106 1.00 98.19 356 LYS A O 1
ATOM 2913 N N . ALA A 1 357 ? 4.158 5.424 -23.656 1.00 98.38 357 ALA A N 1
ATOM 2914 C CA . ALA A 1 357 ? 3.351 4.895 -22.567 1.00 98.38 357 ALA A CA 1
ATOM 2915 C C . ALA A 1 357 ? 1.868 5.101 -22.893 1.00 98.38 357 ALA A C 1
ATOM 2917 O O . ALA A 1 357 ? 1.472 6.120 -23.455 1.00 98.38 357 ALA A O 1
ATOM 2918 N N . SER A 1 358 ? 1.036 4.109 -22.607 1.00 98.31 358 SER A N 1
ATOM 2919 C CA . SER A 1 358 ? -0.394 4.109 -22.921 1.00 98.31 358 SER A CA 1
ATOM 2920 C C . SER A 1 358 ? -1.165 3.547 -21.727 1.00 98.31 358 SER A C 1
ATOM 2922 O O . SER A 1 358 ? -1.376 2.332 -21.640 1.00 98.31 358 SER A O 1
ATOM 2924 N N . PRO A 1 359 ? -1.529 4.403 -20.757 1.00 98.06 359 PRO A N 1
ATOM 2925 C CA . PRO A 1 359 ? -2.328 3.989 -19.612 1.00 98.06 359 PRO A CA 1
ATOM 2926 C C . PRO A 1 359 ? -3.732 3.568 -20.047 1.00 98.06 359 PRO A C 1
ATOM 2928 O O . PRO A 1 359 ? -4.293 4.108 -20.998 1.00 98.06 359 PRO A O 1
ATOM 2931 N N . LYS A 1 360 ? -4.322 2.618 -19.327 1.00 96.75 360 LYS A N 1
ATOM 2932 C CA . LYS A 1 360 ? -5.694 2.159 -19.543 1.00 96.75 360 LYS A CA 1
ATOM 2933 C C . LYS A 1 360 ? -6.342 1.872 -18.198 1.00 96.75 360 LYS A C 1
ATOM 2935 O O . LYS A 1 360 ? -5.775 1.173 -17.368 1.00 96.75 360 LYS A O 1
ATOM 2940 N N . VAL A 1 361 ? -7.547 2.389 -17.991 1.00 95.50 361 VAL A N 1
ATOM 2941 C CA . VAL A 1 361 ? -8.309 2.179 -16.755 1.00 95.50 361 VAL A CA 1
ATOM 2942 C C . VAL A 1 361 ? -9.540 1.357 -17.094 1.00 95.50 361 VAL A C 1
ATOM 2944 O O . VAL A 1 361 ? -10.396 1.789 -17.870 1.00 95.50 361 VAL A O 1
ATOM 2947 N N . THR A 1 362 ? -9.604 0.158 -16.532 1.00 92.25 362 THR A N 1
ATOM 2948 C CA . THR A 1 362 ? -10.809 -0.682 -16.552 1.00 92.25 362 THR A CA 1
ATOM 2949 C C . THR A 1 362 ? -11.699 -0.317 -15.360 1.00 92.25 362 THR A C 1
ATOM 2951 O O . THR A 1 362 ? -11.369 0.593 -14.602 1.00 92.25 362 THR A O 1
ATOM 2954 N N . THR A 1 363 ? -12.839 -0.987 -15.179 1.00 82.94 363 THR A N 1
ATOM 2955 C CA . THR A 1 363 ? -13.734 -0.725 -14.036 1.00 82.94 363 THR A CA 1
ATOM 2956 C C . THR A 1 363 ? -13.006 -0.831 -12.698 1.00 82.94 363 THR A C 1
ATOM 2958 O O . THR A 1 363 ? -13.259 -0.032 -11.800 1.00 82.94 363 THR A O 1
ATOM 2961 N N . GLU A 1 364 ? -12.071 -1.775 -12.589 1.00 90.25 364 GLU A N 1
ATOM 2962 C CA . GLU A 1 364 ? -11.424 -2.083 -11.318 1.00 90.25 364 GLU A CA 1
ATOM 2963 C C . GLU A 1 364 ? -9.911 -1.988 -11.347 1.00 90.25 364 GLU A C 1
ATOM 2965 O O . GLU A 1 364 ? -9.324 -2.088 -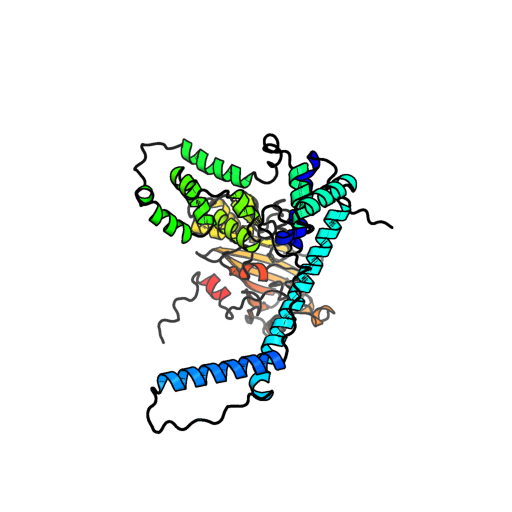10.286 1.00 90.25 364 GLU A O 1
ATOM 2970 N N . ARG A 1 365 ? -9.251 -1.835 -12.500 1.00 95.06 365 ARG A N 1
ATOM 2971 C CA . ARG A 1 365 ? -7.784 -1.937 -12.566 1.00 95.06 365 ARG A CA 1
ATOM 2972 C C . ARG A 1 365 ? -7.147 -0.838 -13.388 1.00 95.06 365 ARG A C 1
ATOM 2974 O O . ARG A 1 365 ? -7.658 -0.465 -14.449 1.00 95.06 365 ARG A O 1
ATOM 2981 N N . PHE A 1 366 ? -6.013 -0.351 -12.897 1.00 97.00 366 PHE A N 1
ATOM 2982 C CA . PHE A 1 366 ? -5.154 0.571 -13.623 1.00 97.00 366 PHE A CA 1
ATOM 2983 C C . PHE A 1 366 ? -4.049 -0.216 -14.320 1.00 97.00 366 PHE A C 1
ATOM 2985 O O . PHE A 1 366 ? -3.204 -0.837 -13.677 1.00 97.00 366 PHE A O 1
ATOM 2992 N N . LEU A 1 367 ? -4.047 -0.165 -15.644 1.00 98.06 367 LEU A N 1
ATOM 2993 C CA . LEU A 1 367 ? -3.116 -0.888 -16.490 1.00 98.06 367 LEU A CA 1
ATOM 2994 C C . LEU A 1 367 ? -2.231 0.095 -17.250 1.00 98.06 367 LEU A C 1
ATOM 2996 O O . LEU A 1 367 ? -2.626 1.224 -17.551 1.00 98.06 367 LEU A O 1
ATOM 3000 N N . LEU A 1 368 ? -1.038 -0.349 -17.612 1.00 98.38 368 LEU A N 1
ATOM 3001 C CA . LEU A 1 368 ? -0.121 0.421 -18.438 1.00 98.38 368 LEU A CA 1
ATOM 3002 C C . LEU A 1 368 ? 0.488 -0.481 -19.495 1.00 98.38 368 LEU A C 1
ATOM 3004 O O . LEU A 1 368 ? 0.981 -1.554 -19.179 1.00 98.38 368 LEU A O 1
ATOM 3008 N N . HIS A 1 369 ? 0.513 -0.002 -20.731 1.00 98.50 369 HIS A N 1
ATOM 3009 C CA . HIS A 1 369 ? 1.385 -0.537 -21.767 1.00 98.50 369 HIS A CA 1
ATOM 3010 C C . HIS A 1 369 ? 2.515 0.457 -22.010 1.00 98.50 369 HIS A C 1
ATOM 3012 O O . HIS A 1 369 ? 2.262 1.653 -22.175 1.00 98.50 369 HIS A O 1
ATOM 3018 N N . THR A 1 370 ? 3.754 -0.017 -22.016 1.00 98.31 370 THR A N 1
ATOM 3019 C CA . THR A 1 370 ? 4.910 0.756 -22.460 1.00 98.31 370 THR A CA 1
ATOM 3020 C C . THR A 1 370 ? 5.543 0.090 -23.670 1.00 98.31 370 THR A C 1
ATOM 3022 O O . THR A 1 370 ? 5.546 -1.131 -23.807 1.00 98.31 370 THR A O 1
ATOM 3025 N N . ARG A 1 371 ? 6.078 0.917 -24.563 1.00 98.06 371 ARG A N 1
ATOM 3026 C CA . ARG A 1 371 ? 6.821 0.499 -25.743 1.00 98.06 371 ARG A CA 1
ATOM 3027 C C . ARG A 1 371 ? 8.099 1.305 -25.828 1.00 98.06 371 ARG A C 1
ATOM 3029 O O . ARG A 1 371 ? 8.056 2.524 -25.993 1.00 98.06 371 ARG A O 1
ATOM 3036 N N . LEU A 1 372 ? 9.225 0.618 -25.764 1.00 96.38 372 LEU A N 1
ATOM 3037 C CA . LEU A 1 372 ? 10.550 1.177 -25.959 1.00 96.38 372 LEU A CA 1
ATOM 3038 C C . LEU A 1 372 ? 11.111 0.669 -27.287 1.00 96.38 372 LEU A C 1
ATOM 3040 O O . LEU A 1 372 ? 11.295 -0.530 -27.466 1.00 96.38 372 LEU A O 1
ATOM 3044 N N . LYS A 1 373 ? 11.398 1.581 -28.213 1.00 95.94 373 LYS A N 1
ATOM 3045 C CA . LYS A 1 373 ? 12.120 1.290 -29.451 1.00 95.94 373 LYS A CA 1
ATOM 3046 C C . LYS A 1 373 ? 13.500 1.924 -29.399 1.00 95.94 373 LYS A C 1
ATOM 3048 O O . LYS A 1 373 ? 13.620 3.135 -29.224 1.00 95.94 373 LYS A O 1
ATOM 3053 N N . LEU A 1 374 ? 14.522 1.109 -29.596 1.00 93.69 374 LEU A N 1
ATOM 3054 C CA . LEU A 1 374 ? 15.910 1.533 -29.734 1.00 93.69 374 LEU A CA 1
ATOM 3055 C C . LEU A 1 374 ? 16.321 1.308 -31.186 1.00 93.69 374 LEU A C 1
ATOM 3057 O O . LEU A 1 374 ? 16.176 0.194 -31.684 1.00 93.69 374 LEU A O 1
ATOM 3061 N N . VAL A 1 375 ? 16.784 2.349 -31.874 1.00 94.00 375 VAL A N 1
ATOM 3062 C CA . VAL A 1 375 ? 17.243 2.287 -33.270 1.00 94.00 375 VAL A CA 1
ATOM 3063 C C . VAL A 1 375 ? 18.734 2.586 -33.301 1.00 94.00 375 VAL A C 1
ATOM 3065 O O . VAL A 1 375 ? 19.149 3.640 -32.832 1.00 94.00 375 VAL A O 1
ATOM 3068 N N . TYR A 1 376 ? 19.526 1.672 -33.852 1.00 91.94 376 TYR A N 1
ATOM 3069 C CA . TYR A 1 376 ? 20.985 1.734 -33.867 1.00 91.94 376 TYR A CA 1
ATOM 3070 C C . TYR A 1 376 ? 21.484 2.078 -35.273 1.00 91.94 376 TYR A C 1
ATOM 3072 O O . TYR A 1 376 ? 21.062 1.461 -36.253 1.00 91.94 376 TYR A O 1
ATOM 3080 N N . ARG A 1 377 ? 22.389 3.056 -35.392 1.00 87.50 377 ARG A N 1
ATOM 3081 C CA . ARG A 1 377 ? 22.931 3.498 -36.693 1.00 87.50 377 ARG A CA 1
ATOM 3082 C C . ARG A 1 377 ? 24.077 2.617 -37.193 1.00 87.50 377 ARG A C 1
ATOM 3084 O O . ARG A 1 377 ? 24.196 2.420 -38.395 1.00 87.50 377 ARG A O 1
ATOM 3091 N N . ASN A 1 378 ? 24.873 2.052 -36.284 1.00 84.56 378 ASN A N 1
ATOM 3092 C CA . ASN A 1 378 ? 26.140 1.381 -36.609 1.00 84.56 378 ASN A CA 1
ATOM 3093 C C . ASN A 1 378 ? 26.103 -0.141 -36.372 1.00 84.56 378 ASN A C 1
ATOM 3095 O O . ASN A 1 378 ? 27.118 -0.750 -36.043 1.00 84.56 378 ASN A O 1
ATOM 3099 N N . GLY A 1 379 ? 24.933 -0.756 -36.551 1.00 81.25 379 GLY A N 1
ATOM 3100 C CA . GLY A 1 379 ? 24.708 -2.165 -36.229 1.00 81.25 379 GLY A CA 1
ATOM 3101 C C . GLY A 1 379 ? 24.263 -2.369 -34.781 1.00 81.25 379 GLY A C 1
ATOM 3102 O O . GLY A 1 379 ? 24.363 -1.474 -33.949 1.00 81.25 379 GLY A O 1
ATOM 3103 N N . LEU A 1 380 ? 23.689 -3.540 -34.513 1.00 82.81 380 LEU A N 1
ATOM 3104 C CA . LEU A 1 380 ? 23.040 -3.865 -33.249 1.00 82.81 380 LEU A CA 1
ATOM 3105 C C . LEU A 1 380 ? 23.943 -4.766 -32.398 1.00 82.81 380 LEU A C 1
ATOM 3107 O O . LEU A 1 380 ? 24.196 -5.908 -32.782 1.00 82.81 380 LEU A O 1
ATOM 3111 N N . SER A 1 381 ? 24.378 -4.309 -31.222 1.00 82.00 381 SER A N 1
ATOM 3112 C CA . SER A 1 381 ? 25.090 -5.163 -30.265 1.00 82.00 381 SER A CA 1
ATOM 3113 C C . SER A 1 381 ? 24.343 -5.290 -28.943 1.00 82.00 381 SER A C 1
ATOM 3115 O O . SER A 1 381 ? 23.913 -4.308 -28.344 1.00 82.00 381 SER A O 1
ATOM 3117 N N . ILE A 1 382 ? 24.269 -6.515 -28.414 1.00 80.94 382 ILE A N 1
ATOM 3118 C CA . ILE A 1 382 ? 23.686 -6.792 -27.090 1.00 80.94 382 ILE A CA 1
ATOM 3119 C C . ILE A 1 382 ? 24.381 -6.013 -25.964 1.00 80.94 382 ILE A C 1
ATOM 3121 O O . ILE A 1 382 ? 23.786 -5.760 -24.921 1.00 80.94 382 ILE A O 1
ATOM 3125 N N . ARG A 1 383 ? 25.647 -5.620 -26.161 1.00 77.88 383 ARG A N 1
ATOM 3126 C CA . ARG A 1 383 ? 26.416 -4.859 -25.167 1.00 77.88 383 ARG A CA 1
ATOM 3127 C C . ARG A 1 383 ? 25.921 -3.420 -25.014 1.00 77.88 383 ARG A C 1
ATOM 3129 O O . ARG A 1 383 ? 26.170 -2.824 -23.971 1.00 77.88 383 ARG A O 1
ATOM 3136 N N . GLU A 1 384 ? 25.233 -2.898 -26.027 1.00 75.44 384 GLU A N 1
ATOM 3137 C CA . GLU A 1 384 ? 24.763 -1.512 -26.113 1.00 75.44 384 GLU A CA 1
ATOM 3138 C C . GLU A 1 384 ? 23.322 -1.329 -25.618 1.00 75.44 384 GLU A C 1
ATOM 3140 O O . GLU A 1 384 ? 22.793 -0.219 -25.648 1.00 75.44 384 GLU A O 1
ATOM 3145 N N . LEU A 1 385 ? 22.659 -2.403 -25.181 1.00 77.50 385 LEU A N 1
ATOM 3146 C CA . LEU A 1 385 ? 21.454 -2.282 -24.370 1.00 77.50 385 LEU A CA 1
ATOM 3147 C C . LEU A 1 385 ? 21.880 -1.749 -23.004 1.00 77.50 385 LEU A C 1
ATOM 3149 O O . LEU A 1 385 ? 22.377 -2.498 -22.166 1.00 77.50 385 LEU A O 1
ATOM 3153 N N . ASP A 1 386 ? 21.725 -0.440 -22.816 1.00 67.00 386 ASP A N 1
ATOM 3154 C CA . ASP A 1 386 ? 21.886 0.206 -21.518 1.00 67.00 386 ASP A CA 1
ATOM 3155 C C . ASP A 1 386 ? 20.954 -0.422 -20.469 1.00 67.00 386 ASP A C 1
ATOM 3157 O O . ASP A 1 386 ? 20.079 -1.223 -20.791 1.00 67.00 386 ASP A O 1
ATOM 3161 N N . ASP A 1 387 ? 21.159 -0.017 -19.214 1.00 73.38 387 ASP A N 1
ATOM 3162 C CA . ASP A 1 387 ? 20.512 -0.400 -17.947 1.00 73.38 387 ASP A CA 1
ATOM 3163 C C . ASP A 1 387 ? 18.962 -0.239 -17.901 1.00 73.38 387 ASP A C 1
ATOM 3165 O O . ASP A 1 387 ? 18.384 0.081 -16.855 1.00 73.38 387 ASP A O 1
ATOM 3169 N N . GLU A 1 388 ? 18.269 -0.449 -19.021 1.00 83.75 388 GLU A N 1
ATOM 3170 C CA . GLU A 1 388 ? 16.825 -0.409 -19.181 1.00 83.75 388 GLU A CA 1
ATOM 3171 C C . GLU A 1 388 ? 16.182 -1.446 -18.258 1.00 83.75 388 GLU A C 1
ATOM 3173 O O . GLU A 1 388 ? 16.499 -2.642 -18.240 1.00 83.75 388 GLU A O 1
ATOM 3178 N N . THR A 1 389 ? 15.259 -0.955 -17.443 1.00 88.00 389 THR A N 1
ATOM 3179 C CA . THR A 1 389 ? 14.501 -1.761 -16.496 1.00 88.00 389 THR A CA 1
ATOM 3180 C C . THR A 1 389 ? 13.073 -1.878 -16.986 1.00 88.00 389 THR A C 1
ATOM 3182 O O . THR A 1 389 ? 12.412 -0.856 -17.172 1.00 88.00 389 THR A O 1
ATOM 3185 N N . ILE A 1 390 ? 12.578 -3.107 -17.126 1.00 92.75 390 ILE A N 1
ATOM 3186 C CA . ILE A 1 390 ? 11.146 -3.345 -17.334 1.00 92.75 390 ILE A CA 1
ATOM 3187 C C . ILE A 1 390 ? 10.415 -3.077 -16.016 1.00 92.75 390 ILE A C 1
ATOM 3189 O O . ILE A 1 390 ? 9.416 -2.369 -15.996 1.00 92.75 390 ILE A O 1
ATOM 3193 N N . CYS A 1 391 ? 10.943 -3.576 -14.899 1.00 94.06 391 CYS A N 1
ATOM 3194 C CA . CYS A 1 391 ? 10.427 -3.326 -13.552 1.00 94.06 391 CYS A CA 1
ATOM 3195 C C . CYS A 1 391 ? 11.587 -3.315 -12.531 1.00 94.06 391 CYS A C 1
ATOM 3197 O O . CYS A 1 391 ? 12.722 -3.633 -12.900 1.00 94.06 391 CYS A O 1
ATOM 3199 N N . PRO A 1 392 ? 11.357 -2.996 -11.239 1.00 91.62 392 PRO A N 1
ATOM 3200 C CA . PRO A 1 392 ? 12.409 -3.051 -10.214 1.00 91.62 392 PRO A CA 1
ATOM 3201 C C . PRO A 1 392 ? 13.079 -4.427 -10.066 1.00 91.62 392 PRO A C 1
ATOM 3203 O O . PRO A 1 392 ? 14.189 -4.521 -9.536 1.00 91.62 392 PRO A O 1
ATOM 3206 N N . HIS A 1 393 ? 12.415 -5.490 -10.532 1.00 91.56 393 HIS A N 1
ATOM 3207 C CA . HIS A 1 393 ? 12.899 -6.867 -10.446 1.00 91.56 393 HIS A CA 1
ATOM 3208 C C . HIS A 1 393 ? 13.662 -7.342 -11.682 1.00 91.56 393 HIS A C 1
ATOM 3210 O O . HIS A 1 393 ? 14.464 -8.270 -11.572 1.00 91.56 393 HIS A O 1
ATOM 3216 N N . MET A 1 394 ? 13.424 -6.714 -12.837 1.00 89.56 394 MET A N 1
ATOM 3217 C CA . MET A 1 394 ? 13.965 -7.127 -14.130 1.00 89.56 394 MET A CA 1
ATOM 3218 C C . MET A 1 394 ? 14.713 -5.974 -14.796 1.00 89.56 394 MET A C 1
ATOM 3220 O O . MET A 1 394 ? 14.123 -4.979 -15.228 1.00 89.56 394 MET A O 1
ATOM 3224 N N . ARG A 1 395 ? 16.031 -6.140 -14.898 1.00 83.00 395 ARG A N 1
ATOM 3225 C CA . ARG A 1 395 ? 16.949 -5.202 -15.539 1.00 83.00 395 ARG A CA 1
ATOM 3226 C C . ARG A 1 395 ? 17.695 -5.908 -16.661 1.00 83.00 395 ARG A C 1
ATOM 3228 O O . ARG A 1 395 ? 18.176 -7.024 -16.465 1.00 83.00 395 ARG A O 1
ATOM 3235 N N . VAL A 1 396 ? 17.824 -5.245 -17.805 1.00 74.50 396 VAL A N 1
ATOM 3236 C CA . VAL A 1 396 ? 18.755 -5.679 -18.844 1.00 74.50 396 VAL A CA 1
ATOM 3237 C C . VAL A 1 396 ? 20.161 -5.313 -18.373 1.00 74.50 396 VAL A C 1
ATOM 3239 O O . VAL A 1 396 ? 20.471 -4.144 -18.178 1.00 74.50 396 VAL A O 1
ATOM 3242 N N . CYS A 1 397 ? 20.998 -6.316 -18.113 1.00 64.69 397 CYS A N 1
ATOM 3243 C CA . CYS A 1 397 ? 22.405 -6.096 -17.792 1.00 64.69 397 CYS A CA 1
ATOM 3244 C C . CYS A 1 397 ? 23.264 -6.503 -18.983 1.00 64.69 397 CYS A C 1
ATOM 3246 O O . CYS A 1 397 ? 23.252 -7.672 -19.383 1.00 64.69 397 CYS A O 1
ATOM 3248 N N . SER A 1 398 ? 24.065 -5.569 -19.499 1.00 59.91 398 SER A N 1
ATOM 3249 C CA . SER A 1 398 ? 25.110 -5.891 -20.467 1.00 59.91 398 SER A CA 1
ATOM 3250 C C . SER A 1 398 ? 26.057 -6.927 -19.865 1.00 59.91 398 SER A C 1
ATOM 3252 O O . SER A 1 398 ? 26.533 -6.805 -18.730 1.00 59.91 398 SER A O 1
ATOM 3254 N N . THR A 1 399 ? 26.330 -7.979 -20.632 1.00 55.31 399 THR A N 1
ATOM 3255 C CA . THR A 1 399 ? 27.242 -9.055 -20.246 1.00 55.31 399 THR A CA 1
ATOM 3256 C C . THR A 1 399 ? 28.622 -8.476 -19.929 1.00 55.31 399 THR A C 1
ATOM 3258 O O . THR A 1 399 ? 29.322 -8.043 -20.842 1.00 55.31 399 THR A O 1
ATOM 3261 N N . GLY A 1 400 ? 29.007 -8.450 -18.650 1.00 53.38 400 GLY A N 1
ATOM 3262 C CA . GLY A 1 400 ? 30.344 -8.023 -18.217 1.00 53.38 400 GLY A CA 1
ATOM 3263 C C . GLY A 1 400 ? 30.393 -7.088 -17.006 1.00 53.38 400 GLY A C 1
ATOM 3264 O O . GLY A 1 400 ? 31.453 -6.973 -16.394 1.00 53.38 400 GLY A O 1
ATOM 3265 N N . SER A 1 401 ? 29.287 -6.457 -16.592 1.00 56.75 401 SER A N 1
ATOM 3266 C CA . SER A 1 401 ? 29.307 -5.645 -15.366 1.00 56.75 401 SER A CA 1
ATOM 3267 C C . SER A 1 401 ? 29.381 -6.543 -14.119 1.00 56.75 401 SER A C 1
ATOM 3269 O O . SER A 1 401 ? 28.730 -7.590 -14.049 1.00 56.75 401 SER A O 1
ATOM 3271 N N . ARG A 1 402 ? 30.155 -6.148 -13.092 1.00 52.22 402 ARG A N 1
ATOM 3272 C CA . ARG A 1 402 ? 30.223 -6.859 -11.791 1.00 52.22 402 ARG A CA 1
ATOM 3273 C C . ARG A 1 402 ? 28.838 -7.032 -11.134 1.00 52.22 402 ARG A C 1
ATOM 3275 O O . ARG A 1 402 ? 28.654 -7.958 -10.352 1.00 52.22 402 ARG A O 1
ATOM 3282 N N . GLN A 1 403 ? 27.860 -6.196 -11.496 1.00 52.34 403 GLN A N 1
ATOM 3283 C CA . GLN A 1 403 ? 26.463 -6.277 -11.049 1.00 52.34 403 GLN A CA 1
ATOM 3284 C C . GLN A 1 403 ? 25.666 -7.435 -11.674 1.00 52.34 403 GLN A C 1
ATOM 3286 O O . GLN A 1 403 ? 24.670 -7.861 -11.089 1.00 52.34 403 GLN A O 1
ATOM 3291 N N . SER A 1 404 ? 26.127 -8.024 -12.784 1.00 49.75 404 SER A N 1
ATOM 3292 C CA . SER A 1 404 ? 25.493 -9.204 -13.404 1.00 49.75 404 SER A CA 1
ATOM 3293 C C . SER A 1 404 ? 25.385 -10.414 -12.463 1.00 49.75 404 SER A C 1
ATOM 3295 O O . SER A 1 404 ? 24.482 -11.228 -12.621 1.00 49.75 404 SER A O 1
ATOM 3297 N N . ARG A 1 405 ? 26.241 -10.509 -11.433 1.00 45.62 405 ARG A N 1
ATOM 3298 C CA . ARG A 1 405 ? 26.206 -11.596 -10.434 1.00 45.62 405 ARG A CA 1
ATOM 3299 C C . ARG A 1 405 ? 25.090 -11.458 -9.389 1.00 45.62 405 ARG A C 1
ATOM 3301 O O . ARG A 1 405 ? 24.822 -12.418 -8.681 1.00 45.62 405 ARG A O 1
ATOM 3308 N N . LEU A 1 406 ? 24.448 -10.290 -9.294 1.00 47.72 406 LEU A N 1
ATOM 3309 C CA . LEU A 1 406 ? 23.356 -10.002 -8.350 1.00 47.72 406 LEU A CA 1
ATOM 3310 C C . LEU A 1 406 ? 21.988 -9.868 -9.042 1.00 47.72 406 LEU A C 1
ATOM 3312 O O . LEU A 1 406 ? 21.005 -9.530 -8.392 1.00 47.72 406 LEU A O 1
ATOM 3316 N N . SER A 1 407 ? 21.921 -10.064 -10.361 1.00 45.34 407 SER A N 1
ATOM 3317 C CA . SER A 1 407 ? 20.811 -9.580 -11.186 1.00 45.34 407 SER A CA 1
ATOM 3318 C C . SER A 1 407 ? 19.718 -10.629 -11.399 1.00 45.34 407 SER A C 1
ATOM 3320 O O . SER A 1 407 ? 19.856 -11.468 -12.278 1.00 45.34 407 SER A O 1
ATOM 3322 N N . GLY A 1 408 ? 18.630 -10.513 -10.631 1.00 52.31 408 GLY A N 1
ATOM 3323 C CA . GLY A 1 408 ? 17.259 -10.944 -10.955 1.00 52.31 408 GLY A CA 1
ATOM 3324 C C . GLY A 1 408 ? 17.004 -12.353 -11.502 1.00 52.31 408 GLY A C 1
ATOM 3325 O O . GLY A 1 408 ? 17.877 -13.217 -11.522 1.00 52.31 408 GLY A O 1
ATOM 3326 N N . PRO A 1 409 ? 15.753 -12.639 -11.896 1.00 55.72 409 PRO A N 1
ATOM 3327 C CA . PRO A 1 409 ? 15.417 -13.900 -12.541 1.00 55.72 409 PRO A CA 1
ATOM 3328 C C . PRO A 1 409 ? 16.248 -14.033 -13.820 1.00 55.72 409 PRO A C 1
ATOM 3330 O O . PRO A 1 409 ? 16.291 -13.103 -14.625 1.00 55.72 409 PRO A O 1
ATOM 3333 N N . LYS A 1 410 ? 16.872 -15.197 -14.040 1.00 61.25 410 LYS A N 1
ATOM 3334 C CA . LYS A 1 410 ? 17.720 -15.489 -15.216 1.00 61.25 410 LYS A CA 1
ATOM 3335 C C . LYS A 1 410 ? 17.011 -15.278 -16.570 1.00 61.25 410 LYS A C 1
ATOM 3337 O O . LYS A 1 410 ? 17.670 -15.286 -17.605 1.00 61.25 410 LYS A O 1
ATOM 3342 N N . ASN A 1 411 ? 15.695 -15.078 -16.564 1.00 75.25 411 ASN A N 1
ATOM 3343 C CA . ASN A 1 411 ? 14.836 -15.113 -17.739 1.00 75.25 411 ASN A CA 1
ATOM 3344 C C . ASN A 1 411 ? 15.048 -13.904 -18.660 1.00 75.25 411 ASN A C 1
ATOM 3346 O O . ASN A 1 411 ? 15.360 -14.116 -19.821 1.00 75.25 411 ASN A O 1
ATOM 3350 N N . LEU A 1 412 ? 15.043 -12.654 -18.170 1.00 87.00 412 LEU A N 1
ATOM 3351 C CA . LEU A 1 412 ? 15.111 -11.492 -19.076 1.00 87.00 412 LEU A CA 1
ATOM 3352 C C . LEU A 1 412 ? 16.411 -11.439 -19.902 1.00 87.00 412 LEU A C 1
ATOM 3354 O O . LEU A 1 412 ? 16.378 -11.168 -21.097 1.00 87.00 412 LEU A O 1
ATOM 3358 N N . SER A 1 413 ? 17.569 -11.714 -19.292 1.00 85.62 413 SER A N 1
ATOM 3359 C CA . SER A 1 413 ? 18.844 -11.716 -20.031 1.00 85.62 413 SER A CA 1
ATOM 3360 C C . SER A 1 413 ? 18.899 -12.839 -21.072 1.00 85.62 413 SER A C 1
ATOM 3362 O O . SER A 1 413 ? 19.427 -12.638 -22.168 1.00 85.62 413 SER A O 1
ATOM 3364 N N . ASN A 1 414 ? 18.333 -14.004 -20.751 1.00 88.12 414 ASN A N 1
ATOM 3365 C CA . ASN A 1 414 ? 18.228 -15.117 -21.688 1.00 88.12 414 ASN A CA 1
ATOM 3366 C C . ASN A 1 414 ? 17.254 -14.801 -22.826 1.00 88.12 414 ASN A C 1
ATOM 3368 O O . ASN A 1 414 ? 17.591 -15.054 -23.977 1.00 88.12 414 ASN A O 1
ATOM 3372 N N . ASP A 1 415 ? 16.114 -14.182 -22.526 1.00 92.88 415 ASP A N 1
ATOM 3373 C CA . ASP A 1 415 ? 15.102 -13.799 -23.512 1.00 92.88 415 ASP A CA 1
ATOM 3374 C C . ASP A 1 415 ? 15.645 -12.738 -24.477 1.00 92.88 415 ASP A C 1
ATOM 3376 O O . ASP A 1 415 ? 15.453 -12.847 -25.687 1.00 92.88 415 ASP A O 1
ATOM 3380 N N . VAL A 1 416 ? 16.426 -11.770 -23.975 1.00 90.88 416 VAL A N 1
ATOM 3381 C CA . VAL A 1 416 ? 17.176 -10.827 -24.821 1.00 90.88 416 VAL A CA 1
ATOM 3382 C C . VAL A 1 416 ? 18.143 -11.585 -25.733 1.00 90.88 416 VAL A C 1
ATOM 3384 O O . VAL A 1 416 ? 18.107 -11.394 -26.945 1.00 90.88 416 VAL A O 1
ATOM 3387 N N . ARG A 1 417 ? 18.994 -12.472 -25.198 1.00 91.06 417 ARG A N 1
ATOM 3388 C CA . ARG A 1 417 ? 19.940 -13.254 -26.022 1.00 91.06 417 ARG A CA 1
ATOM 3389 C C . ARG A 1 417 ? 19.228 -14.089 -27.082 1.00 91.06 417 ARG A C 1
ATOM 3391 O O . ARG A 1 417 ? 19.700 -14.157 -28.213 1.00 91.06 417 ARG A O 1
ATOM 3398 N N . LEU A 1 418 ? 18.100 -14.695 -26.724 1.00 93.81 418 LEU A N 1
ATOM 3399 C CA . LEU A 1 418 ? 17.283 -15.486 -27.632 1.00 93.81 418 LEU A CA 1
ATOM 3400 C C . LEU A 1 418 ? 16.703 -14.619 -28.754 1.00 93.81 418 LEU A C 1
ATOM 3402 O O . LEU A 1 418 ? 16.742 -15.032 -29.909 1.00 93.81 418 LEU A O 1
ATOM 3406 N N . ALA A 1 419 ? 16.247 -13.404 -28.439 1.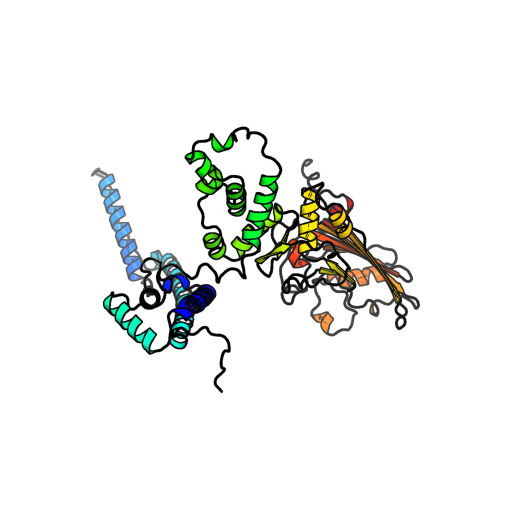00 95.19 419 ALA A N 1
ATOM 3407 C CA . ALA A 1 419 ? 15.756 -12.459 -29.437 1.00 95.19 419 ALA A CA 1
ATOM 3408 C C . ALA A 1 419 ? 16.861 -12.040 -30.424 1.00 95.19 419 ALA A C 1
ATOM 3410 O O . ALA A 1 419 ? 16.615 -11.973 -31.624 1.00 95.19 419 ALA A O 1
ATOM 3411 N N . PHE A 1 420 ? 18.099 -11.835 -29.955 1.00 93.50 420 PHE A N 1
ATOM 3412 C CA . PHE A 1 420 ? 19.254 -11.589 -30.835 1.00 93.50 420 PHE A CA 1
ATOM 3413 C C . PHE A 1 420 ? 19.618 -12.805 -31.696 1.00 93.50 420 PHE A C 1
ATOM 3415 O O . PHE A 1 420 ? 20.024 -12.641 -32.843 1.00 93.50 420 PHE A O 1
ATOM 3422 N N . ALA A 1 421 ? 19.483 -14.016 -31.152 1.00 94.62 421 ALA A N 1
ATOM 3423 C CA . ALA A 1 421 ? 19.730 -15.252 -31.890 1.00 94.62 421 ALA A CA 1
ATOM 3424 C C . ALA A 1 421 ? 18.630 -15.560 -32.923 1.00 94.62 421 ALA A C 1
ATOM 3426 O O . ALA A 1 421 ? 18.869 -16.325 -33.854 1.00 94.62 421 ALA A O 1
ATOM 3427 N N . GLN A 1 422 ? 17.433 -14.982 -32.765 1.00 96.12 422 GLN A N 1
ATOM 3428 C CA . GLN A 1 422 ? 16.273 -15.202 -33.635 1.00 96.12 422 GLN A CA 1
ATOM 3429 C C . GLN A 1 422 ? 15.655 -13.862 -34.096 1.00 96.12 422 GLN A C 1
ATOM 3431 O O . GLN A 1 422 ? 14.515 -13.565 -33.726 1.00 96.12 422 GLN A O 1
ATOM 3436 N N . PRO A 1 423 ? 16.365 -13.038 -34.902 1.00 95.88 423 PRO A N 1
ATOM 3437 C CA . PRO A 1 423 ? 15.836 -11.756 -35.364 1.00 95.88 423 PRO A CA 1
ATOM 3438 C C . PRO A 1 423 ? 14.493 -11.898 -36.095 1.00 95.88 423 PRO A C 1
ATOM 3440 O O . PRO A 1 423 ? 14.266 -12.845 -36.843 1.00 95.88 423 PRO A O 1
ATOM 3443 N N . GLY A 1 424 ? 13.595 -10.939 -35.883 1.00 95.88 424 GLY A N 1
ATOM 3444 C CA . GLY A 1 424 ? 12.233 -10.915 -36.419 1.00 95.88 424 GLY A CA 1
ATOM 3445 C C . GLY A 1 424 ? 11.223 -11.733 -35.611 1.00 95.88 424 GLY A C 1
ATOM 3446 O O . GLY A 1 424 ? 10.023 -11.506 -35.751 1.00 95.88 424 GLY A O 1
ATOM 3447 N N . LYS A 1 425 ? 11.677 -12.635 -34.731 1.00 97.69 425 LYS A N 1
ATOM 3448 C CA . LYS A 1 425 ? 10.793 -13.398 -33.850 1.00 97.69 425 LYS A CA 1
ATOM 3449 C C . LYS A 1 425 ? 10.513 -12.629 -32.561 1.00 97.69 425 LYS A C 1
ATOM 3451 O O . LYS A 1 425 ? 11.418 -12.071 -31.944 1.00 97.69 425 LYS A O 1
ATOM 3456 N N . GLU A 1 426 ? 9.251 -12.626 -32.146 1.00 97.62 426 GLU A N 1
ATOM 3457 C CA . GLU A 1 426 ? 8.844 -12.104 -30.844 1.00 97.62 426 GLU A CA 1
ATOM 3458 C C . GLU A 1 426 ? 9.163 -13.124 -29.745 1.00 97.62 426 GLU A C 1
ATOM 3460 O O . GLU A 1 426 ? 8.728 -14.276 -29.802 1.00 97.62 426 GLU A O 1
ATOM 3465 N N . ILE A 1 427 ? 9.923 -12.693 -28.740 1.00 97.50 427 ILE A N 1
ATOM 3466 C CA . ILE A 1 427 ? 10.179 -13.458 -27.520 1.00 97.50 427 ILE A CA 1
ATOM 3467 C C . ILE A 1 427 ? 9.324 -12.863 -26.407 1.00 97.50 427 ILE A C 1
ATOM 3469 O O . ILE A 1 427 ? 9.459 -11.684 -26.090 1.00 97.50 427 ILE A O 1
ATOM 3473 N N . GLN A 1 428 ? 8.440 -13.669 -25.825 1.00 96.81 428 GLN A N 1
ATOM 3474 C CA . GLN A 1 428 ? 7.538 -13.252 -24.752 1.00 96.81 428 GLN A CA 1
ATOM 3475 C C . GLN A 1 428 ? 8.028 -13.774 -23.401 1.00 96.81 428 GLN A C 1
ATOM 3477 O O . GLN A 1 428 ? 8.559 -14.880 -23.312 1.00 96.81 428 GLN A O 1
ATOM 3482 N N . GLY A 1 429 ? 7.817 -12.989 -22.348 1.00 95.62 429 GLY A N 1
ATOM 3483 C CA . GLY A 1 429 ? 8.187 -13.345 -20.984 1.00 95.62 429 GLY A CA 1
ATOM 3484 C C . GLY A 1 429 ? 7.340 -12.617 -19.943 1.00 95.62 429 GLY A C 1
ATOM 3485 O O . GLY A 1 429 ? 6.450 -11.831 -20.265 1.00 95.62 429 GLY A O 1
ATOM 3486 N N . HIS A 1 430 ? 7.611 -12.899 -18.671 1.00 95.81 430 HIS A N 1
ATOM 3487 C CA . HIS A 1 430 ? 6.933 -12.263 -17.542 1.00 95.81 430 HIS A CA 1
ATOM 3488 C C . HIS A 1 430 ? 7.876 -12.106 -16.345 1.00 95.81 430 HIS A C 1
ATOM 3490 O O . HIS A 1 430 ? 8.897 -12.794 -16.232 1.00 95.81 430 HIS A O 1
ATOM 3496 N N . CYS A 1 431 ? 7.528 -11.199 -15.433 1.00 95.31 431 CYS A N 1
ATOM 3497 C CA . CYS A 1 431 ? 8.198 -11.082 -14.144 1.00 95.31 431 CYS A CA 1
ATOM 3498 C C . CYS A 1 431 ? 7.626 -12.105 -13.150 1.00 95.31 431 CYS A C 1
ATOM 3500 O O . CYS A 1 431 ? 6.423 -12.108 -12.934 1.00 95.31 431 CYS A O 1
ATOM 3502 N N . PRO A 1 432 ? 8.441 -12.901 -12.438 1.00 93.25 432 PRO A N 1
ATOM 3503 C CA . PRO A 1 432 ? 7.929 -13.825 -11.422 1.00 93.25 432 PRO A CA 1
ATOM 3504 C C . PRO A 1 432 ? 7.527 -13.137 -10.102 1.00 93.25 432 PRO A C 1
ATOM 3506 O O . PRO A 1 432 ? 7.185 -13.816 -9.138 1.00 93.25 432 PRO A O 1
ATOM 3509 N N . ARG A 1 433 ? 7.651 -11.803 -10.007 1.00 93.75 433 ARG A N 1
ATOM 3510 C CA . ARG A 1 433 ? 7.499 -11.047 -8.749 1.00 93.75 433 ARG A CA 1
ATOM 3511 C C . ARG A 1 433 ? 6.453 -9.943 -8.782 1.00 93.75 433 ARG A C 1
ATOM 3513 O O . ARG A 1 433 ? 5.893 -9.612 -7.738 1.00 93.75 433 ARG A O 1
ATOM 3520 N N . CYS A 1 434 ? 6.240 -9.328 -9.934 1.00 95.94 434 CYS A N 1
ATOM 3521 C CA . CYS A 1 434 ? 5.229 -8.298 -10.111 1.00 95.94 434 CYS A CA 1
ATOM 3522 C C . CYS A 1 434 ? 4.351 -8.665 -11.302 1.00 95.94 434 CYS A C 1
ATOM 3524 O O . CYS A 1 434 ? 4.838 -9.347 -12.206 1.00 95.94 434 CYS A O 1
ATOM 3526 N N . PRO A 1 435 ? 3.102 -8.177 -11.335 1.00 96.81 435 PRO A N 1
ATOM 3527 C CA . PRO A 1 435 ? 2.188 -8.425 -12.436 1.00 96.81 435 PRO A CA 1
ATOM 3528 C C . PRO A 1 435 ? 2.613 -7.588 -13.647 1.00 96.81 435 PRO A C 1
ATOM 3530 O O . PRO A 1 435 ? 2.094 -6.498 -13.913 1.00 96.81 435 PRO A O 1
ATOM 3533 N N . ALA A 1 436 ? 3.636 -8.091 -14.335 1.00 97.44 436 ALA A N 1
ATOM 3534 C CA . ALA A 1 436 ? 4.211 -7.519 -15.533 1.00 97.44 436 ALA A CA 1
ATOM 3535 C C . ALA A 1 436 ? 4.530 -8.611 -16.557 1.00 97.44 436 ALA A C 1
ATOM 3537 O O . ALA A 1 436 ? 5.310 -9.528 -16.280 1.00 97.44 436 ALA A O 1
ATOM 3538 N N . ASP A 1 437 ? 3.970 -8.457 -17.751 1.00 98.00 437 ASP A N 1
ATOM 3539 C CA . ASP A 1 437 ? 4.319 -9.234 -18.939 1.00 98.00 437 ASP A CA 1
ATOM 3540 C C . ASP A 1 437 ? 5.162 -8.374 -19.878 1.00 98.00 437 ASP A C 1
ATOM 3542 O O . ASP A 1 437 ? 5.087 -7.143 -19.845 1.00 98.00 437 ASP A O 1
ATOM 3546 N N . TYR A 1 438 ? 5.963 -9.004 -20.732 1.00 97.69 438 TYR A N 1
ATOM 3547 C CA . TYR A 1 438 ? 6.759 -8.292 -21.723 1.00 97.69 438 TYR A CA 1
ATOM 3548 C C . TYR A 1 438 ? 6.964 -9.096 -23.001 1.00 97.69 438 TYR A C 1
ATOM 3550 O O . TYR A 1 438 ? 6.864 -10.324 -23.014 1.00 97.69 438 TYR A O 1
ATOM 3558 N N . SER A 1 439 ? 7.300 -8.390 -24.076 1.00 97.50 439 SER A N 1
ATOM 3559 C CA . SER A 1 439 ? 7.805 -8.988 -25.299 1.00 97.50 439 SER A CA 1
ATOM 3560 C C . SER A 1 439 ? 8.985 -8.208 -25.867 1.00 97.50 439 SER A C 1
ATOM 3562 O O . SER A 1 439 ? 9.113 -6.993 -25.697 1.00 97.50 439 SER A O 1
ATOM 3564 N N . ILE A 1 440 ? 9.903 -8.940 -26.491 1.00 96.75 440 ILE A N 1
ATOM 3565 C CA . ILE A 1 440 ? 11.140 -8.422 -27.066 1.00 96.75 440 ILE A CA 1
ATOM 3566 C C . ILE A 1 440 ? 11.195 -8.871 -28.515 1.00 96.75 440 ILE A C 1
ATOM 3568 O O . ILE A 1 440 ? 11.065 -10.056 -28.819 1.00 96.75 440 ILE A O 1
ATOM 3572 N N . MET A 1 441 ? 11.439 -7.923 -29.408 1.00 97.62 441 MET A N 1
ATOM 3573 C CA . MET A 1 441 ? 11.640 -8.194 -30.821 1.00 97.62 441 MET A CA 1
ATOM 3574 C C . MET A 1 441 ? 12.881 -7.461 -31.310 1.00 97.62 441 MET A C 1
ATOM 3576 O O . MET A 1 441 ? 13.002 -6.241 -31.168 1.00 97.62 441 MET A O 1
ATOM 3580 N N . VAL A 1 442 ? 13.797 -8.216 -31.909 1.00 96.56 442 VAL A N 1
ATOM 3581 C CA . VAL A 1 442 ? 15.034 -7.696 -32.493 1.00 96.56 442 VAL A CA 1
ATOM 3582 C C . VAL A 1 442 ? 14.902 -7.707 -34.012 1.00 96.56 442 VAL A C 1
ATOM 3584 O O . VAL A 1 442 ? 14.682 -8.752 -34.610 1.00 96.56 442 VAL A O 1
ATOM 3587 N N . GLY A 1 443 ? 15.007 -6.542 -34.642 1.00 94.75 443 GLY A N 1
ATOM 3588 C CA . GLY A 1 443 ? 15.124 -6.390 -36.092 1.00 94.75 443 GLY A CA 1
ATOM 3589 C C . GLY A 1 443 ? 16.576 -6.178 -36.526 1.00 94.75 443 GLY A C 1
ATOM 3590 O O . GLY A 1 443 ? 17.494 -6.250 -35.717 1.00 94.75 443 GLY A O 1
ATOM 3591 N N . SER A 1 444 ? 16.784 -5.849 -37.802 1.00 91.62 444 SER A N 1
ATOM 3592 C CA . SER A 1 444 ? 18.124 -5.632 -38.375 1.00 91.62 444 SER A CA 1
ATOM 3593 C C . SER A 1 444 ? 18.917 -4.506 -37.698 1.00 91.62 444 SER A C 1
ATOM 3595 O O . SER A 1 444 ? 20.125 -4.617 -37.524 1.00 91.62 444 SER A O 1
ATOM 3597 N N . ASN A 1 445 ? 18.246 -3.425 -37.300 1.00 93.06 445 ASN A N 1
ATOM 3598 C CA . ASN A 1 445 ? 18.864 -2.254 -36.671 1.00 93.06 445 ASN A CA 1
ATOM 3599 C C . ASN A 1 445 ? 18.027 -1.673 -35.523 1.00 93.06 445 ASN A C 1
ATOM 3601 O O . ASN A 1 445 ? 18.211 -0.520 -35.131 1.00 93.06 445 ASN A O 1
ATOM 3605 N N . ARG A 1 446 ? 17.049 -2.431 -35.023 1.00 95.19 446 ARG A N 1
ATOM 3606 C CA . ARG A 1 446 ? 16.113 -1.941 -34.013 1.00 95.19 446 ARG A CA 1
ATOM 3607 C C . ARG A 1 446 ? 15.784 -3.008 -32.988 1.00 95.19 446 ARG A C 1
ATOM 3609 O O . ARG A 1 446 ? 15.658 -4.174 -33.342 1.00 95.19 446 ARG A O 1
ATOM 3616 N N . ILE A 1 447 ? 15.554 -2.593 -31.753 1.00 95.19 447 ILE A N 1
ATOM 3617 C CA . ILE A 1 447 ? 15.000 -3.438 -30.694 1.00 95.19 447 ILE A CA 1
ATOM 3618 C C . ILE A 1 447 ? 13.705 -2.796 -30.244 1.00 95.19 447 ILE A C 1
ATOM 3620 O O . ILE A 1 447 ? 13.665 -1.592 -29.998 1.00 95.19 447 ILE A O 1
ATOM 3624 N N . THR A 1 448 ? 12.646 -3.590 -30.161 1.00 96.69 448 THR A N 1
ATOM 3625 C CA . THR A 1 448 ? 11.382 -3.177 -29.555 1.00 96.69 448 THR A CA 1
ATOM 3626 C C . THR A 1 448 ? 11.163 -4.000 -28.299 1.00 96.69 448 THR A C 1
ATOM 3628 O O . THR A 1 448 ? 11.228 -5.225 -28.351 1.00 96.69 448 THR A O 1
ATOM 3631 N N . ILE A 1 449 ? 10.930 -3.315 -27.185 1.00 96.38 449 ILE A N 1
ATOM 3632 C CA . ILE A 1 449 ? 10.533 -3.905 -25.912 1.00 96.38 449 ILE A CA 1
ATOM 3633 C C . ILE A 1 449 ? 9.142 -3.368 -25.604 1.00 96.38 449 ILE A C 1
ATOM 3635 O O . ILE A 1 449 ? 8.969 -2.165 -25.397 1.00 96.38 449 ILE A O 1
ATOM 3639 N N . ASP A 1 450 ? 8.158 -4.253 -25.609 1.00 98.00 450 ASP A N 1
ATOM 3640 C CA . ASP A 1 450 ? 6.807 -3.978 -25.145 1.00 98.00 450 ASP A CA 1
ATOM 3641 C C . ASP A 1 450 ? 6.646 -4.553 -23.732 1.00 98.00 450 ASP A C 1
ATOM 3643 O O . ASP A 1 450 ? 7.126 -5.647 -23.445 1.00 98.00 450 ASP A O 1
ATOM 3647 N N . ALA A 1 451 ? 6.004 -3.813 -22.831 1.00 97.94 451 ALA A N 1
ATOM 3648 C CA . ALA A 1 451 ? 5.719 -4.285 -21.481 1.00 97.94 451 ALA A CA 1
ATOM 3649 C C . ALA A 1 451 ? 4.329 -3.851 -21.019 1.00 97.94 451 ALA A C 1
ATOM 3651 O O . ALA A 1 451 ? 3.889 -2.729 -21.276 1.00 97.94 451 ALA A O 1
ATOM 3652 N N . TRP A 1 452 ? 3.642 -4.746 -20.319 1.00 98.44 452 TRP A N 1
ATOM 3653 C CA . TRP A 1 452 ? 2.303 -4.542 -19.783 1.00 98.44 452 TRP A CA 1
ATOM 3654 C C . TRP A 1 452 ? 2.341 -4.687 -18.273 1.00 98.44 452 TRP A C 1
ATOM 3656 O O . TRP A 1 452 ? 2.897 -5.654 -17.766 1.00 98.44 452 TRP A O 1
ATOM 3666 N N . TYR A 1 453 ? 1.738 -3.739 -17.567 1.00 98.06 453 TYR A N 1
ATOM 3667 C CA . TYR A 1 453 ? 1.740 -3.665 -16.111 1.00 98.06 453 TYR A CA 1
ATOM 3668 C C . TYR A 1 453 ? 0.319 -3.581 -15.596 1.00 98.06 453 TYR A C 1
ATOM 3670 O O . TYR A 1 453 ? -0.507 -2.845 -16.144 1.00 98.06 453 TYR A O 1
ATOM 3678 N N . ASP A 1 454 ? 0.078 -4.265 -14.490 1.00 97.62 454 ASP A N 1
ATOM 3679 C CA . ASP A 1 454 ? -1.134 -4.130 -13.705 1.00 97.62 454 ASP A CA 1
ATOM 3680 C C . ASP A 1 454 ? -0.792 -3.519 -12.347 1.00 97.62 454 ASP A C 1
ATOM 3682 O O . ASP A 1 454 ? -0.087 -4.109 -11.531 1.00 97.62 454 ASP A O 1
ATOM 3686 N N . PHE A 1 455 ? -1.268 -2.302 -12.109 1.00 96.38 455 PHE A N 1
ATOM 3687 C CA . PHE A 1 455 ? -1.054 -1.595 -10.848 1.00 96.38 455 PHE A CA 1
ATOM 3688 C C . PHE A 1 455 ? -2.129 -1.917 -9.801 1.00 96.38 455 PHE A C 1
ATOM 3690 O O . PHE A 1 455 ? -2.116 -1.346 -8.710 1.00 96.38 455 PHE A O 1
ATOM 3697 N N . GLY A 1 456 ? -3.032 -2.851 -10.111 1.00 94.12 456 GLY A N 1
ATOM 3698 C CA . GLY A 1 456 ? -4.075 -3.334 -9.222 1.00 94.12 456 GLY A CA 1
ATOM 3699 C C . GLY A 1 456 ? -5.310 -2.445 -9.184 1.00 94.12 456 GLY A C 1
ATOM 3700 O O . GLY A 1 456 ? -5.511 -1.554 -10.018 1.00 94.12 456 GLY A O 1
ATOM 3701 N N . SER A 1 457 ? -6.151 -2.728 -8.188 1.00 90.06 457 SER A N 1
ATOM 3702 C CA . SER A 1 457 ? -7.446 -2.075 -7.993 1.00 90.06 457 SER A CA 1
ATOM 3703 C C . SER A 1 457 ? -7.444 -0.941 -6.988 1.00 90.06 457 SER A C 1
ATOM 3705 O O . SER A 1 457 ? -8.483 -0.328 -6.754 1.00 90.06 457 SER A O 1
ATOM 3707 N N . TYR A 1 458 ? -6.290 -0.679 -6.374 1.00 79.06 458 TYR A N 1
ATOM 3708 C CA . TYR A 1 458 ? -6.129 0.374 -5.385 1.00 79.06 458 TYR A CA 1
ATOM 3709 C C . TYR A 1 458 ? 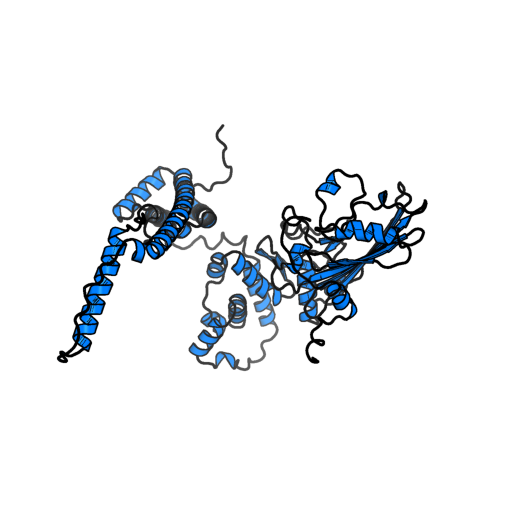-7.171 0.278 -4.256 1.00 79.06 458 TYR A C 1
ATOM 3711 O O . TYR A 1 458 ? -7.900 1.218 -3.945 1.00 79.06 458 TYR A O 1
ATOM 3719 N N . LYS A 1 459 ? -7.275 -0.905 -3.642 1.00 81.38 459 LYS A N 1
ATOM 3720 C CA . LYS A 1 459 ? -8.140 -1.089 -2.461 1.00 81.38 459 LYS A CA 1
ATOM 3721 C C . LYS A 1 459 ? -7.520 -0.485 -1.197 1.00 81.38 459 LYS A C 1
ATOM 3723 O O . LYS A 1 459 ? -8.235 -0.200 -0.245 1.00 81.38 459 LYS A O 1
ATOM 3728 N N . SER A 1 460 ? -6.202 -0.293 -1.189 1.00 82.62 460 SER A N 1
ATOM 3729 C CA . SER A 1 460 ? -5.440 0.295 -0.088 1.00 82.62 460 SER A CA 1
ATOM 3730 C C . SER A 1 460 ? -4.157 0.949 -0.624 1.00 82.62 460 SER A C 1
ATOM 3732 O O . SER A 1 460 ? -3.604 0.473 -1.618 1.00 82.62 460 SER A O 1
ATOM 3734 N N . PRO A 1 461 ? -3.659 2.012 0.028 1.00 78.62 461 PRO A N 1
ATOM 3735 C CA . PRO A 1 461 ? -2.352 2.598 -0.252 1.00 78.62 461 PRO A CA 1
ATOM 3736 C C . PRO A 1 461 ? -1.182 1.609 -0.260 1.00 78.62 461 PRO A C 1
ATOM 3738 O O . PRO A 1 461 ? -0.233 1.761 -1.028 1.00 78.62 461 PRO A O 1
ATOM 3741 N N . ASN A 1 462 ? -1.282 0.550 0.540 1.00 80.94 462 ASN A N 1
ATOM 3742 C CA . ASN A 1 462 ? -0.324 -0.546 0.612 1.00 80.94 462 ASN A CA 1
ATOM 3743 C C . ASN A 1 462 ? -0.675 -1.751 -0.282 1.00 80.94 462 ASN A C 1
ATOM 3745 O O . ASN A 1 462 ? -0.213 -2.868 -0.028 1.00 80.94 462 ASN A O 1
ATOM 3749 N N . ASP A 1 463 ? -1.464 -1.554 -1.345 1.00 88.00 463 ASP A N 1
ATOM 3750 C CA . ASP A 1 463 ? -1.748 -2.602 -2.330 1.00 88.00 463 ASP A CA 1
ATOM 3751 C C . ASP A 1 463 ? -0.431 -3.187 -2.872 1.00 88.00 463 ASP A C 1
ATOM 3753 O O . ASP A 1 463 ? 0.430 -2.493 -3.430 1.00 88.00 463 ASP A O 1
ATOM 3757 N N . LYS A 1 464 ? -0.252 -4.499 -2.689 1.00 91.25 464 LYS A N 1
ATOM 3758 C CA . LYS A 1 464 ? 0.949 -5.213 -3.137 1.00 91.25 464 LYS A CA 1
ATOM 3759 C C . LYS A 1 464 ? 1.130 -5.110 -4.655 1.00 91.25 464 LYS A C 1
ATOM 3761 O O . LYS A 1 464 ? 2.262 -5.066 -5.138 1.00 91.25 464 LYS A O 1
ATOM 3766 N N . SER A 1 465 ? 0.030 -5.008 -5.400 1.00 92.31 465 SER A N 1
ATOM 3767 C CA . SER A 1 465 ? 0.036 -4.848 -6.857 1.00 92.31 465 SER A CA 1
ATOM 3768 C C . SER A 1 465 ? 0.683 -3.526 -7.266 1.00 92.31 465 SER A C 1
ATOM 3770 O O . SER A 1 465 ? 1.403 -3.480 -8.252 1.00 92.31 465 SER A O 1
ATOM 3772 N N . TRP A 1 466 ? 0.505 -2.464 -6.474 1.00 93.00 466 TRP A N 1
ATOM 3773 C CA . TRP A 1 466 ? 1.186 -1.184 -6.673 1.00 93.00 466 TRP A CA 1
ATOM 3774 C C . TRP A 1 466 ? 2.643 -1.242 -6.198 1.00 93.00 466 TRP A C 1
ATOM 3776 O O . TRP A 1 466 ? 3.573 -0.933 -6.947 1.00 93.00 466 TRP A O 1
ATOM 3786 N N . THR A 1 467 ? 2.859 -1.655 -4.947 1.00 92.19 467 THR A N 1
ATOM 3787 C CA . THR A 1 467 ? 4.174 -1.547 -4.290 1.00 92.19 467 THR A CA 1
ATOM 3788 C C . THR A 1 467 ? 5.260 -2.389 -4.958 1.00 92.19 467 THR A C 1
ATOM 3790 O O . THR A 1 467 ? 6.424 -1.990 -4.943 1.00 92.19 467 THR A O 1
ATOM 3793 N N . THR A 1 468 ? 4.901 -3.501 -5.609 1.00 94.56 468 THR A N 1
ATOM 3794 C CA . THR A 1 468 ? 5.841 -4.331 -6.384 1.00 94.56 468 THR A CA 1
ATOM 3795 C C . THR A 1 468 ? 6.452 -3.607 -7.590 1.00 94.56 468 THR A C 1
ATOM 3797 O O . THR A 1 468 ? 7.578 -3.933 -7.969 1.00 94.56 468 THR A O 1
ATOM 3800 N N . HIS A 1 469 ? 5.805 -2.572 -8.137 1.00 95.12 469 HIS A N 1
ATOM 3801 C CA . HIS A 1 469 ? 6.342 -1.767 -9.249 1.00 95.12 469 HIS A CA 1
ATOM 3802 C C . HIS A 1 469 ? 7.175 -0.562 -8.796 1.00 95.12 469 HIS A C 1
ATOM 3804 O O . HIS A 1 469 ? 7.855 0.073 -9.606 1.00 95.12 469 HIS A O 1
ATOM 3810 N N . VAL A 1 470 ? 7.160 -0.240 -7.502 1.00 92.81 470 VAL A N 1
ATOM 3811 C CA . VAL A 1 470 ? 7.853 0.925 -6.946 1.00 92.81 470 VAL A CA 1
ATOM 3812 C C . VAL A 1 470 ? 9.240 0.529 -6.456 1.00 92.81 470 VAL A C 1
ATOM 3814 O O . VAL A 1 470 ? 9.391 -0.248 -5.512 1.00 92.81 470 VAL A O 1
ATOM 3817 N N . ARG A 1 471 ? 10.284 1.087 -7.071 1.00 90.44 471 ARG A N 1
ATOM 3818 C CA . ARG A 1 471 ? 11.669 0.789 -6.687 1.00 90.44 471 ARG A CA 1
ATOM 3819 C C . ARG A 1 471 ? 11.968 1.310 -5.278 1.00 90.44 471 ARG A C 1
ATOM 3821 O O . ARG A 1 471 ? 11.777 2.489 -4.990 1.00 90.44 471 ARG A O 1
ATOM 3828 N N . SER A 1 472 ? 12.501 0.449 -4.415 1.00 89.75 472 SER A N 1
ATOM 3829 C CA . SER A 1 472 ? 13.017 0.829 -3.094 1.00 89.75 472 SER A CA 1
ATOM 3830 C C . SER A 1 472 ? 14.152 -0.108 -2.677 1.00 89.75 472 SER A C 1
ATOM 3832 O O . SER A 1 472 ? 14.360 -1.137 -3.313 1.00 89.75 472 SER A O 1
ATOM 3834 N N . SER A 1 473 ? 14.880 0.207 -1.602 1.00 87.25 473 SER A N 1
ATOM 3835 C CA . SER A 1 473 ? 15.890 -0.708 -1.038 1.00 87.25 473 SER A CA 1
ATOM 3836 C C . SER A 1 473 ? 15.299 -2.054 -0.599 1.00 87.25 473 SER A C 1
ATOM 3838 O O . SER A 1 473 ? 16.005 -3.057 -0.557 1.00 87.25 473 SER A O 1
ATOM 3840 N N . GLN A 1 474 ? 13.998 -2.077 -0.306 1.00 88.00 474 GLN A N 1
ATOM 3841 C CA . GLN A 1 474 ? 13.245 -3.261 0.090 1.00 88.00 474 GLN A CA 1
ATOM 3842 C C . GLN A 1 474 ? 12.492 -3.909 -1.077 1.00 88.00 474 GLN A C 1
ATOM 3844 O O . GLN A 1 474 ? 11.856 -4.927 -0.858 1.00 88.00 474 GLN A O 1
ATOM 3849 N N . ASN A 1 475 ? 12.524 -3.339 -2.286 1.00 90.38 475 ASN A N 1
ATOM 3850 C CA . ASN A 1 475 ? 11.850 -3.879 -3.467 1.00 90.38 475 ASN A CA 1
ATOM 3851 C C . ASN A 1 475 ? 12.817 -3.885 -4.655 1.00 90.38 475 ASN A C 1
ATOM 3853 O O . ASN A 1 475 ? 12.850 -2.958 -5.472 1.00 90.38 475 ASN A O 1
ATOM 3857 N N . LEU A 1 476 ? 13.648 -4.924 -4.682 1.00 87.38 476 LEU A N 1
ATOM 3858 C CA . LEU A 1 476 ? 14.706 -5.163 -5.656 1.00 87.38 476 LEU A CA 1
ATOM 3859 C C . LEU A 1 476 ? 14.550 -6.567 -6.244 1.00 87.38 476 LEU A C 1
ATOM 3861 O O . LEU A 1 476 ? 13.714 -7.359 -5.828 1.00 87.38 476 LEU A O 1
ATOM 3865 N N . CYS A 1 477 ? 15.400 -6.916 -7.201 1.00 82.88 477 CYS A N 1
ATOM 3866 C CA . CYS A 1 477 ? 15.344 -8.205 -7.886 1.00 82.88 477 CYS A CA 1
ATOM 3867 C C . CYS A 1 477 ? 15.331 -9.449 -6.966 1.00 82.88 477 CYS A C 1
ATOM 3869 O O . CYS A 1 477 ? 14.650 -10.427 -7.280 1.00 82.88 477 CYS A O 1
ATOM 3871 N N . SER A 1 478 ? 15.988 -9.397 -5.803 1.00 81.81 478 SER A N 1
ATOM 3872 C CA . SER A 1 478 ? 16.029 -10.489 -4.821 1.00 81.81 478 SER A CA 1
ATOM 3873 C C . SER A 1 478 ? 15.185 -10.250 -3.563 1.00 81.81 478 SER A C 1
ATOM 3875 O O . SER A 1 478 ? 14.870 -11.211 -2.868 1.00 81.81 478 SER A O 1
ATOM 3877 N N . THR A 1 479 ? 14.715 -9.030 -3.291 1.00 86.44 479 THR A N 1
ATOM 3878 C CA . THR A 1 479 ? 14.027 -8.671 -2.036 1.00 86.44 479 THR A CA 1
ATOM 3879 C C . THR A 1 479 ? 12.705 -7.946 -2.274 1.00 86.44 479 THR A C 1
ATOM 3881 O O . THR A 1 479 ? 12.547 -7.238 -3.263 1.00 86.44 479 THR A O 1
ATOM 3884 N N . GLY A 1 480 ? 11.748 -8.119 -1.359 1.00 88.31 480 GLY A N 1
ATOM 3885 C CA . GLY A 1 480 ? 10.490 -7.364 -1.362 1.00 88.31 480 GLY A CA 1
ATOM 3886 C C . GLY A 1 480 ? 9.229 -8.179 -1.605 1.00 88.31 480 GLY A C 1
ATOM 3887 O O . GLY A 1 480 ? 9.284 -9.412 -1.629 1.00 88.31 480 GLY A O 1
ATOM 3888 N N . PRO A 1 481 ? 8.080 -7.502 -1.768 1.00 92.06 481 PRO A N 1
ATOM 3889 C CA . PRO A 1 481 ? 6.812 -8.172 -2.006 1.00 92.06 481 PRO A CA 1
ATOM 3890 C C . PRO A 1 481 ? 6.832 -8.946 -3.329 1.00 92.06 481 PRO A C 1
ATOM 3892 O O . PRO A 1 481 ? 7.614 -8.655 -4.237 1.00 92.06 481 PRO A O 1
ATOM 3895 N N . THR A 1 482 ? 5.968 -9.955 -3.405 1.00 93.38 482 THR A N 1
ATOM 3896 C CA . THR A 1 482 ? 5.684 -10.716 -4.622 1.00 93.38 482 THR A CA 1
ATOM 3897 C C . THR A 1 482 ? 4.176 -10.768 -4.810 1.00 93.38 482 THR A C 1
ATOM 3899 O O . THR A 1 482 ? 3.442 -11.027 -3.853 1.00 93.38 482 THR A O 1
ATOM 3902 N N . VAL A 1 483 ? 3.728 -10.494 -6.028 1.00 94.94 483 VAL A N 1
ATOM 3903 C CA . VAL A 1 483 ? 2.351 -10.685 -6.479 1.00 94.94 483 VAL A CA 1
ATOM 3904 C C . VAL A 1 483 ? 2.422 -11.598 -7.688 1.00 94.94 483 VAL A C 1
ATOM 3906 O O . VAL A 1 483 ? 2.966 -11.213 -8.720 1.00 94.94 483 VAL A O 1
ATOM 3909 N N . TYR A 1 484 ? 1.927 -12.820 -7.513 1.00 93.44 484 TYR A N 1
ATOM 3910 C CA . TYR A 1 484 ? 1.898 -13.822 -8.567 1.00 93.44 484 TYR A CA 1
ATOM 3911 C C . TYR A 1 484 ? 0.822 -13.484 -9.599 1.00 93.44 484 TYR A C 1
ATOM 3913 O O . TYR A 1 484 ? -0.262 -13.018 -9.244 1.00 93.44 484 TYR A O 1
ATOM 3921 N N . HIS A 1 485 ? 1.123 -13.760 -10.864 1.00 95.00 485 HIS A N 1
ATOM 3922 C CA . HIS A 1 485 ? 0.181 -13.713 -11.974 1.00 95.00 485 HIS A CA 1
ATOM 3923 C C . HIS A 1 485 ? 0.520 -14.811 -12.982 1.00 95.00 485 HIS A C 1
ATOM 3925 O O . HIS A 1 485 ? 1.666 -15.258 -13.062 1.00 95.00 485 HIS A O 1
ATOM 3931 N N . ASP A 1 486 ? -0.472 -15.232 -13.763 1.00 95.94 486 ASP A N 1
ATOM 3932 C CA . ASP A 1 486 ? -0.239 -16.200 -14.831 1.00 95.94 486 ASP A CA 1
ATOM 3933 C C . ASP A 1 486 ? 0.500 -15.530 -16.000 1.00 95.94 486 ASP A C 1
ATOM 3935 O O . ASP A 1 486 ? 0.125 -14.416 -16.389 1.00 95.94 486 ASP A O 1
ATOM 3939 N N . PRO A 1 487 ? 1.496 -16.183 -16.623 1.00 95.81 487 PRO A N 1
ATOM 3940 C CA . PRO A 1 487 ? 2.204 -15.621 -17.770 1.00 95.81 487 PRO A CA 1
ATOM 3941 C C . PRO A 1 487 ? 1.254 -15.161 -18.891 1.00 95.81 487 PRO A C 1
ATOM 3943 O O . PRO A 1 487 ? 0.368 -15.900 -19.337 1.00 95.81 487 PRO A O 1
ATOM 3946 N N . GLY A 1 488 ? 1.425 -13.921 -19.353 1.00 96.06 488 GLY A N 1
ATOM 3947 C CA . GLY A 1 488 ? 0.608 -13.327 -20.417 1.00 96.06 488 GLY A CA 1
ATOM 3948 C C . GLY A 1 488 ? -0.781 -12.846 -19.974 1.00 96.06 488 GLY A C 1
ATOM 3949 O O . GLY A 1 488 ? -1.523 -12.309 -20.802 1.00 96.06 488 GLY A O 1
ATOM 3950 N N . SER A 1 489 ? -1.170 -13.035 -18.708 1.00 96.81 489 SER A N 1
ATOM 3951 C CA . SER A 1 489 ? -2.479 -12.594 -18.201 1.00 96.81 489 SER A CA 1
ATOM 3952 C C . SER A 1 489 ? -2.626 -11.074 -18.172 1.00 96.81 489 SER A C 1
ATOM 3954 O O . SER A 1 489 ? -3.700 -10.564 -18.484 1.00 96.81 489 SER A O 1
ATOM 3956 N N . VAL A 1 490 ? -1.558 -10.330 -17.879 1.00 97.38 490 VAL A N 1
ATOM 3957 C CA . VAL A 1 490 ? -1.577 -8.862 -17.818 1.00 97.38 490 VAL A CA 1
ATOM 3958 C C . VAL A 1 490 ? -1.680 -8.277 -19.223 1.00 97.38 490 VAL A C 1
ATOM 3960 O O . VAL A 1 490 ? -2.444 -7.335 -19.448 1.00 97.38 490 VAL A O 1
ATOM 3963 N N . TRP A 1 491 ? -0.982 -8.870 -20.194 1.00 97.00 491 TRP A N 1
ATOM 3964 C CA . TRP A 1 491 ? -1.145 -8.523 -21.606 1.00 97.00 491 TRP A CA 1
ATOM 3965 C C . TRP A 1 491 ? -2.579 -8.772 -22.095 1.00 97.00 491 TRP A C 1
ATOM 3967 O O . TRP A 1 491 ? -3.207 -7.855 -22.635 1.00 97.00 491 TRP A O 1
ATOM 3977 N N . ARG A 1 492 ? -3.134 -9.973 -21.861 1.00 96.69 492 ARG A N 1
ATOM 3978 C CA . ARG A 1 492 ? -4.523 -10.300 -22.241 1.00 96.69 492 ARG A CA 1
ATOM 3979 C C . ARG A 1 492 ? -5.518 -9.341 -21.603 1.00 96.69 492 ARG A C 1
ATOM 3981 O O . ARG A 1 492 ? -6.392 -8.822 -22.298 1.00 96.69 492 ARG A O 1
ATOM 3988 N N . LEU A 1 493 ? -5.352 -9.054 -20.316 1.00 95.12 493 LEU A N 1
ATOM 3989 C CA . LEU A 1 493 ? -6.175 -8.106 -19.573 1.00 95.12 493 LEU A CA 1
ATOM 3990 C C . LEU A 1 493 ? -6.096 -6.692 -20.171 1.00 95.12 493 LEU A C 1
ATOM 3992 O O . LEU A 1 493 ? -7.121 -6.024 -20.326 1.00 95.12 493 LEU A O 1
ATOM 3996 N N . TYR A 1 494 ? -4.903 -6.241 -20.568 1.00 96.56 494 TYR A N 1
ATOM 3997 C CA . TYR A 1 494 ? -4.730 -4.950 -21.233 1.00 96.56 494 TYR A CA 1
ATOM 3998 C C . TYR A 1 494 ? -5.445 -4.903 -22.587 1.00 96.56 494 TYR A C 1
ATOM 4000 O O . TYR A 1 494 ? -6.148 -3.929 -22.869 1.00 96.56 494 TYR A O 1
ATOM 4008 N N . VAL A 1 495 ? -5.302 -5.937 -23.420 1.00 95.06 495 VAL A N 1
ATOM 4009 C CA . VAL A 1 495 ? -5.895 -5.983 -24.767 1.00 95.06 495 VAL A CA 1
ATOM 4010 C C . VAL A 1 495 ? -7.418 -6.092 -24.696 1.00 95.06 495 VAL A C 1
ATOM 4012 O O . VAL A 1 495 ? -8.120 -5.240 -25.240 1.00 95.06 495 VAL A O 1
ATOM 4015 N N . THR A 1 496 ? -7.931 -7.092 -23.981 1.00 91.50 496 THR A N 1
ATOM 4016 C CA . THR A 1 496 ? -9.368 -7.408 -23.925 1.00 91.50 496 THR A CA 1
ATOM 4017 C C . THR A 1 496 ? -10.156 -6.423 -23.063 1.00 91.50 496 THR A C 1
ATOM 4019 O O . THR A 1 496 ? -11.310 -6.126 -23.355 1.00 91.50 496 THR A O 1
ATOM 4022 N N . GLY A 1 497 ? -9.537 -5.860 -22.018 1.00 77.44 497 GLY A N 1
ATOM 4023 C CA . GLY A 1 497 ? -10.221 -5.010 -21.042 1.00 77.44 497 GLY A CA 1
ATOM 4024 C C . GLY A 1 497 ? -11.150 -5.761 -20.080 1.00 77.44 497 GLY A C 1
ATOM 4025 O O . GLY A 1 497 ? -11.805 -5.107 -19.271 1.00 77.44 497 GLY A O 1
ATOM 4026 N N . THR A 1 498 ? -11.194 -7.094 -20.136 1.00 64.12 498 THR A N 1
ATOM 4027 C CA . THR A 1 498 ? -11.959 -7.961 -19.230 1.00 64.12 498 THR A CA 1
ATOM 4028 C C . THR A 1 498 ? -10.999 -8.942 -18.569 1.00 64.12 498 THR A C 1
ATOM 4030 O O . THR A 1 498 ? -10.263 -9.630 -19.271 1.00 64.12 498 THR A O 1
ATOM 4033 N N . GLY A 1 499 ? -10.982 -9.011 -17.234 1.00 54.03 499 GLY A N 1
ATOM 4034 C CA . GLY A 1 499 ? -10.332 -10.131 -16.547 1.00 54.03 499 GLY A CA 1
ATOM 4035 C C . GLY A 1 499 ? -10.987 -11.437 -16.986 1.00 54.03 499 GLY A C 1
ATOM 4036 O O . GLY A 1 499 ? -12.194 -11.448 -17.223 1.00 54.03 499 GLY A O 1
ATOM 4037 N N . ASP A 1 500 ? -10.193 -12.492 -17.159 1.00 45.16 500 ASP A N 1
ATOM 4038 C CA . ASP A 1 500 ? -10.615 -13.824 -17.612 1.00 45.16 500 ASP A CA 1
ATOM 4039 C C . ASP A 1 500 ? -11.626 -14.479 -16.629 1.00 45.16 500 ASP A C 1
ATOM 4041 O O . ASP A 1 500 ? -11.314 -15.449 -15.952 1.00 45.16 500 ASP A O 1
ATOM 4045 N N . GLU A 1 501 ? -12.862 -13.974 -16.544 1.00 42.66 501 GLU A N 1
ATOM 4046 C CA . GLU A 1 501 ? -13.973 -14.586 -15.788 1.00 42.66 501 GLU A CA 1
ATOM 4047 C C . GLU A 1 501 ? -14.893 -15.449 -16.669 1.00 42.66 501 GLU A C 1
ATOM 4049 O O . GLU A 1 501 ? -15.817 -16.085 -16.171 1.00 42.66 501 GLU A O 1
ATOM 4054 N N . LYS A 1 502 ? -14.652 -15.532 -17.986 1.00 36.72 502 LYS A N 1
ATOM 4055 C CA . LYS A 1 502 ? -15.521 -16.289 -18.913 1.00 36.72 502 LYS A CA 1
ATOM 4056 C C . LYS A 1 502 ? -14.991 -17.647 -19.383 1.00 36.72 502 LYS A C 1
ATOM 4058 O O . LYS A 1 502 ? -15.625 -18.264 -20.231 1.00 36.72 502 LYS A O 1
ATOM 4063 N N . LEU A 1 503 ? -13.883 -18.152 -18.836 1.00 39.97 503 LEU A N 1
ATOM 4064 C CA . LEU A 1 503 ? -13.280 -19.419 -19.291 1.00 39.97 503 LEU A CA 1
ATOM 4065 C C . LEU A 1 503 ? -13.416 -20.610 -18.323 1.00 39.97 503 LEU A C 1
ATOM 4067 O O . LEU A 1 503 ? -12.888 -21.676 -18.619 1.00 39.97 503 LEU A O 1
ATOM 4071 N N . GLN A 1 504 ? -14.169 -20.488 -17.221 1.00 35.22 504 GLN A N 1
ATOM 4072 C CA . GLN A 1 504 ? -14.397 -21.601 -16.276 1.00 35.22 504 GLN A CA 1
ATOM 4073 C C . GLN A 1 504 ? -15.799 -22.240 -16.317 1.00 35.22 504 GLN A C 1
ATOM 4075 O O . GLN A 1 504 ? -16.083 -23.103 -15.497 1.00 35.22 504 GLN A O 1
ATOM 4080 N N . THR A 1 505 ? -16.671 -21.903 -17.275 1.00 35.72 505 THR A N 1
ATOM 4081 C CA . THR A 1 505 ? -18.027 -22.502 -17.365 1.00 35.72 505 THR A CA 1
ATOM 4082 C C . THR A 1 505 ? -18.231 -23.503 -18.507 1.00 35.72 505 THR A C 1
ATOM 4084 O O . THR A 1 505 ? -19.367 -23.816 -18.849 1.00 35.72 505 THR A O 1
ATOM 4087 N N . GLN A 1 506 ? -17.156 -24.048 -19.081 1.00 35.47 506 GLN A N 1
ATOM 4088 C CA . GLN A 1 506 ? -17.230 -25.220 -19.961 1.00 35.47 506 GLN A CA 1
ATOM 4089 C C . GLN A 1 506 ? -16.031 -26.149 -19.734 1.00 35.47 506 GLN A C 1
ATOM 4091 O O . GLN A 1 506 ? -15.080 -26.143 -20.514 1.00 35.47 506 GLN A O 1
ATOM 4096 N N . ARG A 1 507 ? -16.083 -26.943 -18.662 1.00 35.56 507 ARG A N 1
ATOM 4097 C CA . ARG A 1 507 ? -15.520 -28.298 -18.601 1.00 35.56 507 ARG A CA 1
ATOM 4098 C C . ARG A 1 507 ? -16.374 -29.162 -17.696 1.00 35.56 507 ARG A C 1
ATOM 4100 O O . ARG A 1 507 ? -16.765 -28.645 -16.628 1.00 35.56 507 ARG A O 1
#

Solvent-accessible surface area (backbone atoms only — not comparable to full-atom values): 29228 Å² total; per-residue (Å²): 132,85,80,74,74,92,73,77,59,53,38,77,52,52,85,30,36,69,63,27,52,54,49,49,51,53,52,22,53,76,38,73,35,39,76,58,46,39,59,84,55,74,93,60,81,56,77,87,72,71,70,84,75,79,84,50,70,66,61,51,44,51,52,52,43,50,53,52,53,53,47,52,52,50,52,55,61,70,55,70,78,54,91,82,72,79,81,76,76,84,80,77,73,51,73,79,82,41,44,67,63,51,54,52,51,47,50,52,47,52,50,52,52,52,54,46,51,52,42,52,53,27,44,51,54,44,49,53,49,51,67,72,30,36,37,65,74,63,46,53,54,14,46,54,49,10,47,76,70,74,31,78,45,64,24,30,30,42,34,34,43,40,73,74,25,55,76,83,82,87,78,71,90,74,77,74,63,90,83,43,64,64,68,54,46,51,54,48,59,56,52,59,60,56,75,76,64,84,68,89,75,76,79,57,71,75,76,70,52,58,68,68,59,52,50,54,54,48,70,74,41,55,74,33,52,41,51,53,50,25,67,72,41,72,66,45,29,61,71,58,68,62,62,59,64,64,52,53,73,68,40,54,69,69,55,42,45,52,34,43,38,52,46,24,70,74,36,90,60,38,39,52,40,68,72,72,70,43,80,40,73,68,60,88,80,68,37,62,48,50,80,85,68,94,62,65,90,65,71,78,69,39,35,68,40,94,89,60,36,40,46,40,66,63,57,52,47,48,42,45,44,30,63,70,62,43,89,50,64,48,79,45,38,49,55,56,40,46,69,44,78,48,78,48,74,45,91,92,43,66,42,36,40,40,39,38,39,42,42,45,76,46,91,59,37,37,31,36,39,38,38,41,35,42,37,35,74,83,57,75,55,77,70,72,46,59,81,52,49,88,44,44,43,42,61,44,64,34,89,83,50,84,63,58,84,72,57,38,68,72,56,63,58,48,48,51,53,49,13,67,75,38,63,73,39,78,36,75,50,58,51,90,35,31,47,32,19,36,37,34,32,22,53,88,38,36,39,40,40,39,36,20,36,40,44,37,61,61,86,42,74,80,31,60,46,41,54,37,46,30,63,47,100,60,28,37,45,88,44,54,73,70,37,85,67,63,83,53,45,42,43,49,31,64,73,70,61,51,75,90,77,81,76,80,84,82,128

Foldseek 3Di:
DDPPPPDQQFAEALVSVVVNVVVLCVLCVVLVQVQLAPLPHDDDPFLVPDDDDQDDLVVQQVVVLVVQVVVLVVVVVVVVPPPPPDDDDRDRDDSVNCVVVSVVSNVVNVVVVVVSVSNVVSQVVSVVSNVVRYDPVLQVVLCVQLVVVVHNGNSSSSNSSCVRNVPPDDPPVPPPPVPPPPVVVVLVVLVVVVVPDDDPDDPDPLVVDPLVVVVVVLVVDQPLVLVVQLSPDVVSVVSSVDPVVVVLVPDDLVSLQLNVCSVQLPDLQWDAANFPSDIDGDDLQDAWQDDDDPGPPRQPWFQDAPNRTTDGLRLFSNLLSCLQVDPRPVVSNCRNQPKDWDWDDDPPFQKIKIKIKGWDDFNFWTKIKIKIKIFGDPWDDLQPPPQGALAQQATSDRPPDPCVVVHADPPPNVQSVVLVVPAPDKRKDAHQFAGKIWIWHHHGGMIMIMMMAICGRCSTSVPLNNVQRIDDPQRHNVHHHGDGDDHCQRVCCVVVVDRPPPPPPDD

Radius of gyration: 32.66 Å; Cα contacts (8 Å, |Δi|>4): 658; chains: 1; bounding box: 70×85×88 Å

Organism: Colletotrichum trifolii (NCBI:txid5466)

Mean predicted aligned error: 15.33 Å

pLDDT: mean 85.43, std 15.96, range [31.2, 98.5]

InterPro domains:
  IPR001810 F-box domain [PF00646] (206-240)
  IPR001810 F-box domain [PS50181] (203-251)
  IPR036047 F-box-like domain superfamily [SSF81383] (200-244)

Sequence (507 aa):
MVTTHPTAARLKCPKDWPAWFLQLRFQAHQHNVWEYFDPEATDTEDPMRRIPRPPTLDEMMTKRQNEHQEQETRDLQAAGGKPGFQRWLPIRVTDLDVHEEYTARLAEYNAAVTEREEVLKGYRIVSNWVYSTVKITVLSDAQVTATAAGDTSMQGIVRALRGRLARTKRSVLRSLIFSFGILDDFRKQYSSRRSRAQKPTISSFLLKLPTEILCIILECLELHDQFILGQACKELGAITQRDWKLVFDRLPSVKKEAFLTGLAFTMPNHWVCGFCHKLHHINKHDIPGAQPYNGCPYDERGAKFAHVYEIRERHVQLALKFKRLGAINQGYLEKITSPFTYELDYITRPISKHFKASPKVTTERFLLHTRLKLVYRNGLSIRELDDETICPHMRVCSTGSRQSRLSGPKNLSNDVRLAFAQPGKEIQGHCPRCPADYSIMVGSNRITIDAWYDFGSYKSPNDKSWTTHVRSSQNLCSTGPTVYHDPGSVWRLYVTGTGDEKLQTQR

Secondary structure (DSSP, 8-state):
-----TT---BSSGGGHHHHHHHHHHHHHHTT-GGGT-TTS--PPPTTT--PPPPPHHHHHHHHHHHHHHHHHHHHHHTTT-TT---PPPPPP-HHHHHHHHHHHHHHHHHHHHHHHHHHHHHHHHHHHHHHHB-HHHHHHHHHHHHHTT--SHHHHHHHHHHHHS--SSSGGGS-GGG-HHHHHHHHHHHHHHTT--S--PPPGGGGS-HHHHHHHHHHS-HHHHHHHHHH-HHHHHHH---HHHHHHHS-HHHHHHHHHHHHHH-TTEEEETTTTEEEE--TT--TTS---S--TT---EEEETTTEEEEHHHHHHHHHHHHH-STTHHHHHHHHS-EEEEEE-SSSSEEEEEEEEEEE-SS-EEEEEEEEEEESS---GGG--S-EEETTEE---TT-GGGGG-S-THHHHHHHHHHHSTTPEEEEE-SSSSEEEEEEE-SSEEEEEEEEE----SSTT-HHHHTTS-BTTBSSSSS------TTHHHHHHHHSS-S-SSSS--